Protein AF-0000000084698839 (afdb_homodimer)

Structure (mmCIF, N/CA/C/O backbone):
data_AF-0000000084698839-model_v1
#
loop_
_entity.id
_entity.type
_entity.pdbx_description
1 polymer 'Transcriptional regulator, TetR family'
#
loop_
_atom_site.group_PDB
_atom_site.id
_atom_site.type_symbol
_atom_site.label_atom_id
_atom_site.label_alt_id
_atom_site.label_comp_id
_atom_site.label_asym_id
_atom_site.label_entity_id
_atom_site.label_seq_id
_atom_site.pdbx_PDB_ins_code
_atom_site.Cartn_x
_atom_site.Cartn_y
_atom_site.Cartn_z
_atom_site.occupancy
_atom_site.B_iso_or_equiv
_atom_site.auth_seq_id
_atom_site.auth_comp_id
_atom_site.auth_asym_id
_atom_site.auth_atom_id
_atom_site.pdbx_PDB_model_num
ATOM 1 N N . MET A 1 1 ? -35.25 9.219 29.328 1 34.88 1 MET A N 1
ATOM 2 C CA . MET A 1 1 ? -35.906 9.109 28.031 1 34.88 1 MET A CA 1
ATOM 3 C C . MET A 1 1 ? -34.875 9.281 26.891 1 34.88 1 MET A C 1
ATOM 5 O O . MET A 1 1 ? -34.344 10.375 26.703 1 34.88 1 MET A O 1
ATOM 9 N N . SER A 1 2 ? -33.938 8.367 26.594 1 41.59 2 SER A N 1
ATOM 10 C CA . SER A 1 2 ? -32.844 8.305 25.625 1 41.59 2 SER A CA 1
ATOM 11 C C . SER A 1 2 ? -33.375 8.531 24.203 1 41.59 2 SER A C 1
ATOM 13 O O . SER A 1 2 ? -34.031 7.672 23.641 1 41.59 2 SER A O 1
ATOM 15 N N . SER A 1 3 ? -33.906 9.656 23.891 1 42.34 3 SER A N 1
ATOM 16 C CA . SER A 1 3 ? -34.625 9.984 22.656 1 42.34 3 SER A CA 1
ATOM 17 C C . SER A 1 3 ? -33.812 9.625 21.422 1 42.34 3 SER A C 1
ATOM 19 O O . SER A 1 3 ? -32.656 10.094 21.281 1 42.34 3 SER A O 1
ATOM 21 N N . THR A 1 4 ? -33.938 8.516 20.922 1 45.97 4 THR A N 1
ATOM 22 C CA . THR A 1 4 ? -33.438 8.117 19.609 1 45.97 4 THR A CA 1
ATOM 23 C C . THR A 1 4 ? -33.625 9.25 18.609 1 45.97 4 THR A C 1
ATOM 25 O O . THR A 1 4 ? -34.75 9.734 18.422 1 45.97 4 THR A O 1
ATOM 28 N N . PRO A 1 5 ? -32.625 9.992 18.375 1 53.03 5 PRO A N 1
ATOM 29 C CA . PRO A 1 5 ? -32.844 11.094 17.438 1 53.03 5 PRO A CA 1
ATOM 30 C C . PRO A 1 5 ? -33.75 10.688 16.281 1 53.03 5 PRO A C 1
ATOM 32 O O . PRO A 1 5 ? -33.781 9.523 15.875 1 53.03 5 PRO A O 1
ATOM 35 N N . SER A 1 6 ? -34.844 11.227 16.188 1 57.84 6 SER A N 1
ATOM 36 C CA . SER A 1 6 ? -35.781 11.055 15.102 1 57.84 6 SER A CA 1
ATOM 37 C C . SER A 1 6 ? -35.094 10.969 13.758 1 57.84 6 SER A C 1
ATOM 39 O O . SER A 1 6 ? -34.094 11.656 13.523 1 57.84 6 SER A O 1
ATOM 41 N N . PRO A 1 7 ? -35.438 9.938 12.961 1 64.88 7 PRO A N 1
ATOM 42 C CA . PRO A 1 7 ? -34.875 9.812 11.617 1 64.88 7 PRO A CA 1
ATOM 43 C C . PRO A 1 7 ? -34.906 11.125 10.828 1 64.88 7 PRO A C 1
ATOM 45 O O . PRO A 1 7 ? -35.875 11.898 10.977 1 64.88 7 PRO A O 1
ATOM 48 N N . LEU A 1 8 ? -33.812 11.539 10.375 1 69.56 8 LEU A N 1
ATOM 49 C CA . LEU A 1 8 ? -33.719 12.766 9.602 1 69.56 8 LEU A CA 1
ATOM 50 C C . LEU A 1 8 ? -34.719 12.781 8.445 1 69.56 8 LEU A C 1
ATOM 52 O O . LEU A 1 8 ? -34.969 11.742 7.848 1 69.56 8 LEU A O 1
ATOM 56 N N . THR A 1 9 ? -35.438 13.891 8.211 1 76.62 9 THR A N 1
ATOM 57 C CA . THR A 1 9 ? -36.25 14.125 7.035 1 76.62 9 THR A CA 1
ATOM 58 C C . THR A 1 9 ? -35.438 13.953 5.758 1 76.62 9 THR A C 1
ATOM 60 O O . THR A 1 9 ? -34.188 13.953 5.801 1 76.62 9 THR A O 1
ATOM 63 N N . PRO A 1 10 ? -36.094 13.656 4.648 1 80.44 10 PRO A N 1
ATOM 64 C CA . PRO A 1 10 ? -35.375 13.562 3.385 1 80.44 10 PRO A CA 1
ATOM 65 C C . PRO A 1 10 ? -34.5 14.789 3.117 1 80.44 10 PRO A C 1
ATOM 67 O O . PRO A 1 10 ? -33.375 14.664 2.619 1 80.44 10 PRO A O 1
ATOM 70 N N . LYS A 1 11 ? -35.031 15.938 3.408 1 78.44 11 LYS A N 1
ATOM 71 C CA . LYS A 1 11 ? -34.281 17.172 3.262 1 78.44 11 LYS A CA 1
ATOM 72 C C . LYS A 1 11 ? -33.062 17.172 4.188 1 78.44 11 LYS A C 1
ATOM 74 O O . LYS A 1 11 ? -31.969 17.578 3.793 1 78.44 11 LYS A O 1
ATOM 79 N N . GLY A 1 12 ? -33.312 16.719 5.336 1 79.25 12 GLY A N 1
ATOM 80 C CA . GLY A 1 12 ? -32.219 16.625 6.312 1 79.25 12 GLY A CA 1
ATOM 81 C C . GLY A 1 12 ? -31.125 15.664 5.887 1 79.25 12 GLY A C 1
ATOM 82 O O . GLY A 1 12 ? -29.938 15.953 6.062 1 79.25 12 GLY A O 1
ATOM 83 N N . GLN A 1 13 ? -31.547 14.625 5.273 1 82.62 13 GLN A N 1
ATOM 84 C CA . GLN A 1 13 ? -30.594 13.625 4.797 1 82.62 13 GLN A CA 1
ATOM 85 C C . GLN A 1 13 ? -29.734 14.172 3.656 1 82.62 13 GLN A C 1
ATOM 87 O O . GLN A 1 13 ? -28.531 13.914 3.596 1 82.62 13 GLN A O 1
ATOM 92 N N . ARG A 1 14 ? -30.359 14.891 2.846 1 84.38 14 ARG A N 1
ATOM 93 C CA . ARG A 1 14 ? -29.641 15.492 1.727 1 84.38 14 ARG A CA 1
ATOM 94 C C . ARG A 1 14 ? -28.609 16.5 2.217 1 84.38 14 ARG A C 1
ATOM 96 O O . ARG A 1 14 ? -27.484 16.547 1.696 1 84.38 14 ARG A O 1
ATOM 103 N N . ARG A 1 15 ? -29.031 17.219 3.156 1 84.25 15 ARG A N 1
ATOM 104 C CA . ARG A 1 15 ? -28.125 18.203 3.721 1 84.25 15 ARG A CA 1
ATOM 105 C C . ARG A 1 15 ? -26.953 17.531 4.418 1 84.25 15 ARG A C 1
ATOM 107 O O . ARG A 1 15 ? -25.797 17.969 4.281 1 84.25 15 ARG A O 1
ATOM 114 N N . ARG A 1 16 ? -27.281 16.547 5.152 1 87.25 16 ARG A N 1
ATOM 115 C CA . ARG A 1 16 ? -26.234 15.789 5.836 1 87.25 16 ARG A CA 1
ATOM 116 C C . ARG A 1 16 ? -25.234 15.211 4.84 1 87.25 16 ARG A C 1
ATOM 118 O O . ARG A 1 16 ? -24.031 15.289 5.051 1 87.25 16 ARG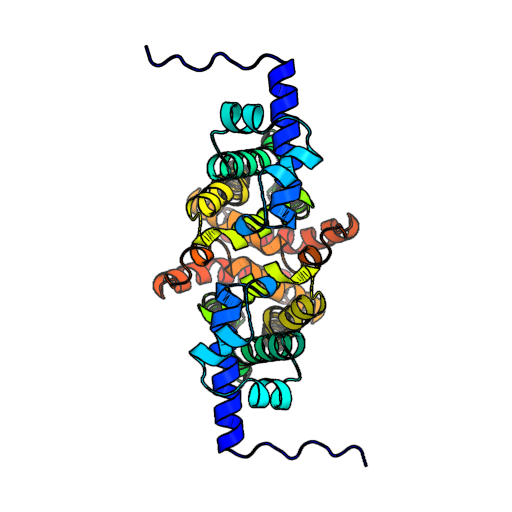 A O 1
ATOM 125 N N . HIS A 1 17 ? -25.75 14.688 3.797 1 88.56 17 HIS A N 1
ATOM 126 C CA . HIS A 1 17 ? -24.906 14.109 2.758 1 88.56 17 HIS A CA 1
ATOM 127 C C . HIS A 1 17 ? -24.016 15.18 2.107 1 88.56 17 HIS A C 1
ATOM 129 O O . HIS A 1 17 ? -22.844 14.938 1.837 1 88.56 17 HIS A O 1
ATOM 135 N N . ALA A 1 18 ? -24.594 16.266 1.922 1 87.69 18 ALA A N 1
ATOM 136 C CA . ALA A 1 18 ? -23.859 17.359 1.312 1 87.69 18 ALA A CA 1
ATOM 137 C C . ALA A 1 18 ? -22.703 17.812 2.205 1 87.69 18 ALA A C 1
ATOM 139 O O . ALA A 1 18 ? -21.609 18.094 1.719 1 87.69 18 ALA A O 1
ATOM 140 N N . ILE A 1 19 ? -23 17.844 3.402 1 91.06 19 ILE A N 1
ATOM 141 C CA . ILE A 1 19 ? -21.984 18.25 4.359 1 91.06 19 ILE A CA 1
ATOM 142 C C . ILE A 1 19 ? -20.875 17.203 4.398 1 91.06 19 ILE A C 1
ATOM 144 O O . ILE A 1 19 ? -19.688 17.547 4.383 1 91.06 19 ILE A O 1
ATOM 148 N N . LEU A 1 20 ? -21.25 15.992 4.426 1 93.31 20 LEU A N 1
ATOM 149 C CA . LEU A 1 20 ? -20.266 14.914 4.488 1 93.31 20 LEU A CA 1
ATOM 150 C C . LEU A 1 20 ? -19.391 14.898 3.24 1 93.31 20 LEU A C 1
ATOM 152 O O . LEU A 1 20 ? -18.172 14.711 3.334 1 93.31 20 LEU A O 1
ATOM 156 N N . THR A 1 21 ? -20 15.148 2.139 1 91.06 21 THR A N 1
ATOM 157 C CA . THR A 1 21 ? -19.25 15.172 0.88 1 91.06 21 THR A CA 1
ATOM 158 C C . THR A 1 21 ? -18.266 16.328 0.852 1 91.06 21 THR A C 1
ATOM 160 O O . THR A 1 21 ? -17.094 16.156 0.5 1 91.06 21 THR A O 1
ATOM 163 N N . ALA A 1 22 ? -18.703 17.422 1.258 1 91.75 22 ALA A N 1
ATOM 164 C CA . ALA A 1 22 ? -17.859 18.609 1.301 1 91.75 22 ALA A CA 1
ATOM 165 C C . ALA A 1 22 ? -16.719 18.438 2.316 1 91.75 22 ALA A C 1
ATOM 167 O O . ALA A 1 22 ? -15.578 18.781 2.043 1 91.75 22 ALA A O 1
ATOM 168 N N . ALA A 1 23 ? -17.141 17.969 3.457 1 94.06 23 ALA A N 1
ATOM 169 C CA . ALA A 1 23 ? -16.156 17.75 4.512 1 94.06 23 ALA A CA 1
ATOM 170 C C . ALA A 1 23 ? -15.094 16.75 4.066 1 94.06 23 ALA A C 1
ATOM 172 O O . ALA A 1 23 ? -13.914 16.891 4.387 1 94.06 23 ALA A O 1
ATOM 173 N N . ALA A 1 24 ? -15.508 15.734 3.312 1 92.25 24 ALA A N 1
ATOM 174 C CA . ALA A 1 24 ? -14.578 14.727 2.805 1 92.25 24 ALA A CA 1
ATOM 175 C C . ALA A 1 24 ? -13.5 15.367 1.935 1 92.25 24 ALA A C 1
ATOM 177 O O . ALA A 1 24 ? -12.312 15.086 2.105 1 92.25 24 ALA A O 1
ATOM 178 N N . ASP A 1 25 ? -13.922 16.203 1.12 1 89.62 25 ASP A N 1
ATOM 179 C CA . ASP A 1 25 ? -12.992 16.875 0.227 1 89.62 25 ASP A CA 1
ATOM 180 C C . ASP A 1 25 ? -11.984 17.719 1.017 1 89.62 25 ASP A C 1
ATOM 182 O O . ASP A 1 25 ? -10.797 17.719 0.713 1 89.62 25 ASP A O 1
ATOM 186 N N . VAL A 1 26 ? -12.461 18.359 2.008 1 91.69 26 VAL A N 1
ATOM 187 C CA . VAL A 1 26 ? -11.625 19.25 2.807 1 91.69 26 VAL A CA 1
ATOM 188 C C . VAL A 1 26 ? -10.641 18.422 3.635 1 91.69 26 VAL A C 1
ATOM 190 O O . VAL A 1 26 ? -9.445 18.734 3.682 1 91.69 26 VAL A O 1
ATOM 193 N N . PHE A 1 27 ? -11.109 17.375 4.25 1 91.94 27 PHE A N 1
ATOM 194 C CA . PHE A 1 27 ? -10.25 16.516 5.059 1 91.94 27 PHE A CA 1
ATOM 195 C C . PHE A 1 27 ? -9.188 15.844 4.195 1 91.94 27 PHE A C 1
ATOM 197 O O . PHE A 1 27 ? -8.047 15.68 4.629 1 91.94 27 PHE A O 1
ATOM 204 N N . ILE A 1 28 ? -9.539 15.469 3.02 1 86.06 28 ILE A N 1
ATOM 205 C CA . ILE A 1 28 ? -8.609 14.805 2.119 1 86.06 28 ILE A CA 1
ATOM 206 C C . ILE A 1 28 ? -7.523 15.789 1.682 1 86.06 28 ILE A C 1
ATOM 208 O O . ILE A 1 28 ? -6.348 15.43 1.605 1 86.06 28 ILE A O 1
ATOM 212 N N . LEU A 1 29 ? -7.902 16.953 1.5 1 82.44 29 LEU A N 1
ATOM 213 C CA . LEU A 1 29 ? -6.984 17.969 0.98 1 82.44 29 LEU A CA 1
ATOM 214 C C . LEU A 1 29 ? -6.078 18.5 2.086 1 82.44 29 LEU A C 1
ATOM 216 O O . LEU A 1 29 ? -4.879 18.703 1.871 1 82.44 29 LEU A O 1
ATOM 220 N N . HIS A 1 30 ? -6.652 18.625 3.316 1 84.06 30 HIS A N 1
ATOM 221 C CA . HIS A 1 30 ? -5.922 19.391 4.328 1 84.06 30 HIS A CA 1
ATOM 222 C C . HIS A 1 30 ? -5.527 18.5 5.504 1 84.06 30 HIS A C 1
ATOM 224 O O . HIS A 1 30 ? -4.766 18.906 6.379 1 84.06 30 HIS A O 1
ATOM 230 N N . GLY A 1 31 ? -6.039 17.281 5.453 1 85.38 31 GLY A N 1
ATOM 231 C CA . GLY A 1 31 ? -5.836 16.469 6.637 1 85.38 31 GLY A CA 1
ATOM 232 C C . GLY A 1 31 ? -6.715 16.859 7.805 1 85.38 31 GLY A C 1
ATOM 233 O O . GLY A 1 31 ? -7.488 17.828 7.703 1 85.38 31 GLY A O 1
ATOM 234 N N . TYR A 1 32 ? -6.617 16.094 8.891 1 89 32 TYR A N 1
ATOM 235 C CA . TYR A 1 32 ? -7.43 16.359 10.07 1 89 32 TYR A CA 1
ATOM 236 C C . TYR A 1 32 ? -7.008 17.672 10.742 1 89 32 TYR A C 1
ATOM 238 O O . TYR A 1 32 ? -7.844 18.531 11.016 1 89 32 TYR A O 1
ATOM 246 N N . GLU A 1 33 ? -5.758 17.797 11 1 86 33 GLU A N 1
ATOM 247 C CA . GLU A 1 33 ? -5.258 18.969 11.719 1 86 33 GLU A CA 1
ATOM 248 C C . GLU A 1 33 ? -5.43 20.234 10.891 1 86 33 GLU A C 1
ATOM 250 O O . GLU A 1 33 ? -5.781 21.281 11.43 1 86 33 GLU A O 1
ATOM 255 N N . GLY A 1 34 ? -5.281 20.125 9.656 1 86.62 34 GLY A N 1
ATOM 256 C CA . GLY A 1 34 ? -5.332 21.297 8.789 1 86.62 34 GLY A CA 1
ATOM 257 C C . GLY A 1 34 ? -6.746 21.75 8.469 1 86.62 34 GLY A C 1
ATOM 258 O O . GLY A 1 34 ? -6.949 22.812 7.902 1 86.62 34 GLY A O 1
ATOM 259 N N . THR A 1 35 ? -7.648 20.922 8.859 1 92.44 35 THR A N 1
ATOM 260 C CA . THR A 1 35 ? -9.039 21.234 8.547 1 92.44 35 THR A CA 1
ATOM 261 C C . THR A 1 35 ? -9.711 21.953 9.711 1 92.44 35 THR A C 1
ATOM 263 O O . THR A 1 35 ? -9.516 21.594 10.875 1 92.44 35 THR A O 1
ATOM 266 N N . THR A 1 36 ? -10.469 23.016 9.359 1 92.06 36 THR A N 1
ATOM 267 C CA . THR A 1 36 ? -11.312 23.672 10.344 1 92.06 36 THR A CA 1
ATOM 268 C C . THR A 1 36 ? -12.789 23.562 9.969 1 92.06 36 THR A C 1
ATOM 270 O O . THR A 1 36 ? -13.117 23.312 8.805 1 92.06 36 THR A O 1
ATOM 273 N N . LEU A 1 37 ? -13.594 23.703 10.984 1 92 37 LEU A N 1
ATOM 274 C CA . LEU A 1 37 ? -15.031 23.672 10.719 1 92 37 LEU A CA 1
ATOM 275 C C . LEU A 1 37 ? -15.43 24.781 9.766 1 92 37 LEU A C 1
ATOM 277 O O . LEU A 1 37 ? -16.328 24.609 8.945 1 92 37 LEU A O 1
ATOM 281 N N . ASP A 1 38 ? -14.758 25.875 9.828 1 92.56 38 ASP A N 1
ATOM 282 C CA . ASP A 1 38 ? -15.047 27.016 8.961 1 92.56 38 ASP A CA 1
ATOM 283 C C . ASP A 1 38 ? -14.781 26.672 7.5 1 92.56 38 ASP A C 1
ATOM 285 O O . ASP A 1 38 ? -15.539 27.078 6.613 1 92.56 38 ASP A O 1
ATOM 289 N N . MET A 1 39 ? -13.789 26 7.27 1 92.88 39 MET A N 1
ATOM 290 C CA . MET A 1 39 ? -13.484 25.562 5.914 1 92.88 39 MET A CA 1
ATOM 291 C C . MET A 1 39 ? -14.617 24.703 5.352 1 92.88 39 MET A C 1
ATOM 293 O O . MET A 1 39 ? -14.969 24.828 4.176 1 92.88 39 MET A O 1
ATOM 297 N N . ILE A 1 40 ? -15.102 23.844 6.176 1 93.25 40 ILE A N 1
ATOM 298 C CA . ILE A 1 40 ? -16.156 22.922 5.762 1 93.25 40 ILE A CA 1
ATOM 299 C C . ILE A 1 40 ? -17.453 23.703 5.523 1 93.25 40 ILE A C 1
ATOM 301 O O . ILE A 1 40 ? -18.156 23.469 4.543 1 93.25 40 ILE A O 1
ATOM 305 N N . ILE A 1 41 ? -17.688 24.641 6.344 1 91.44 41 ILE A N 1
ATOM 306 C CA . ILE A 1 41 ? -18.891 25.484 6.23 1 91.44 41 ILE A CA 1
ATOM 307 C C . ILE A 1 41 ? -18.828 26.297 4.941 1 91.44 41 ILE A C 1
ATOM 309 O O . ILE A 1 41 ? -19.828 26.422 4.238 1 91.44 41 ILE A O 1
ATOM 313 N N . GLU A 1 42 ? -17.703 26.766 4.664 1 92.38 42 GLU A N 1
ATOM 314 C CA . GLU A 1 42 ? -17.516 27.562 3.451 1 92.38 42 GLU A CA 1
ATOM 315 C C . GLU A 1 42 ? -17.812 26.734 2.201 1 92.38 42 GLU A C 1
ATOM 317 O O . GLU A 1 42 ? -18.359 27.266 1.223 1 92.38 42 GLU A O 1
ATOM 322 N N . GLN A 1 43 ? -17.531 25.547 2.258 1 90.19 43 GLN A N 1
ATOM 323 C CA . GLN A 1 43 ? -17.672 24.688 1.09 1 90.19 43 GLN A CA 1
ATOM 324 C C . GLN A 1 43 ? -19.078 24.094 1.009 1 90.19 43 GLN A C 1
ATOM 326 O O . GLN A 1 43 ? -19.609 23.891 -0.084 1 90.19 43 GLN A O 1
ATOM 331 N N . SER A 1 44 ? -19.625 23.672 2.037 1 86.25 44 SER A N 1
ATOM 332 C CA . SER A 1 44 ? -20.891 22.953 2.057 1 86.25 44 SER A CA 1
ATOM 333 C C . SER A 1 44 ? -22.062 23.891 2.295 1 86.25 44 SER A C 1
ATOM 335 O O . SER A 1 44 ? -23.219 23.516 2.053 1 86.25 44 SER A O 1
ATOM 337 N N . GLY A 1 45 ? -21.719 25.016 2.777 1 83.31 45 GLY A N 1
ATOM 338 C CA . GLY A 1 45 ? -22.781 25.875 3.268 1 83.31 45 GLY A CA 1
ATOM 339 C C . GLY A 1 45 ? -23.25 25.5 4.66 1 83.31 45 GLY A C 1
ATOM 340 O O . GLY A 1 45 ? -22.75 24.547 5.262 1 83.31 45 GLY A O 1
ATOM 341 N N . GLY A 1 46 ? -24.016 26.25 5.234 1 80.44 46 GLY A N 1
ATOM 342 C CA . GLY A 1 46 ? -24.547 25.984 6.559 1 80.44 46 GLY A CA 1
ATOM 343 C C . GLY A 1 46 ? -23.938 26.859 7.637 1 80.44 46 GLY A C 1
ATOM 344 O O . GLY A 1 46 ? -23.312 27.875 7.336 1 80.44 46 GLY A O 1
ATOM 345 N N . SER A 1 47 ? -24.328 26.422 8.844 1 85.06 47 SER A N 1
ATOM 346 C CA . SER A 1 47 ? -23.844 27.203 9.977 1 85.06 47 SER A CA 1
ATOM 347 C C . SER A 1 47 ? -23.094 26.328 10.969 1 85.06 47 SER A C 1
ATOM 349 O O . SER A 1 47 ? -23.234 25.109 10.969 1 85.06 47 SER A O 1
ATOM 351 N N . ARG A 1 48 ? -22.266 26.953 11.703 1 87.5 48 ARG A N 1
ATOM 352 C CA . ARG A 1 48 ? -21.547 26.266 12.766 1 87.5 48 ARG A CA 1
ATOM 353 C C . ARG A 1 48 ? -22.5 25.547 13.703 1 87.5 48 ARG A C 1
ATOM 355 O O . ARG A 1 48 ? -22.219 24.422 14.125 1 87.5 48 ARG A O 1
ATOM 362 N N . SER A 1 49 ? -23.609 26.203 13.961 1 86.69 49 SER A N 1
ATOM 363 C CA . SER A 1 49 ? -24.609 25.609 14.836 1 86.69 49 SER A CA 1
ATOM 364 C C . SER A 1 49 ? -25.172 24.312 14.242 1 86.69 49 SER A C 1
ATOM 366 O O . SER A 1 49 ? -25.312 23.312 14.945 1 86.69 49 SER A O 1
ATOM 368 N N . THR A 1 50 ? -25.391 24.297 13.008 1 83.56 50 THR A N 1
ATOM 369 C CA . THR A 1 50 ? -25.922 23.125 12.32 1 83.56 50 THR A CA 1
ATOM 370 C C . THR A 1 50 ? -24.922 21.969 12.352 1 83.56 50 THR A C 1
ATOM 372 O O . THR A 1 50 ? -25.297 20.828 12.602 1 83.56 50 THR A O 1
ATOM 375 N N . LEU A 1 51 ? -23.641 22.25 12.148 1 87.31 51 LEU A N 1
ATOM 376 C CA . LEU A 1 51 ? -22.609 21.234 12.125 1 87.31 51 LEU A CA 1
ATOM 377 C C . LEU A 1 51 ? -22.422 20.609 13.5 1 87.31 51 LEU A C 1
ATOM 379 O O . LEU A 1 51 ? -22.297 19.391 13.625 1 87.31 51 LEU A O 1
ATOM 383 N N . TYR A 1 52 ? -22.5 21.484 14.422 1 86.19 52 TYR A N 1
ATOM 384 C CA . TYR A 1 52 ? -22.312 21 15.789 1 86.19 52 TYR A CA 1
ATOM 385 C C . TYR A 1 52 ? -23.516 20.172 16.234 1 86.19 52 TYR A C 1
ATOM 387 O O . TYR A 1 52 ? -23.344 19.141 16.891 1 86.19 52 TYR A O 1
ATOM 395 N N . THR A 1 53 ? -24.688 20.641 15.914 1 84.88 53 THR A N 1
ATOM 396 C CA . THR A 1 53 ? -25.906 19.922 16.297 1 84.88 53 THR A CA 1
ATOM 397 C C . THR A 1 53 ? -25.984 18.594 15.57 1 84.88 53 THR A C 1
ATOM 399 O O . THR A 1 53 ? -26.422 17.594 16.141 1 84.88 53 THR A O 1
ATOM 402 N N . SER A 1 54 ? -25.484 18.609 14.383 1 87.5 54 SER A N 1
ATOM 403 C CA . SER A 1 54 ? -25.609 17.406 13.562 1 87.5 54 SER A CA 1
ATOM 404 C C . SER A 1 54 ? -24.516 16.406 13.867 1 87.5 54 SER A C 1
ATOM 406 O O . SER A 1 54 ? -24.75 15.188 13.852 1 87.5 54 SER A O 1
ATOM 408 N N . PHE A 1 55 ? -23.219 16.859 14.227 1 90.56 55 PHE A N 1
ATOM 409 C CA . PHE A 1 55 ? -22.094 15.922 14.266 1 90.56 55 PHE A CA 1
ATOM 410 C C . PHE A 1 55 ? -21.359 16.031 15.594 1 90.56 55 PHE A C 1
ATOM 412 O O . PHE A 1 55 ? -20.578 15.141 15.953 1 90.56 55 PHE A O 1
ATOM 419 N N . GLY A 1 56 ? -21.609 17.062 16.406 1 85.5 56 GLY A N 1
ATOM 420 C CA . GLY A 1 56 ? -21.016 17.172 17.734 1 85.5 56 GLY A CA 1
ATOM 421 C C . GLY A 1 56 ? -19.656 17.828 17.719 1 85.5 56 GLY A C 1
ATOM 422 O O . GLY A 1 56 ? -19.078 18.094 18.781 1 85.5 56 GLY A O 1
ATOM 423 N N . GLY A 1 57 ? -18.797 17.953 16.516 1 89.38 57 GLY A N 1
ATOM 424 C CA . GLY A 1 57 ? -17.469 18.547 16.422 1 89.38 57 GLY A CA 1
ATOM 425 C C . GLY A 1 57 ? -16.656 17.984 15.273 1 89.38 57 GLY A C 1
ATOM 426 O O . GLY A 1 57 ? -17.141 17.188 14.469 1 89.38 57 GLY A O 1
ATOM 427 N N . LYS A 1 58 ? -15.445 18.516 15.391 1 92.62 58 LYS A N 1
ATOM 428 C CA . LYS A 1 58 ? -14.578 18.156 14.273 1 92.62 58 LYS A CA 1
ATOM 429 C C . LYS A 1 58 ? -14.258 16.656 14.289 1 92.62 58 LYS A C 1
ATOM 431 O O . LYS A 1 58 ? -14.273 16 13.242 1 92.62 58 LYS A O 1
ATOM 436 N N . GLU A 1 59 ? -14.023 16.172 15.477 1 93.94 59 GLU A N 1
ATOM 437 C CA . GLU A 1 59 ? -13.664 14.758 15.586 1 93.94 59 GLU A CA 1
ATOM 438 C C . GLU A 1 59 ? -14.82 13.859 15.148 1 93.94 59 GLU A C 1
ATOM 440 O O . GLU A 1 59 ? -14.625 12.93 14.359 1 93.94 59 GLU A O 1
ATOM 445 N N . ALA A 1 60 ? -15.938 14.117 15.648 1 94 60 ALA A N 1
ATOM 446 C CA . ALA A 1 60 ? -17.109 13.328 15.297 1 94 60 ALA A CA 1
ATOM 447 C C . ALA A 1 60 ? -17.453 13.469 13.812 1 94 60 ALA A C 1
ATOM 449 O O . ALA A 1 60 ? -17.844 12.5 13.172 1 94 60 ALA A O 1
ATOM 450 N N . LEU A 1 61 ? -17.344 14.633 13.336 1 94.56 61 LEU A N 1
ATOM 451 C CA . LEU A 1 61 ? -17.547 14.859 11.906 1 94.56 61 LEU A CA 1
ATOM 452 C C . LEU A 1 61 ? -16.547 14.078 11.078 1 94.56 61 LEU A C 1
ATOM 454 O O . LEU A 1 61 ? -16.906 13.461 10.07 1 94.56 61 LEU A O 1
ATOM 458 N N . PHE A 1 62 ? -15.344 14.078 11.523 1 95.38 62 PHE A N 1
ATOM 459 C CA . PHE A 1 62 ? -14.289 13.367 10.82 1 95.38 62 PHE A CA 1
ATOM 460 C C . PHE A 1 62 ? -14.602 11.875 10.734 1 95.38 62 PHE A C 1
ATOM 462 O O . PHE A 1 62 ? -14.547 11.289 9.648 1 95.38 62 PHE A O 1
ATOM 469 N N . LEU A 1 63 ? -14.969 11.32 11.828 1 94.62 63 LEU A N 1
ATOM 470 C CA . LEU A 1 63 ? -15.289 9.898 11.867 1 94.62 63 LEU A CA 1
ATOM 471 C C . LEU A 1 63 ? -16.516 9.586 11.016 1 94.62 63 LEU A C 1
ATOM 473 O O . LEU A 1 63 ? -16.562 8.547 10.352 1 94.62 63 LEU A O 1
ATOM 477 N N . ALA A 1 64 ? -17.422 10.453 11 1 93.62 64 ALA A N 1
ATOM 478 C CA . ALA A 1 64 ? -18.609 10.297 10.156 1 93.62 64 ALA A CA 1
ATOM 479 C C . ALA A 1 64 ? -18.234 10.344 8.672 1 93.62 64 ALA A C 1
ATOM 481 O O . ALA A 1 64 ? -18.812 9.617 7.859 1 93.62 64 ALA A O 1
ATOM 482 N N . VAL A 1 65 ? -17.344 11.195 8.328 1 94.25 65 VAL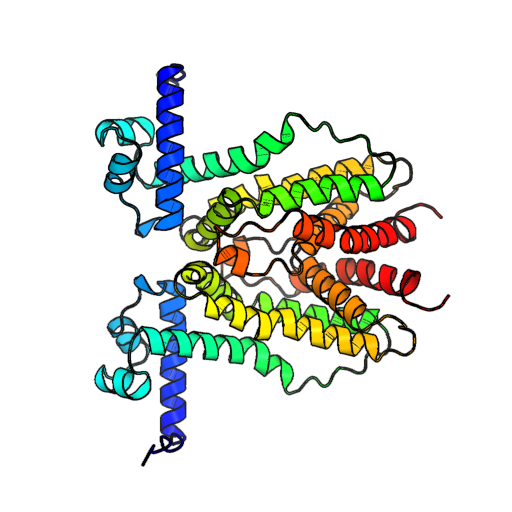 A N 1
ATOM 483 C CA . VAL A 1 65 ? -16.844 11.312 6.961 1 94.25 65 VAL A CA 1
ATOM 484 C C . VAL A 1 65 ? -16.156 10.023 6.543 1 94.25 65 VAL A C 1
ATOM 486 O O . VAL A 1 65 ? -16.375 9.523 5.438 1 94.25 65 VAL A O 1
ATOM 489 N N . ILE A 1 66 ? -15.367 9.492 7.414 1 93.56 66 ILE A N 1
ATOM 490 C CA . ILE A 1 66 ? -14.664 8.242 7.141 1 93.56 66 ILE A CA 1
ATOM 491 C C . ILE A 1 66 ? -15.68 7.133 6.863 1 93.56 66 ILE A C 1
ATOM 493 O O . ILE A 1 66 ? -15.562 6.406 5.875 1 93.56 66 ILE A O 1
ATOM 497 N N . ASP A 1 67 ? -16.641 7.102 7.676 1 91.5 67 ASP A N 1
ATOM 498 C CA . ASP A 1 67 ? -17.688 6.105 7.508 1 91.5 67 ASP A CA 1
ATOM 499 C C . ASP A 1 67 ? -18.422 6.293 6.18 1 91.5 67 ASP A C 1
ATOM 501 O O . ASP A 1 67 ? -18.703 5.324 5.473 1 91.5 67 ASP A O 1
ATOM 505 N N . HIS A 1 68 ? -18.688 7.488 5.906 1 90.5 68 HIS A N 1
ATOM 506 C CA . HIS A 1 68 ? -19.359 7.848 4.668 1 90.5 68 HIS A CA 1
ATOM 507 C C . HIS A 1 68 ? -18.547 7.434 3.451 1 90.5 68 HIS A C 1
ATOM 509 O O . HIS A 1 68 ? -19.078 6.863 2.498 1 90.5 68 HIS A O 1
ATOM 515 N N . LEU A 1 69 ? -17.328 7.691 3.482 1 90 69 LEU A N 1
ATOM 516 C CA . LEU A 1 69 ? -16.438 7.352 2.375 1 90 69 LEU A CA 1
ATOM 517 C C . LEU A 1 69 ? -16.312 5.836 2.225 1 90 69 LEU A C 1
ATOM 519 O O . LEU A 1 69 ? -16.375 5.312 1.109 1 90 69 LEU A O 1
ATOM 523 N N . ILE A 1 70 ? -16.141 5.172 3.314 1 88.19 70 ILE A N 1
ATOM 524 C CA . ILE A 1 70 ? -16.016 3.719 3.297 1 88.19 70 ILE A CA 1
ATOM 525 C C . ILE A 1 70 ? -17.281 3.104 2.705 1 88.19 70 ILE A C 1
ATOM 527 O O . ILE A 1 70 ? -17.219 2.246 1.822 1 88.19 70 ILE A O 1
ATOM 531 N N . SER A 1 71 ? -18.391 3.568 3.158 1 84.5 71 SER A N 1
ATOM 532 C CA . SER A 1 71 ? -19.672 3.055 2.688 1 84.5 71 SER A CA 1
ATOM 533 C C . SER A 1 71 ? -19.859 3.33 1.2 1 84.5 71 SER A C 1
ATOM 535 O O . SER A 1 71 ? -20.375 2.479 0.467 1 84.5 71 SER A O 1
ATOM 537 N N . GLY A 1 72 ? -19.531 4.461 0.763 1 80.81 72 GLY A N 1
ATOM 538 C CA . GLY A 1 72 ? -19.672 4.832 -0.637 1 80.81 72 GLY A CA 1
ATOM 539 C C . GLY A 1 72 ? -18.797 4.004 -1.56 1 80.81 72 GLY A C 1
ATOM 540 O O . GLY A 1 72 ? -19.219 3.631 -2.656 1 80.81 72 GLY A O 1
ATOM 541 N N . ILE A 1 73 ? -17.672 3.678 -1.161 1 76.81 73 ILE A N 1
ATOM 542 C CA . ILE A 1 73 ? -16.703 2.967 -1.984 1 76.81 73 ILE A CA 1
ATOM 543 C C . ILE A 1 73 ? -17.031 1.479 -2.008 1 76.81 73 ILE A C 1
ATOM 545 O O . ILE A 1 73 ? -16.969 0.837 -3.061 1 76.81 73 ILE A O 1
ATOM 549 N N . PHE A 1 74 ? -17.484 0.944 -0.874 1 73.56 74 PHE A N 1
ATOM 550 C CA . PHE A 1 74 ? -17.578 -0.508 -0.777 1 73.56 74 PHE A CA 1
ATOM 551 C C . PHE A 1 74 ? -19.031 -0.963 -0.8 1 73.56 74 PHE A C 1
ATOM 553 O O . PHE A 1 74 ? -19.312 -2.135 -1.061 1 73.56 74 PHE A O 1
ATOM 560 N N . GLU A 1 75 ? -19.953 -0.249 -0.406 1 63.78 75 GLU A N 1
ATOM 561 C CA . GLU A 1 75 ? -21.344 -0.646 -0.475 1 63.78 75 GLU A CA 1
ATOM 562 C C . GLU A 1 75 ? -21.891 -0.538 -1.899 1 63.78 75 GLU A C 1
ATOM 564 O O . GLU A 1 75 ? -22.734 -1.334 -2.312 1 63.78 75 GLU A O 1
ATOM 569 N N . ASP A 1 76 ? -21.656 0.545 -2.566 1 55 76 ASP A N 1
ATOM 570 C CA . ASP A 1 76 ? -22.156 0.655 -3.93 1 55 76 ASP A CA 1
ATOM 571 C C . ASP A 1 76 ? -21.734 -0.546 -4.773 1 55 76 ASP A C 1
ATOM 573 O O . ASP A 1 76 ? -22.438 -0.927 -5.715 1 55 76 ASP A O 1
ATOM 577 N N . ASN A 1 77 ? -20.703 -1.109 -4.445 1 51.97 77 ASN A N 1
ATOM 578 C CA . ASN A 1 77 ? -20.219 -2.268 -5.191 1 51.97 77 ASN A CA 1
ATOM 579 C C . ASN A 1 77 ? -21.016 -3.527 -4.84 1 51.97 77 ASN A C 1
ATOM 581 O O . ASN A 1 77 ? -20.938 -4.531 -5.551 1 51.97 77 ASN A O 1
ATOM 585 N N . ASN A 1 78 ? -21.672 -3.578 -3.717 1 49.41 78 ASN A N 1
ATOM 586 C CA . ASN A 1 78 ? -22.297 -4.777 -3.174 1 49.41 78 ASN A CA 1
ATOM 587 C C . ASN A 1 78 ? -23.688 -5 -3.766 1 49.41 78 ASN A C 1
ATOM 589 O O . ASN A 1 78 ? -24.188 -6.129 -3.799 1 49.41 78 ASN A O 1
ATOM 593 N N . GLU A 1 79 ? -24.469 -3.992 -3.689 1 46.84 79 GLU A N 1
ATOM 594 C CA . GLU A 1 79 ? -25.875 -4.277 -3.887 1 46.84 79 GLU A CA 1
ATOM 595 C C . GLU A 1 79 ? -26.094 -5.184 -5.098 1 46.84 79 GLU A C 1
ATOM 597 O O . GLU A 1 79 ? -27 -6.016 -5.102 1 46.84 79 GLU A O 1
ATOM 602 N N . GLU A 1 80 ? -25.719 -4.832 -6.191 1 44.28 80 GLU A N 1
ATOM 603 C CA . GLU A 1 80 ? -26.203 -5.59 -7.34 1 44.28 80 GLU A CA 1
ATOM 604 C C . GLU A 1 80 ? -25.422 -6.891 -7.508 1 44.28 80 GLU A C 1
ATOM 606 O O . GLU A 1 80 ? -25.797 -7.738 -8.328 1 44.28 80 GLU A O 1
ATOM 611 N N . GLU A 1 81 ? -24.234 -7.035 -7.059 1 45.84 81 GLU A N 1
ATOM 612 C CA . GLU A 1 81 ? -23.5 -8.141 -7.672 1 45.84 81 GLU A CA 1
ATOM 613 C C . GLU A 1 81 ? -23.562 -9.391 -6.801 1 45.84 81 GLU A C 1
ATOM 615 O O . GLU A 1 81 ? -22.844 -9.484 -5.797 1 45.84 81 GLU A O 1
ATOM 620 N N . LYS A 1 82 ? -24.703 -9.992 -6.688 1 48.56 82 LYS A N 1
ATOM 621 C CA . LYS A 1 82 ? -24.75 -11.398 -6.312 1 48.56 82 LYS A CA 1
ATOM 622 C C . LYS A 1 82 ? -23.438 -12.109 -6.652 1 48.56 82 LYS A C 1
ATOM 624 O O . LYS A 1 82 ? -22.844 -11.844 -7.691 1 48.56 82 LYS A O 1
ATOM 629 N N . PRO A 1 83 ? -22.875 -12.758 -5.59 1 53.19 83 PRO A N 1
ATOM 630 C CA . PRO A 1 83 ? -21.75 -13.586 -6.035 1 53.19 83 PRO A CA 1
ATOM 631 C C . PRO A 1 83 ? -21.938 -14.109 -7.461 1 53.19 83 PRO A C 1
ATOM 633 O O . PRO A 1 83 ? -22.984 -14.664 -7.789 1 53.19 83 PRO A O 1
ATOM 636 N N . GLU A 1 84 ? -21.453 -13.438 -8.383 1 50.72 84 GLU A N 1
ATOM 637 C CA . GLU A 1 84 ? -21.531 -13.898 -9.773 1 50.72 84 GLU A CA 1
ATOM 638 C C . GLU A 1 84 ? -21.266 -15.398 -9.867 1 50.72 84 GLU A C 1
ATOM 640 O O . GLU A 1 84 ? -20.281 -15.898 -9.32 1 50.72 84 GLU A O 1
ATOM 645 N N . THR A 1 85 ? -22.25 -16.188 -9.836 1 66.38 85 THR A N 1
ATOM 646 C CA . THR A 1 85 ? -22.016 -17.562 -10.242 1 66.38 85 THR A CA 1
ATOM 647 C C . THR A 1 85 ? -21.094 -17.625 -11.461 1 66.38 85 THR A C 1
ATOM 649 O O . THR A 1 85 ? -21.453 -17.141 -12.539 1 66.38 85 THR A O 1
ATOM 652 N N . ALA A 1 86 ? -19.75 -17.594 -11.117 1 78.81 86 ALA A N 1
ATOM 653 C CA . ALA A 1 86 ? -18.797 -17.75 -12.219 1 78.81 86 ALA A CA 1
ATOM 654 C C . ALA A 1 86 ? -18.625 -19.219 -12.594 1 78.81 86 ALA A C 1
ATOM 656 O O . ALA A 1 86 ? -18.688 -20.094 -11.727 1 78.81 86 ALA A O 1
ATOM 657 N N . PRO A 1 87 ? -18.547 -19.453 -13.812 1 86.19 87 PRO A N 1
ATOM 658 C CA . PRO A 1 87 ? -18.453 -20.844 -14.266 1 86.19 87 PRO A CA 1
ATOM 659 C C . PRO A 1 87 ? -17.141 -21.516 -13.844 1 86.19 87 PRO A C 1
ATOM 661 O O . PRO A 1 87 ? -17.078 -22.734 -13.773 1 86.19 87 PRO A O 1
ATOM 664 N N . ASP A 1 88 ? -16.125 -20.719 -13.664 1 92.94 88 ASP A N 1
ATOM 665 C CA . ASP A 1 88 ? -14.836 -21.281 -13.281 1 92.94 88 ASP A CA 1
ATOM 666 C C . ASP A 1 88 ? -14 -20.266 -12.508 1 92.94 88 ASP A C 1
ATOM 668 O O . ASP A 1 88 ? -14.391 -19.109 -12.383 1 92.94 88 ASP A O 1
ATOM 672 N N . ALA A 1 89 ? -12.938 -20.734 -11.945 1 94.62 89 ALA A N 1
ATOM 673 C CA . ALA A 1 89 ? -12.086 -19.922 -11.078 1 94.62 89 ALA A CA 1
ATOM 674 C C . ALA A 1 89 ? -11.5 -18.734 -11.836 1 94.62 89 ALA A C 1
ATOM 676 O O . ALA A 1 89 ? -11.43 -17.625 -11.305 1 94.62 89 ALA A O 1
ATOM 677 N N . GLU A 1 90 ? -11.078 -18.922 -13.062 1 95.5 90 GLU A N 1
ATOM 678 C CA . GLU A 1 90 ? -10.461 -17.875 -13.859 1 95.5 90 GLU A CA 1
ATOM 679 C C . GLU A 1 90 ? -11.43 -16.719 -14.086 1 95.5 90 GLU A C 1
ATOM 681 O O . GLU A 1 90 ? -11.07 -15.555 -13.922 1 95.5 90 GLU A O 1
ATOM 686 N N . THR A 1 91 ? -12.617 -17.078 -14.453 1 94.81 91 THR A N 1
ATOM 687 C CA . THR A 1 91 ? -13.641 -16.062 -14.68 1 94.81 91 THR A CA 1
ATOM 688 C C . THR A 1 91 ? -13.953 -15.312 -13.391 1 94.81 91 THR A C 1
ATOM 690 O O . THR A 1 91 ? -14.094 -14.086 -13.398 1 94.81 91 THR A O 1
ATOM 693 N N . LEU A 1 92 ? -14.07 -16.016 -12.344 1 95.06 92 LEU A N 1
ATOM 694 C CA . LEU A 1 92 ? -14.352 -15.406 -11.047 1 95.06 92 LEU A CA 1
ATOM 695 C C . LEU A 1 92 ? -13.227 -14.469 -10.633 1 95.06 92 LEU A C 1
ATOM 697 O O . LEU A 1 92 ? -13.484 -13.344 -10.195 1 95.06 92 LEU A O 1
ATOM 701 N N . LEU A 1 93 ? -12 -14.922 -10.766 1 96.75 93 LEU A N 1
ATOM 702 C CA . LEU A 1 93 ? -10.836 -14.102 -10.453 1 96.75 93 LEU A CA 1
ATOM 703 C C . LEU A 1 93 ? -10.82 -12.828 -11.297 1 96.75 93 LEU A C 1
ATOM 705 O O . LEU A 1 93 ? -10.578 -11.734 -10.781 1 96.75 93 LEU A O 1
ATOM 709 N N . TYR A 1 94 ? -11.102 -12.992 -12.5 1 95.06 94 TYR A N 1
ATOM 710 C CA . TYR A 1 94 ? -11.062 -11.852 -13.414 1 95.06 94 TYR A CA 1
ATOM 711 C C . TYR A 1 94 ? -12.125 -10.828 -13.055 1 95.06 94 TYR A C 1
ATOM 713 O O . TYR A 1 94 ? -11.828 -9.633 -12.922 1 95.06 94 TYR A O 1
ATOM 721 N N . THR A 1 95 ? -13.336 -11.227 -12.875 1 92.69 95 THR A N 1
ATOM 722 C CA . THR A 1 95 ? -14.438 -10.312 -12.617 1 92.69 95 THR A CA 1
ATOM 723 C C . THR A 1 95 ? -14.289 -9.648 -11.25 1 92.69 95 THR A C 1
ATOM 725 O O . THR A 1 95 ? -14.477 -8.438 -11.117 1 92.69 95 THR A O 1
ATOM 728 N N . SER A 1 96 ? -13.977 -10.469 -10.258 1 93.5 96 SER A N 1
ATOM 729 C CA . SER A 1 96 ? -13.773 -9.922 -8.922 1 93.5 96 SER A CA 1
ATOM 730 C C . SER A 1 96 ? -12.562 -8.992 -8.883 1 93.5 96 SER A C 1
ATOM 732 O O . SER A 1 96 ? -12.609 -7.934 -8.258 1 93.5 96 SER A O 1
ATOM 734 N N . GLY A 1 97 ? -11.469 -9.422 -9.539 1 94.25 97 GLY A N 1
ATOM 735 C CA . GLY A 1 97 ? -10.281 -8.594 -9.617 1 94.25 97 GLY A CA 1
ATOM 736 C C . GLY A 1 97 ? -10.516 -7.262 -10.305 1 94.25 97 GLY A C 1
ATOM 737 O O . GLY A 1 97 ? -10.023 -6.227 -9.852 1 94.25 97 GLY A O 1
ATOM 738 N N . ARG A 1 98 ? -11.219 -7.285 -11.344 1 91.69 98 ARG A N 1
ATOM 739 C CA . ARG A 1 98 ? -11.555 -6.074 -12.086 1 91.69 98 ARG A CA 1
ATOM 740 C C . ARG A 1 98 ? -12.344 -5.102 -11.219 1 91.69 98 ARG A C 1
ATOM 742 O O . ARG A 1 98 ? -12.031 -3.91 -11.164 1 91.69 98 ARG A O 1
ATOM 749 N N . ARG A 1 99 ? -13.297 -5.582 -10.586 1 88.38 99 ARG A N 1
ATOM 750 C CA . ARG A 1 99 ? -14.109 -4.758 -9.703 1 88.38 99 ARG A CA 1
ATOM 751 C C . ARG A 1 99 ? -13.266 -4.148 -8.594 1 88.38 99 ARG A C 1
ATOM 753 O O . ARG A 1 99 ? -13.398 -2.965 -8.281 1 88.38 99 ARG A O 1
ATOM 760 N N . TYR A 1 100 ? -12.508 -4.953 -8.031 1 90.44 100 TYR A N 1
ATOM 761 C CA . TYR A 1 100 ? -11.633 -4.496 -6.957 1 90.44 100 TYR A CA 1
ATOM 762 C C . TYR A 1 100 ? -10.688 -3.4 -7.449 1 90.44 100 TYR A C 1
ATOM 764 O O . TYR A 1 100 ? -10.547 -2.359 -6.805 1 90.44 100 TYR A O 1
ATOM 772 N N . LEU A 1 101 ? -10.07 -3.621 -8.555 1 88.88 101 LEU A N 1
ATOM 773 C CA . LEU A 1 101 ? -9.117 -2.67 -9.109 1 88.88 101 LEU A CA 1
ATOM 774 C C . LEU A 1 101 ? -9.789 -1.332 -9.406 1 88.88 101 LEU A C 1
ATOM 776 O O . LEU A 1 101 ? -9.234 -0.274 -9.102 1 88.88 101 LEU A O 1
ATOM 780 N N . TYR A 1 102 ? -10.883 -1.359 -9.977 1 85.56 102 TYR A N 1
ATOM 781 C CA . TYR A 1 102 ? -11.609 -0.123 -10.258 1 85.56 102 TYR A CA 1
ATOM 782 C C . TYR A 1 102 ? -11.945 0.62 -8.977 1 85.56 102 TYR A C 1
ATOM 784 O O . TYR A 1 102 ? -11.938 1.853 -8.938 1 85.56 102 TYR A O 1
ATOM 792 N N . SER A 1 103 ? -12.258 -0.104 -7.965 1 85.19 103 SER A N 1
ATOM 793 C CA . SER A 1 103 ? -12.602 0.509 -6.688 1 85.19 103 SER A CA 1
ATOM 794 C C . SER A 1 103 ? -11.391 1.189 -6.055 1 85.19 103 SER A C 1
ATOM 796 O O . SER A 1 103 ? -11.508 2.287 -5.504 1 85.19 103 SER A O 1
ATOM 798 N N . ILE A 1 104 ? -10.266 0.564 -6.176 1 85.94 104 ILE A N 1
ATOM 799 C CA . ILE A 1 104 ? -9.133 1.075 -5.414 1 85.94 104 ILE A CA 1
ATOM 800 C C . ILE A 1 104 ? -8.469 2.213 -6.184 1 85.94 104 ILE A C 1
ATOM 802 O O . ILE A 1 104 ? -7.766 3.041 -5.598 1 85.94 104 ILE A O 1
ATOM 806 N N . VAL A 1 105 ? -8.68 2.34 -7.445 1 83.25 105 VAL A N 1
ATOM 807 C CA . VAL A 1 105 ? -8.023 3.395 -8.211 1 83.25 105 VAL A CA 1
ATOM 808 C C . VAL A 1 105 ? -8.945 4.605 -8.312 1 83.25 105 VAL A C 1
ATOM 810 O O . VAL A 1 105 ? -8.578 5.629 -8.898 1 83.25 105 VAL A O 1
ATOM 813 N N . HIS A 1 106 ? -10.117 4.434 -7.793 1 80.94 106 HIS A N 1
ATOM 814 C CA . HIS A 1 106 ? -11.016 5.578 -7.766 1 80.94 106 HIS A CA 1
ATOM 815 C C . HIS A 1 106 ? -10.445 6.711 -6.922 1 80.94 106 HIS A C 1
ATOM 817 O O . HIS A 1 106 ? -9.867 6.473 -5.855 1 80.94 106 HIS A O 1
ATOM 823 N N . PRO A 1 107 ? -10.578 7.938 -7.43 1 78.88 107 PRO A N 1
ATOM 824 C CA . PRO A 1 107 ? -9.977 9.07 -6.727 1 78.88 107 PRO A CA 1
ATOM 825 C C . PRO A 1 107 ? -10.414 9.164 -5.266 1 78.88 107 PRO A C 1
ATOM 827 O O . PRO A 1 107 ? -9.594 9.469 -4.395 1 78.88 107 PRO A O 1
ATOM 830 N N . GLN A 1 108 ? -11.664 8.922 -5 1 79.25 108 GLN A N 1
ATOM 831 C CA . GLN A 1 108 ? -12.156 8.984 -3.629 1 79.25 108 GLN A CA 1
ATOM 832 C C . GLN A 1 108 ? -11.508 7.898 -2.768 1 79.25 108 GLN A C 1
ATOM 834 O O . GLN A 1 108 ? -11.25 8.117 -1.582 1 79.25 108 GLN A O 1
ATOM 839 N N . SER A 1 109 ? -11.305 6.75 -3.404 1 85.62 109 SER A N 1
ATOM 840 C CA . SER A 1 109 ? -10.656 5.66 -2.684 1 85.62 109 SER A CA 1
ATOM 841 C C . SER A 1 109 ? -9.211 6.004 -2.348 1 85.62 109 SER A C 1
ATOM 843 O O . SER A 1 109 ? -8.75 5.758 -1.229 1 85.62 109 SER A O 1
ATOM 845 N N . LEU A 1 110 ? -8.57 6.559 -3.285 1 82.94 110 LEU A N 1
ATOM 846 C CA . LEU A 1 110 ? -7.18 6.949 -3.082 1 82.94 110 LEU A CA 1
ATOM 847 C C . LEU A 1 110 ? -7.07 8.031 -2.01 1 82.94 110 LEU A C 1
ATOM 849 O O . LEU A 1 110 ? -6.18 7.973 -1.156 1 82.94 110 LEU A O 1
ATOM 853 N N . GLY A 1 111 ? -7.922 8.977 -2.096 1 82.81 111 GLY A N 1
ATOM 854 C CA . GLY A 1 111 ? -7.957 10.016 -1.077 1 82.81 111 GLY A CA 1
ATOM 855 C C . GLY A 1 111 ? -8.227 9.477 0.315 1 82.81 111 GLY A C 1
ATOM 856 O O . GLY A 1 111 ? -7.598 9.906 1.285 1 82.81 111 GLY A O 1
ATOM 857 N N . LEU A 1 112 ? -9.18 8.586 0.37 1 87.69 112 LEU A N 1
ATOM 858 C CA . LEU A 1 112 ? -9.492 7.957 1.646 1 87.69 112 LEU A CA 1
ATOM 859 C C . LEU A 1 112 ? -8.281 7.195 2.188 1 87.69 112 LEU A C 1
ATOM 861 O O . LEU A 1 112 ? -7.969 7.285 3.377 1 87.69 112 LEU A O 1
ATOM 865 N N . TYR A 1 113 ? -7.637 6.457 1.337 1 85.88 113 TYR A N 1
ATOM 866 C CA . TYR A 1 113 ? -6.457 5.695 1.733 1 85.88 113 TYR A CA 1
ATOM 867 C C . TYR A 1 113 ? -5.379 6.613 2.299 1 85.88 113 TYR A C 1
ATOM 869 O O . TYR A 1 113 ? -4.801 6.328 3.35 1 85.88 113 TYR A O 1
ATOM 877 N N . GLN A 1 114 ? -5.148 7.633 1.657 1 82.38 114 GLN A N 1
ATOM 878 C CA . GLN A 1 114 ? -4.168 8.609 2.107 1 82.38 114 GLN A CA 1
ATOM 879 C C . GLN A 1 114 ? -4.547 9.188 3.471 1 82.38 114 GLN A C 1
ATOM 881 O O . GLN A 1 114 ? -3.688 9.344 4.344 1 82.38 114 GLN A O 1
ATOM 886 N N . LEU A 1 115 ? -5.777 9.547 3.533 1 84.94 115 LEU A N 1
ATOM 887 C CA . LEU A 1 115 ? -6.27 10.117 4.777 1 84.94 115 LEU A CA 1
ATOM 888 C C . LEU A 1 115 ? -6.125 9.133 5.93 1 84.94 115 LEU A C 1
ATOM 890 O O . LEU A 1 115 ? -5.738 9.508 7.035 1 84.94 115 LEU A O 1
ATOM 894 N N . ILE A 1 116 ? -6.406 7.93 5.691 1 86.88 116 ILE A N 1
ATOM 895 C CA . ILE A 1 116 ? -6.309 6.887 6.707 1 86.88 116 ILE A CA 1
ATOM 896 C C . ILE A 1 116 ? -4.852 6.719 7.137 1 86.88 116 ILE A C 1
ATOM 898 O O . ILE A 1 116 ? -4.551 6.695 8.336 1 86.88 116 ILE A O 1
ATOM 902 N N . LEU A 1 117 ? -3.961 6.621 6.219 1 81.31 117 LEU A N 1
ATOM 903 C CA . LEU A 1 117 ? -2.543 6.461 6.527 1 81.31 117 LEU A CA 1
ATOM 904 C C . LEU A 1 117 ? -2.025 7.645 7.34 1 81.31 117 LEU A C 1
ATOM 906 O O . LEU A 1 117 ? -1.263 7.465 8.289 1 81.31 117 LEU A O 1
ATOM 910 N N . ALA A 1 118 ? -2.473 8.773 6.957 1 78 118 ALA A N 1
ATOM 911 C CA . ALA A 1 118 ? -1.999 10 7.594 1 78 118 ALA A CA 1
ATOM 912 C C . ALA A 1 118 ? -2.504 10.102 9.031 1 78 118 ALA A C 1
ATOM 914 O O . ALA A 1 118 ? -1.812 10.625 9.898 1 78 118 ALA A O 1
ATOM 915 N N . GLU A 1 119 ? -3.678 9.57 9.234 1 83.44 119 GLU A N 1
ATOM 916 C CA . GLU A 1 119 ? -4.328 9.836 10.508 1 83.44 119 GLU A CA 1
ATOM 917 C C . GLU A 1 119 ? -4.406 8.578 11.367 1 83.44 119 GLU A C 1
ATOM 919 O O . GLU A 1 119 ? -5.016 8.594 12.438 1 83.44 119 GLU A O 1
ATOM 924 N N . SER A 1 120 ? -3.77 7.582 10.891 1 81.69 120 SER A N 1
ATOM 925 C CA . SER A 1 120 ? -3.893 6.285 11.547 1 81.69 120 SER A CA 1
ATOM 926 C C . SE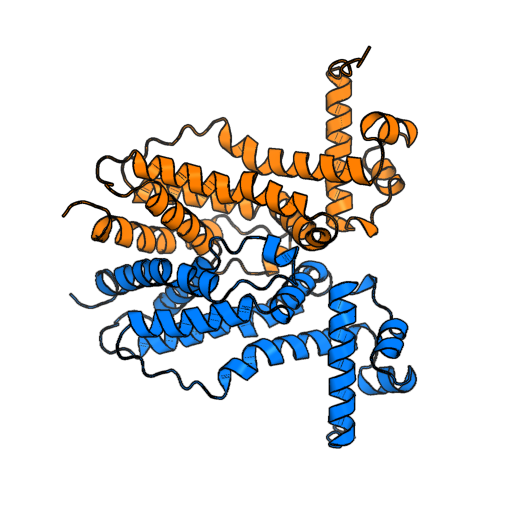R A 1 120 ? -3.32 6.324 12.953 1 81.69 120 SER A C 1
ATOM 928 O O . SER A 1 120 ? -3.785 5.605 13.844 1 81.69 120 SER A O 1
ATOM 930 N N . GLN A 1 121 ? -2.336 7.086 13.195 1 76.44 121 GLN A N 1
ATOM 931 C CA . GLN A 1 121 ? -1.763 7.195 14.531 1 76.44 121 GLN A CA 1
ATOM 932 C C . GLN A 1 121 ? -2.711 7.922 15.484 1 76.44 121 GLN A C 1
ATOM 934 O O . GLN A 1 121 ? -2.822 7.562 16.656 1 76.44 121 GLN A O 1
ATOM 939 N N . ARG A 1 122 ? -3.342 8.906 14.977 1 82.12 122 ARG A N 1
ATOM 940 C CA . ARG A 1 122 ? -4.285 9.695 15.758 1 82.12 122 ARG A CA 1
ATOM 941 C C . ARG A 1 122 ? -5.59 8.938 15.977 1 82.12 122 ARG A C 1
ATOM 943 O O . ARG A 1 122 ? -6.207 9.047 17.047 1 82.12 122 ARG A O 1
ATOM 950 N N . PHE A 1 123 ? -5.992 8.227 15 1 87.81 123 PHE A N 1
ATOM 951 C CA . PHE A 1 123 ? -7.25 7.492 15.023 1 87.81 123 PHE A CA 1
ATOM 952 C C . PHE A 1 123 ? -7.035 6.047 14.594 1 87.81 123 PHE A C 1
ATOM 954 O O . PHE A 1 123 ? -7.441 5.656 13.492 1 87.81 123 PHE A O 1
ATOM 961 N N . PRO A 1 124 ? -6.539 5.25 15.43 1 82.44 124 PRO A N 1
ATOM 962 C CA . PRO A 1 124 ? -6.18 3.885 15.031 1 82.44 124 PRO A CA 1
ATOM 963 C C . PRO A 1 124 ? -7.383 3.066 14.57 1 82.44 124 PRO A C 1
ATOM 965 O O . PRO A 1 124 ? -7.238 2.154 13.758 1 82.44 124 PRO A O 1
ATOM 968 N N . GLN A 1 125 ? -8.555 3.389 15.023 1 87.38 125 GLN A N 1
ATOM 969 C CA . GLN A 1 125 ? -9.742 2.604 14.711 1 87.38 125 GLN A CA 1
ATOM 970 C C . GLN A 1 125 ? -10.117 2.732 13.242 1 87.38 125 GLN A C 1
ATOM 972 O O . GLN A 1 125 ? -10.773 1.85 12.68 1 87.38 125 GLN A O 1
ATOM 977 N N . ILE A 1 126 ? -9.734 3.812 12.602 1 89.5 126 ILE A N 1
ATOM 978 C CA . ILE A 1 126 ? -10.195 4.043 11.234 1 89.5 126 ILE A CA 1
ATOM 979 C C . ILE A 1 126 ? -9.492 3.08 10.281 1 89.5 126 ILE A C 1
ATOM 981 O O . ILE A 1 126 ? -10.047 2.688 9.258 1 89.5 126 ILE A O 1
ATOM 985 N N . SER A 1 127 ? -8.242 2.775 10.609 1 86.88 127 SER A N 1
ATOM 986 C CA . SER A 1 127 ? -7.516 1.818 9.781 1 86.88 127 SER A CA 1
ATOM 987 C C . SER A 1 127 ? -8.18 0.445 9.812 1 86.88 127 SER A C 1
ATOM 989 O O . SER A 1 127 ? -8.297 -0.217 8.781 1 86.88 127 SER A O 1
ATOM 991 N N . GLU A 1 128 ? -8.562 0.089 10.969 1 86.56 128 GLU A N 1
ATOM 992 C CA . GLU A 1 128 ? -9.227 -1.202 11.133 1 86.56 128 GLU A CA 1
ATOM 993 C C . GLU A 1 128 ? -10.578 -1.215 10.43 1 86.56 128 GLU A C 1
ATOM 995 O O . GLU A 1 128 ? -10.945 -2.205 9.797 1 86.56 128 GLU A O 1
ATOM 1000 N N . GLN A 1 129 ? -11.289 -0.203 10.602 1 87.38 129 GLN A N 1
ATOM 1001 C CA . GLN A 1 129 ? -12.594 -0.091 9.953 1 87.38 129 GLN A CA 1
ATOM 1002 C C . GLN A 1 129 ? -12.461 -0.159 8.438 1 87.38 129 GLN A C 1
ATOM 1004 O O . GLN A 1 129 ? -13.234 -0.852 7.773 1 87.38 129 GLN A O 1
ATOM 1009 N N . PHE A 1 130 ? -11.562 0.495 7.934 1 88.81 130 PHE A N 1
ATOM 1010 C CA . PHE A 1 130 ? -11.305 0.502 6.5 1 88.81 130 PHE A CA 1
ATOM 1011 C C . PHE A 1 130 ? -10.938 -0.892 6.008 1 88.81 130 PHE A C 1
ATOM 1013 O O . PHE A 1 130 ? -11.484 -1.373 5.016 1 88.81 130 PHE A O 1
ATOM 1020 N N . TYR A 1 131 ? -10.117 -1.506 6.773 1 88.12 131 TYR A N 1
ATOM 1021 C CA . TYR A 1 131 ? -9.648 -2.83 6.379 1 88.12 131 TYR A CA 1
ATOM 1022 C C . TYR A 1 131 ? -10.797 -3.83 6.352 1 88.12 131 TYR A C 1
ATOM 1024 O O . TYR A 1 131 ? -10.938 -4.594 5.395 1 88.12 131 TYR A O 1
ATOM 1032 N N . ARG A 1 132 ? -11.578 -3.818 7.32 1 88.75 132 ARG A N 1
ATOM 1033 C CA . ARG A 1 132 ? -12.672 -4.773 7.453 1 88.75 132 ARG A CA 1
ATOM 1034 C C . ARG A 1 132 ? -13.734 -4.543 6.383 1 88.75 132 ARG A C 1
ATOM 1036 O O . ARG A 1 132 ? -14.25 -5.5 5.801 1 88.75 132 ARG A O 1
ATOM 1043 N N . ALA A 1 133 ? -13.945 -3.314 6.086 1 88.25 133 ALA A N 1
ATOM 1044 C CA . ALA A 1 133 ? -15.023 -2.979 5.156 1 88.25 133 ALA A CA 1
ATOM 1045 C C . ALA A 1 133 ? -14.539 -3.047 3.711 1 88.25 133 ALA A C 1
ATOM 1047 O O . ALA A 1 133 ? -15.352 -3.094 2.783 1 88.25 133 ALA A O 1
ATOM 1048 N N . GLY A 1 134 ? -13.281 -3.008 3.502 1 88.75 134 GLY A N 1
ATOM 1049 C CA . GLY A 1 134 ? -12.734 -2.959 2.156 1 88.75 134 GLY A CA 1
ATOM 1050 C C . GLY A 1 134 ? -11.969 -4.211 1.778 1 88.75 134 GLY A C 1
ATOM 1051 O O . GLY A 1 134 ? -12.547 -5.168 1.259 1 88.75 134 GLY A O 1
ATOM 1052 N N . PRO A 1 135 ? -10.664 -4.215 2.074 1 89.25 135 PRO A N 1
ATOM 1053 C CA . PRO A 1 135 ? -9.812 -5.32 1.632 1 89.25 135 PRO A CA 1
ATOM 1054 C C . PRO A 1 135 ? -10.281 -6.676 2.16 1 89.25 135 PRO A C 1
ATOM 1056 O O . PRO A 1 135 ? -10.391 -7.637 1.396 1 89.25 135 PRO A O 1
ATOM 1059 N N . LEU A 1 136 ? -10.578 -6.723 3.422 1 91.25 136 LEU A N 1
ATOM 1060 C CA . LEU A 1 136 ? -10.984 -7.996 4.008 1 91.25 136 LEU A CA 1
ATOM 1061 C C . LEU A 1 136 ? -12.312 -8.469 3.43 1 91.25 136 LEU A C 1
ATOM 1063 O O . LEU A 1 136 ? -12.469 -9.641 3.092 1 91.25 136 LEU A O 1
ATOM 1067 N N . ARG A 1 137 ? -13.195 -7.637 3.373 1 91.06 137 ARG A N 1
ATOM 1068 C CA . ARG A 1 137 ? -14.5 -7.98 2.814 1 91.06 137 ARG A CA 1
ATOM 1069 C C . ARG A 1 137 ? -14.367 -8.461 1.374 1 91.06 137 ARG A C 1
ATOM 1071 O O . ARG A 1 137 ? -15.016 -9.438 0.977 1 91.06 137 ARG A O 1
ATOM 1078 N N . ALA A 1 138 ? -13.609 -7.75 0.575 1 91.81 138 ALA A N 1
ATOM 1079 C CA . ALA A 1 138 ? -13.375 -8.156 -0.81 1 91.81 138 ALA A CA 1
ATOM 1080 C C . ALA A 1 138 ? -12.766 -9.547 -0.88 1 91.81 138 ALA A C 1
ATOM 1082 O O . ALA A 1 138 ? -13.188 -10.375 -1.69 1 91.81 138 ALA A O 1
ATOM 1083 N N . ALA A 1 139 ? -11.828 -9.812 -0.047 1 94.88 139 ALA A N 1
ATOM 1084 C CA . ALA A 1 139 ? -11.18 -11.125 -0.011 1 94.88 139 ALA A CA 1
ATOM 1085 C C . ALA A 1 139 ? -12.164 -12.211 0.408 1 94.88 139 ALA A C 1
ATOM 1087 O O . ALA A 1 139 ? -12.172 -13.312 -0.155 1 94.88 139 ALA A O 1
ATOM 1088 N N . GLN A 1 140 ? -12.961 -11.859 1.369 1 94.44 140 GLN A N 1
ATOM 1089 C CA . GLN A 1 140 ? -13.953 -12.812 1.864 1 94.44 140 GLN A CA 1
ATOM 1090 C C . GLN A 1 140 ? -14.969 -13.164 0.782 1 94.44 140 GLN A C 1
ATOM 1092 O O . GLN A 1 140 ? -15.352 -14.32 0.628 1 94.44 140 GLN A O 1
ATOM 1097 N N . GLN A 1 141 ? -15.383 -12.172 0.104 1 92.56 141 GLN A N 1
ATOM 1098 C CA . GLN A 1 141 ? -16.328 -12.398 -0.981 1 92.56 141 GLN A CA 1
ATOM 1099 C C . GLN A 1 141 ? -15.711 -13.266 -2.08 1 92.56 141 GLN A C 1
ATOM 1101 O O . GLN A 1 141 ? -16.359 -14.18 -2.59 1 92.56 141 GLN A O 1
ATOM 1106 N N . LEU A 1 142 ? -14.578 -12.961 -2.459 1 95.38 142 LEU A N 1
ATOM 1107 C CA . LEU A 1 142 ? -13.891 -13.758 -3.471 1 95.38 142 LEU A CA 1
ATOM 1108 C C . LEU A 1 142 ? -13.688 -15.188 -2.992 1 95.38 142 LEU A C 1
ATOM 1110 O O . LEU A 1 142 ? -13.922 -16.141 -3.744 1 95.38 142 LEU A O 1
ATOM 1114 N N . ALA A 1 143 ? -13.25 -15.344 -1.736 1 96.06 143 ALA A N 1
ATOM 1115 C CA . ALA A 1 143 ? -13.055 -16.672 -1.154 1 96.06 143 ALA A CA 1
ATOM 1116 C C . ALA A 1 143 ? -14.344 -17.469 -1.168 1 96.06 143 ALA A C 1
ATOM 1118 O O . ALA A 1 143 ? -14.344 -18.656 -1.485 1 96.06 143 ALA A O 1
ATOM 1119 N N . ALA A 1 144 ? -15.398 -16.828 -0.815 1 94.06 144 ALA A N 1
ATOM 1120 C CA . ALA A 1 144 ? -16.703 -17.484 -0.821 1 94.06 144 ALA A CA 1
ATOM 1121 C C . ALA A 1 144 ? -17.094 -17.922 -2.23 1 94.06 144 ALA A C 1
ATOM 1123 O O . ALA A 1 144 ? -17.641 -19 -2.418 1 94.06 144 ALA A O 1
ATOM 1124 N N . GLY A 1 145 ? -16.812 -17.031 -3.191 1 93.94 145 GLY A N 1
ATOM 1125 C CA . GLY A 1 145 ? -17.062 -17.391 -4.578 1 93.94 145 GLY A CA 1
ATOM 1126 C C . GLY A 1 145 ? -16.25 -18.594 -5.035 1 93.94 145 GLY A C 1
ATOM 1127 O O . GLY A 1 145 ? -16.75 -19.469 -5.73 1 93.94 145 GLY A O 1
ATOM 1128 N N . LEU A 1 146 ? -15.008 -18.609 -4.672 1 95.5 146 LEU A N 1
ATOM 1129 C CA . LEU A 1 146 ? -14.141 -19.734 -5.023 1 95.5 146 LEU A CA 1
ATOM 1130 C C . LEU A 1 146 ? -14.633 -21.031 -4.371 1 95.5 146 LEU A C 1
ATOM 1132 O O . LEU A 1 146 ? -14.648 -22.078 -5.008 1 95.5 146 LEU A O 1
ATOM 1136 N N . LYS A 1 147 ? -15.016 -20.906 -3.115 1 94.25 147 LYS A N 1
ATOM 1137 C CA . LYS A 1 147 ? -15.5 -22.062 -2.367 1 94.25 147 LYS A CA 1
ATOM 1138 C C . LYS A 1 147 ? -16.734 -22.672 -3.023 1 94.25 147 LYS A C 1
ATOM 1140 O O . LYS A 1 147 ? -16.938 -23.875 -2.965 1 94.25 147 LYS A O 1
ATOM 1145 N N . ALA A 1 148 ? -17.516 -21.891 -3.664 1 92.75 148 ALA A N 1
ATOM 1146 C CA . ALA A 1 148 ? -18.766 -22.312 -4.277 1 92.75 148 ALA A CA 1
ATOM 1147 C C . ALA A 1 148 ? -18.516 -23.047 -5.594 1 92.75 148 ALA A C 1
ATOM 1149 O O . ALA A 1 148 ? -19.422 -23.688 -6.137 1 92.75 148 ALA A O 1
ATOM 1150 N N . LEU A 1 149 ? -17.344 -22.938 -6.129 1 92.81 149 LEU A N 1
ATOM 1151 C CA . LEU A 1 149 ? -17.031 -23.641 -7.371 1 92.81 149 LEU A CA 1
ATOM 1152 C C . LEU A 1 149 ? -16.875 -25.141 -7.125 1 92.81 149 LEU A C 1
ATOM 1154 O O . LEU A 1 149 ? -16.266 -25.562 -6.141 1 92.81 149 LEU A O 1
ATOM 1158 N N . PRO A 1 150 ? -17.453 -25.938 -7.953 1 88.75 150 PRO A N 1
ATOM 1159 C CA . PRO A 1 150 ? -17.5 -27.375 -7.723 1 88.75 150 PRO A CA 1
ATOM 1160 C C . PRO A 1 150 ? -16.125 -28.031 -7.703 1 88.75 150 PRO A C 1
ATOM 1162 O O . PRO A 1 150 ? -15.922 -29.031 -7.016 1 88.75 150 PRO A O 1
ATOM 1165 N N . ASP A 1 151 ? -15.133 -27.516 -8.344 1 88.88 151 ASP A N 1
ATOM 1166 C CA . ASP A 1 151 ? -13.844 -28.188 -8.492 1 88.88 151 ASP A CA 1
ATOM 1167 C C . ASP A 1 151 ? -12.852 -27.719 -7.422 1 88.88 151 ASP A C 1
ATOM 1169 O O . ASP A 1 151 ? -11.719 -28.203 -7.363 1 88.88 151 ASP A O 1
ATOM 1173 N N . ILE A 1 152 ? -13.266 -26.891 -6.559 1 91.94 152 ILE A N 1
ATOM 1174 C CA . ILE A 1 152 ? -12.359 -26.359 -5.543 1 91.94 152 ILE A CA 1
ATOM 1175 C C . ILE A 1 152 ? -12.602 -27.078 -4.215 1 91.94 152 ILE A C 1
ATOM 1177 O O . ILE A 1 152 ? -13.719 -27.094 -3.701 1 91.94 152 ILE A O 1
ATOM 1181 N N . THR A 1 153 ? -11.617 -27.734 -3.643 1 90.31 153 THR A N 1
ATOM 1182 C CA . THR A 1 153 ? -11.758 -28.516 -2.42 1 90.31 153 THR A CA 1
ATOM 1183 C C . THR A 1 153 ? -10.914 -27.906 -1.298 1 90.31 153 THR A C 1
ATOM 1185 O O . THR A 1 153 ? -10.852 -28.469 -0.199 1 90.31 153 THR A O 1
ATOM 1188 N N . ALA A 1 154 ? -10.617 -26.797 -1.187 1 93.25 154 ALA A N 1
ATOM 1189 C CA . ALA A 1 154 ? -9.766 -26.188 -0.172 1 93.25 154 ALA A CA 1
ATOM 1190 C C . ALA A 1 154 ? -10.609 -25.578 0.949 1 93.25 154 ALA A C 1
ATOM 1192 O O . ALA A 1 154 ? -11.797 -25.297 0.761 1 93.25 154 ALA A O 1
ATOM 1193 N N . SER A 1 155 ? -10.047 -25.438 2.127 1 94.62 155 SER A N 1
ATOM 1194 C CA . SER A 1 155 ? -10.727 -24.828 3.262 1 94.62 155 SER A CA 1
ATOM 1195 C C . SER A 1 155 ? -11 -23.359 3.006 1 94.62 155 SER A C 1
ATOM 1197 O O . SER A 1 155 ? -10.336 -22.719 2.18 1 94.62 155 SER A O 1
ATOM 1199 N N . GLU A 1 156 ? -11.961 -22.828 3.705 1 94.38 156 GLU A N 1
ATOM 1200 C CA . GLU A 1 156 ? -12.281 -21.406 3.605 1 94.38 156 GLU A CA 1
ATOM 1201 C C . GLU A 1 156 ? -11.094 -20.531 4.012 1 94.38 156 GLU A C 1
ATOM 1203 O O . GLU A 1 156 ? -10.852 -19.484 3.412 1 94.38 156 GLU A O 1
ATOM 1208 N N . ASP A 1 157 ? -10.398 -20.984 4.992 1 95.31 157 ASP A N 1
ATOM 1209 C CA . ASP A 1 157 ? -9.234 -20.25 5.461 1 95.31 157 ASP A CA 1
ATOM 1210 C C . ASP A 1 157 ? -8.156 -20.172 4.379 1 95.31 157 ASP A C 1
ATOM 1212 O O . ASP A 1 157 ? -7.551 -19.125 4.168 1 95.31 157 ASP A O 1
ATOM 1216 N N . THR A 1 158 ? -7.957 -21.281 3.732 1 95.75 158 THR A N 1
ATOM 1217 C CA . THR A 1 158 ? -6.977 -21.312 2.652 1 95.75 158 THR A CA 1
ATOM 1218 C C . THR A 1 158 ? -7.406 -20.422 1.498 1 95.75 158 THR A C 1
ATOM 1220 O O . THR A 1 158 ? -6.598 -19.656 0.963 1 95.75 158 THR A O 1
ATOM 1223 N N . LEU A 1 159 ? -8.68 -20.5 1.209 1 97.06 159 LEU A N 1
ATOM 1224 C CA . LEU A 1 159 ? -9.195 -19.719 0.092 1 97.06 159 LEU A CA 1
ATOM 1225 C C . LEU A 1 159 ? -9.164 -18.234 0.419 1 97.06 159 LEU A C 1
ATOM 1227 O O . LEU A 1 159 ? -8.938 -17.391 -0.464 1 97.06 159 LEU A O 1
ATOM 1231 N N . LEU A 1 160 ? -9.406 -17.891 1.681 1 96.62 160 LEU A N 1
ATOM 1232 C CA . LEU A 1 160 ? -9.297 -16.5 2.107 1 96.62 160 LEU A CA 1
ATOM 1233 C C . LEU A 1 160 ? -7.871 -15.992 1.96 1 96.62 160 LEU A C 1
ATOM 1235 O O . LEU A 1 160 ? -7.648 -14.875 1.48 1 96.62 160 LEU A O 1
ATOM 1239 N N . ALA A 1 161 ? -6.922 -16.797 2.346 1 96.06 161 ALA A N 1
ATOM 1240 C CA . ALA A 1 161 ? -5.512 -16.422 2.232 1 96.06 161 ALA A CA 1
ATOM 1241 C C . ALA A 1 161 ? -5.109 -16.234 0.773 1 96.06 161 ALA A C 1
ATOM 1243 O O . ALA A 1 161 ? -4.398 -15.281 0.438 1 96.06 161 ALA A O 1
ATOM 1244 N N . VAL A 1 162 ? -5.547 -17.078 -0.085 1 97.5 162 VAL A N 1
ATOM 1245 C CA . VAL A 1 162 ? -5.254 -17 -1.513 1 97.5 162 VAL A CA 1
ATOM 1246 C C . VAL A 1 162 ? -5.906 -15.758 -2.102 1 97.5 162 VAL A C 1
ATOM 1248 O O . VAL A 1 162 ? -5.273 -15.016 -2.863 1 97.5 162 VAL A O 1
ATOM 1251 N N . ALA A 1 163 ? -7.164 -15.508 -1.706 1 97.31 163 ALA A N 1
ATOM 1252 C CA . ALA A 1 163 ? -7.906 -14.352 -2.199 1 97.31 163 ALA A CA 1
ATOM 1253 C C . ALA A 1 163 ? -7.211 -13.047 -1.805 1 97.31 163 ALA A C 1
ATOM 1255 O O . ALA A 1 163 ? -7.074 -12.141 -2.623 1 97.31 163 ALA A O 1
ATOM 1256 N N . ALA A 1 164 ? -6.793 -12.984 -0.577 1 96.12 164 ALA A N 1
ATOM 1257 C CA . ALA A 1 164 ? -6.105 -11.797 -0.087 1 96.12 164 ALA A CA 1
ATOM 1258 C C . ALA A 1 164 ? -4.824 -11.539 -0.876 1 96.12 164 ALA A C 1
ATOM 1260 O O . ALA A 1 164 ? -4.527 -10.398 -1.236 1 96.12 164 ALA A O 1
ATOM 1261 N N . ARG A 1 165 ? -4.082 -12.531 -1.158 1 96.81 165 ARG A N 1
ATOM 1262 C CA . ARG A 1 165 ? -2.836 -12.414 -1.91 1 96.81 165 ARG A CA 1
ATOM 1263 C C . ARG A 1 165 ? -3.105 -12.031 -3.361 1 96.81 165 ARG A C 1
ATOM 1265 O O . ARG A 1 165 ? -2.389 -11.211 -3.936 1 96.81 165 ARG A O 1
ATOM 1272 N N . PHE A 1 166 ? -4.16 -12.586 -3.916 1 97.75 166 PHE A N 1
ATOM 1273 C CA . PHE A 1 166 ? -4.562 -12.227 -5.273 1 97.75 166 PHE A CA 1
ATOM 1274 C C . PHE A 1 166 ? -4.863 -10.742 -5.371 1 97.75 166 PHE A C 1
ATOM 1276 O O . PHE A 1 166 ? -4.379 -10.055 -6.273 1 97.75 166 PHE A O 1
ATOM 1283 N N . LEU A 1 167 ? -5.625 -10.266 -4.441 1 95.44 167 LEU A N 1
ATOM 1284 C CA . LEU A 1 167 ? -6.023 -8.859 -4.465 1 95.44 167 LEU A CA 1
ATOM 1285 C C . LEU A 1 167 ? -4.812 -7.949 -4.285 1 95.44 167 LEU A C 1
ATOM 1287 O O . LEU A 1 167 ? -4.727 -6.895 -4.922 1 95.44 167 LEU A O 1
ATOM 1291 N N . GLU A 1 168 ? -3.875 -8.32 -3.477 1 93.88 168 GLU A N 1
ATOM 1292 C CA . GLU A 1 168 ? -2.645 -7.551 -3.316 1 93.88 168 GLU A CA 1
ATOM 1293 C C . GLU A 1 168 ? -1.822 -7.555 -4.602 1 93.88 168 GLU A C 1
ATOM 1295 O O . GLU A 1 168 ? -1.267 -6.523 -4.992 1 93.88 168 GLU A O 1
ATOM 1300 N N . MET A 1 169 ? -1.782 -8.711 -5.266 1 95.06 169 MET A N 1
ATOM 1301 C CA . MET A 1 169 ? -1.042 -8.836 -6.516 1 95.06 169 MET A CA 1
ATOM 1302 C C . MET A 1 169 ? -1.512 -7.797 -7.531 1 95.06 169 MET A C 1
ATOM 1304 O O . MET A 1 169 ? -0.714 -7.289 -8.32 1 95.06 169 MET A O 1
ATOM 1308 N N . LEU A 1 170 ? -2.748 -7.484 -7.469 1 93.56 170 LEU A N 1
ATOM 1309 C CA . LEU A 1 170 ? -3.348 -6.594 -8.453 1 93.56 170 LEU A CA 1
ATOM 1310 C C . LEU A 1 170 ? -2.775 -5.184 -8.336 1 93.56 170 LEU A C 1
ATOM 1312 O O . LEU A 1 170 ? -2.914 -4.375 -9.25 1 93.56 170 LEU A O 1
ATOM 1316 N N . LYS A 1 171 ? -2.186 -4.934 -7.305 1 89.81 171 LYS A N 1
ATOM 1317 C CA . LYS A 1 171 ? -1.663 -3.594 -7.047 1 89.81 171 LYS A CA 1
ATOM 1318 C C . LYS A 1 171 ? -0.252 -3.439 -7.605 1 89.81 171 LYS A C 1
ATOM 1320 O O . LYS A 1 171 ? 0.335 -2.357 -7.535 1 89.81 171 LYS A O 1
ATOM 1325 N N . ALA A 1 172 ? 0.177 -4.578 -8.18 1 89.38 172 ALA A N 1
ATOM 1326 C CA . ALA A 1 172 ? 1.51 -4.508 -8.766 1 89.38 172 ALA A CA 1
ATOM 1327 C C . ALA A 1 172 ? 1.586 -3.402 -9.82 1 89.38 172 ALA A C 1
ATOM 1329 O O . ALA A 1 172 ? 0.671 -3.244 -10.633 1 89.38 172 ALA A O 1
ATOM 1330 N N . ASP A 1 173 ? 2.48 -2.574 -9.773 1 78.38 173 ASP A N 1
ATOM 1331 C CA . ASP A 1 173 ? 2.789 -1.531 -10.75 1 78.38 173 ASP A CA 1
ATOM 1332 C C . ASP A 1 173 ? 1.878 -0.321 -10.562 1 78.38 173 ASP A C 1
ATOM 1334 O O . ASP A 1 173 ? 1.888 0.602 -11.383 1 78.38 173 ASP A O 1
ATOM 1338 N N . LEU A 1 174 ? 0.789 -0.499 -9.648 1 77.44 174 LEU A N 1
ATOM 1339 C CA . LEU A 1 174 ? 0.005 0.692 -9.344 1 77.44 174 LEU A CA 1
ATOM 1340 C C . LEU A 1 174 ? 0.822 1.683 -8.516 1 77.44 174 LEU A C 1
ATOM 1342 O O . LEU A 1 174 ? 1.36 1.326 -7.469 1 77.44 174 LEU A O 1
ATOM 1346 N N . TYR A 1 175 ? 1.76 2.164 -9.227 1 62.06 175 TYR A N 1
ATOM 1347 C CA . TYR A 1 175 ? 2.754 3.027 -8.602 1 62.06 175 TYR A CA 1
ATOM 1348 C C . TYR A 1 175 ? 2.086 4.164 -7.832 1 62.06 175 TYR A C 1
ATOM 1350 O O . TYR A 1 175 ? 0.952 4.539 -8.133 1 62.06 175 TYR A O 1
ATOM 1358 N N .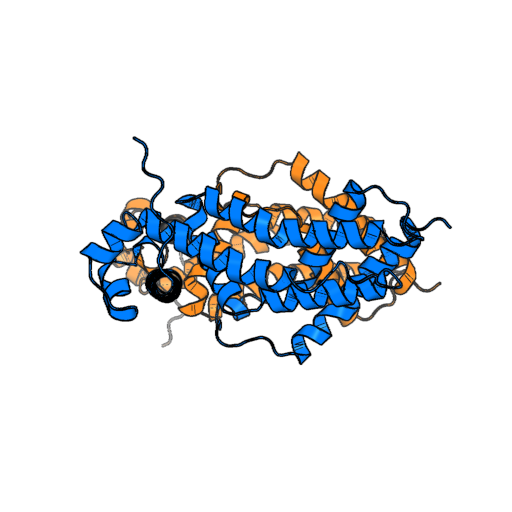 LEU A 1 176 ? 2.805 4.676 -6.875 1 60.97 176 LEU A N 1
ATOM 1359 C CA . LEU A 1 176 ? 2.484 5.777 -5.977 1 60.97 176 LEU A CA 1
ATOM 1360 C C . LEU A 1 176 ? 2.107 7.027 -6.766 1 60.97 176 LEU A C 1
ATOM 1362 O O . LEU A 1 176 ? 1.255 7.809 -6.332 1 60.97 176 LEU A O 1
ATOM 1366 N N . PRO A 1 177 ? 2.58 7.086 -7.859 1 62.25 177 PRO A N 1
ATOM 1367 C CA . PRO A 1 177 ? 2.164 8.312 -8.547 1 62.25 177 PRO A CA 1
ATOM 1368 C C . PRO A 1 177 ? 0.649 8.414 -8.703 1 62.25 177 PRO A C 1
ATOM 1370 O O . PRO A 1 177 ? 0.112 9.516 -8.852 1 62.25 177 PRO A O 1
ATOM 1373 N N . VAL A 1 178 ? 0.077 7.312 -8.641 1 63.16 178 VAL A N 1
ATOM 1374 C CA . VAL A 1 178 ? -1.379 7.395 -8.688 1 63.16 178 VAL A CA 1
ATOM 1375 C C . VAL A 1 178 ? -1.889 8.203 -7.496 1 63.16 178 VAL A C 1
ATOM 1377 O O . VAL A 1 178 ? -2.924 8.867 -7.586 1 63.16 178 VAL A O 1
ATOM 1380 N N . PHE A 1 179 ? -0.967 8.164 -6.559 1 65.31 179 PHE A N 1
ATOM 1381 C CA . PHE A 1 179 ? -1.323 8.945 -5.383 1 65.31 179 PHE A CA 1
ATOM 1382 C C . PHE A 1 179 ? -0.958 10.414 -5.574 1 65.31 179 PHE A C 1
ATOM 1384 O O . PHE A 1 179 ? -1.572 11.297 -4.973 1 65.31 179 PHE A O 1
ATOM 1391 N N . SER A 1 180 ? 0.12 10.602 -6.398 1 64.56 180 SER A N 1
ATOM 1392 C CA . SER A 1 180 ? 0.607 11.961 -6.621 1 64.56 180 SER A CA 1
ATOM 1393 C C . SER A 1 180 ? -0.3 12.719 -7.582 1 64.56 180 SER A C 1
ATOM 1395 O O . SER A 1 180 ? -0.375 13.953 -7.527 1 64.56 180 SER A O 1
ATOM 1397 N N . HIS A 1 181 ? -0.756 11.961 -8.469 1 64.38 181 HIS A N 1
ATOM 1398 C CA . HIS A 1 181 ? -1.643 12.586 -9.445 1 64.38 181 HIS A CA 1
ATOM 1399 C C . HIS A 1 181 ? -3.072 12.078 -9.297 1 64.38 181 HIS A C 1
ATOM 1401 O O . HIS A 1 181 ? -3.641 11.523 -10.242 1 64.38 181 HIS A O 1
ATOM 1407 N N . ARG A 1 182 ? -3.535 12.258 -8.141 1 57.62 182 ARG A N 1
ATOM 1408 C CA . ARG A 1 182 ? -4.832 11.695 -7.785 1 57.62 182 ARG A CA 1
ATOM 1409 C C . ARG A 1 182 ? -5.859 11.938 -8.891 1 57.62 182 ARG A C 1
ATOM 1411 O O . ARG A 1 182 ? -6.809 11.164 -9.039 1 57.62 182 ARG A O 1
ATOM 1418 N N . HIS A 1 183 ? -5.477 12.898 -9.672 1 58.66 183 HIS A N 1
ATOM 1419 C CA . HIS A 1 183 ? -6.477 13.227 -10.68 1 58.66 183 HIS A CA 1
ATOM 1420 C C . HIS A 1 183 ? -6.184 12.508 -11.992 1 58.66 183 HIS A C 1
ATOM 1422 O O . HIS A 1 183 ? -7.008 12.531 -12.914 1 58.66 183 HIS A O 1
ATOM 1428 N N . ASN A 1 184 ? -5.016 11.891 -11.906 1 65.44 184 ASN A N 1
ATOM 1429 C CA . ASN A 1 184 ? -4.754 11.102 -13.102 1 65.44 184 ASN A CA 1
ATOM 1430 C C . ASN A 1 184 ? -5.168 9.641 -12.914 1 65.44 184 ASN A C 1
ATOM 1432 O O . ASN A 1 184 ? -4.391 8.836 -12.406 1 65.44 184 ASN A O 1
ATOM 1436 N N . LYS A 1 185 ? -6.41 9.398 -13.227 1 69.88 185 LYS A N 1
ATOM 1437 C CA . LYS A 1 185 ? -6.984 8.062 -13.133 1 69.88 185 LYS A CA 1
ATOM 1438 C C . LYS A 1 185 ? -6.305 7.102 -14.109 1 69.88 185 LYS A C 1
ATOM 1440 O O . LYS A 1 185 ? -6.082 7.441 -15.273 1 69.88 185 LYS A O 1
ATOM 1445 N N . PRO A 1 186 ? -5.918 6 -13.461 1 76.12 186 PRO A N 1
ATOM 1446 C CA . PRO A 1 186 ? -5.473 5.004 -14.438 1 76.12 186 PRO A CA 1
ATOM 1447 C C . PRO A 1 186 ? -6.516 4.73 -15.523 1 76.12 186 PRO A C 1
ATOM 1449 O O . PRO A 1 186 ? -7.715 4.738 -15.242 1 76.12 186 PRO A O 1
ATOM 1452 N N . THR A 1 187 ? -6.066 4.547 -16.672 1 77.5 187 THR A N 1
ATOM 1453 C CA . THR A 1 187 ? -6.941 4.27 -17.797 1 77.5 187 THR A CA 1
ATOM 1454 C C . THR A 1 187 ? -7.488 2.848 -17.734 1 77.5 187 THR A C 1
ATOM 1456 O O . THR A 1 187 ? -6.938 2 -17.031 1 77.5 187 THR A O 1
ATOM 1459 N N . ALA A 1 188 ? -8.648 2.676 -18.406 1 81.19 188 ALA A N 1
ATOM 1460 C CA . ALA A 1 188 ? -9.203 1.331 -18.531 1 81.19 188 ALA A CA 1
ATOM 1461 C C . ALA A 1 188 ? -8.172 0.373 -19.125 1 81.19 188 ALA A C 1
ATOM 1463 O O . ALA A 1 188 ? -8.094 -0.79 -18.734 1 81.19 188 ALA A O 1
ATOM 1464 N N . GLU A 1 189 ? -7.434 0.875 -20 1 83.25 189 GLU A N 1
ATOM 1465 C CA . GLU A 1 189 ? -6.395 0.07 -20.625 1 83.25 189 GLU A CA 1
ATOM 1466 C C . GLU A 1 189 ? -5.367 -0.405 -19.594 1 83.25 189 GLU A C 1
ATOM 1468 O O . GLU A 1 189 ? -4.934 -1.559 -19.641 1 83.25 189 GLU A O 1
ATOM 1473 N N . PHE A 1 190 ? -5.039 0.43 -18.719 1 80.38 190 PHE A N 1
ATOM 1474 C CA . PHE A 1 190 ? -4.09 0.081 -17.672 1 80.38 190 PHE A CA 1
ATOM 1475 C C . PHE A 1 190 ? -4.652 -1.013 -16.781 1 80.38 190 PHE A C 1
ATOM 1477 O O . PHE A 1 190 ? -3.961 -1.986 -16.469 1 80.38 190 PHE A O 1
ATOM 1484 N N . ILE A 1 191 ? -5.883 -0.874 -16.453 1 82.5 191 ILE A N 1
ATOM 1485 C CA . ILE A 1 191 ? -6.539 -1.834 -15.57 1 82.5 191 ILE A CA 1
ATOM 1486 C C . ILE A 1 191 ? -6.594 -3.203 -16.25 1 82.5 191 ILE A C 1
ATOM 1488 O O . ILE A 1 191 ? -6.242 -4.215 -15.633 1 82.5 191 ILE A O 1
ATOM 1492 N N . GLU A 1 192 ? -6.926 -3.209 -17.469 1 88.38 192 GLU A N 1
ATOM 1493 C CA . GLU A 1 192 ? -7.098 -4.461 -18.188 1 88.38 192 GLU A CA 1
ATOM 1494 C C . GLU A 1 192 ? -5.758 -5.172 -18.391 1 88.38 192 GLU A C 1
ATOM 1496 O O . GLU A 1 192 ? -5.703 -6.402 -18.438 1 88.38 192 GLU A O 1
ATOM 1501 N N . LYS A 1 193 ? -4.738 -4.363 -18.406 1 87.19 193 LYS A N 1
ATOM 1502 C CA . LYS A 1 193 ? -3.404 -4.93 -18.594 1 87.19 193 LYS A CA 1
ATOM 1503 C C . LYS A 1 193 ? -2.885 -5.543 -17.297 1 87.19 193 LYS A C 1
ATOM 1505 O O . LYS A 1 193 ? -2 -6.398 -17.312 1 87.19 193 LYS A O 1
ATOM 1510 N N . GLN A 1 194 ? -3.475 -5.152 -16.172 1 87.12 194 GLN A N 1
ATOM 1511 C CA . GLN A 1 194 ? -2.98 -5.578 -14.867 1 87.12 194 GLN A CA 1
ATOM 1512 C C . GLN A 1 194 ? -3.566 -6.93 -14.477 1 87.12 194 GLN A C 1
ATOM 1514 O O . GLN A 1 194 ? -2.982 -7.652 -13.664 1 87.12 194 GLN A O 1
ATOM 1519 N N . LEU A 1 195 ? -4.645 -7.289 -15.07 1 93.88 195 LEU A N 1
ATOM 1520 C CA . LEU A 1 195 ? -5.469 -8.375 -14.555 1 93.88 195 LEU A CA 1
ATOM 1521 C C . LEU A 1 195 ? -4.938 -9.727 -15.008 1 93.88 195 LEU A C 1
ATOM 1523 O O . LEU A 1 195 ? -4.758 -10.633 -14.195 1 93.88 195 LEU A O 1
ATOM 1527 N N . PRO A 1 196 ? -4.57 -9.906 -16.281 1 94.75 196 PRO A N 1
ATOM 1528 C CA . PRO A 1 196 ? -4.379 -11.258 -16.828 1 94.75 196 PRO A CA 1
ATOM 1529 C C . PRO A 1 196 ? -3.297 -12.039 -16.078 1 94.75 196 PRO A C 1
ATOM 1531 O O . PRO A 1 196 ? -3.514 -13.195 -15.711 1 94.75 196 PRO A O 1
ATOM 1534 N N . LEU A 1 197 ? -2.188 -11.438 -15.828 1 95.75 197 LEU A N 1
ATOM 1535 C CA . LEU A 1 197 ? -1.092 -12.188 -15.227 1 95.75 197 LEU A CA 1
ATOM 1536 C C . LEU A 1 197 ? -1.438 -12.609 -13.805 1 95.75 197 LEU A C 1
ATOM 1538 O O . LEU A 1 197 ? -1.15 -13.742 -13.398 1 95.75 197 LEU A O 1
ATOM 1542 N N . SER A 1 198 ? -2.02 -11.719 -13 1 97.5 198 SER A N 1
ATOM 1543 C CA . SER A 1 198 ? -2.43 -12.055 -11.641 1 97.5 198 SER A CA 1
ATOM 1544 C C . SER A 1 198 ? -3.459 -13.18 -11.641 1 97.5 198 SER A C 1
ATOM 1546 O O . SER A 1 198 ? -3.4 -14.086 -10.797 1 97.5 198 SER A O 1
ATOM 1548 N N . VAL A 1 199 ? -4.379 -13.102 -12.594 1 97.56 199 VAL A N 1
ATOM 1549 C CA . VAL A 1 199 ? -5.398 -14.133 -12.734 1 97.56 199 VAL A CA 1
ATOM 1550 C C . VAL A 1 199 ? -4.738 -15.461 -13.109 1 97.56 199 VAL A C 1
ATOM 1552 O O . VAL A 1 199 ? -5.043 -16.5 -12.516 1 97.56 199 VAL A O 1
ATOM 1555 N N . GLU A 1 200 ? -3.816 -15.438 -14.031 1 96.88 200 GLU A N 1
ATOM 1556 C CA . GLU A 1 200 ? -3.133 -16.641 -14.492 1 96.88 200 GLU A CA 1
ATOM 1557 C C . GLU A 1 200 ? -2.35 -17.297 -13.359 1 96.88 200 GLU A C 1
ATOM 1559 O O . GLU A 1 200 ? -2.406 -18.516 -13.18 1 96.88 200 GLU A O 1
ATOM 1564 N N . ILE A 1 201 ? -1.634 -16.531 -12.602 1 97.62 201 ILE A N 1
ATOM 1565 C CA . ILE A 1 201 ? -0.814 -17.031 -11.508 1 97.62 201 ILE A CA 1
ATOM 1566 C C . ILE A 1 201 ? -1.703 -17.719 -10.469 1 97.62 201 ILE A C 1
ATOM 1568 O O . ILE A 1 201 ? -1.434 -18.859 -10.062 1 97.62 201 ILE A O 1
ATOM 1572 N N . THR A 1 202 ? -2.723 -17.016 -10.094 1 98.25 202 THR A N 1
ATOM 1573 C CA . THR A 1 202 ? -3.592 -17.531 -9.039 1 98.25 202 THR A CA 1
ATOM 1574 C C . THR A 1 202 ? -4.387 -18.75 -9.539 1 98.25 202 THR A C 1
ATOM 1576 O O . THR A 1 202 ? -4.52 -19.734 -8.828 1 98.25 202 THR A O 1
ATOM 1579 N N . ALA A 1 203 ? -4.91 -18.688 -10.766 1 96.56 203 ALA A N 1
ATOM 1580 C CA . ALA A 1 203 ? -5.668 -19.797 -11.336 1 96.56 203 ALA A CA 1
ATOM 1581 C C . ALA A 1 203 ? -4.797 -21.047 -11.469 1 96.56 203 ALA A C 1
ATOM 1583 O O . ALA A 1 203 ? -5.266 -22.156 -11.234 1 96.56 203 ALA A O 1
ATOM 1584 N N . CYS A 1 204 ? -3.57 -20.875 -11.914 1 95.69 204 CYS A N 1
ATOM 1585 C CA . CYS A 1 204 ? -2.635 -21.984 -12.016 1 95.69 204 CYS A CA 1
ATOM 1586 C C . CYS A 1 204 ? -2.473 -22.688 -10.664 1 95.69 204 CYS A C 1
ATOM 1588 O O . CYS A 1 204 ? -2.512 -23.906 -10.586 1 95.69 204 CYS A O 1
ATOM 1590 N N . TYR A 1 205 ? -2.295 -21.906 -9.625 1 96.5 205 TYR A N 1
ATOM 1591 C CA . TYR A 1 205 ? -2.148 -22.453 -8.281 1 96.5 205 TYR A CA 1
ATOM 1592 C C . TYR A 1 205 ? -3.398 -23.219 -7.867 1 96.5 205 TYR A C 1
ATOM 1594 O O . TYR A 1 205 ? -3.307 -24.328 -7.336 1 96.5 205 TYR A O 1
ATOM 1602 N N . LEU A 1 206 ? -4.57 -22.609 -8.109 1 95.81 206 LEU A N 1
ATOM 1603 C CA . LEU A 1 206 ? -5.828 -23.25 -7.754 1 95.81 206 LEU A CA 1
ATOM 1604 C C . LEU A 1 206 ? -5.992 -24.578 -8.508 1 95.81 206 LEU A C 1
ATOM 1606 O O . LEU A 1 206 ? -6.398 -25.578 -7.926 1 95.81 206 LEU A O 1
ATOM 1610 N N . ARG A 1 207 ? -5.688 -24.547 -9.742 1 92.69 207 ARG A N 1
ATOM 1611 C CA . ARG A 1 207 ? -5.867 -25.703 -10.617 1 92.69 207 ARG A CA 1
ATOM 1612 C C . ARG A 1 207 ? -4.938 -26.844 -10.219 1 92.69 207 ARG A C 1
ATOM 1614 O O . ARG A 1 207 ? -5.32 -28.016 -10.273 1 92.69 207 ARG A O 1
ATOM 1621 N N . HIS A 1 208 ? -3.734 -26.547 -9.797 1 91.81 208 HIS A N 1
ATOM 1622 C CA . HIS A 1 208 ? -2.723 -27.594 -9.617 1 91.81 208 HIS A CA 1
ATOM 1623 C C . HIS A 1 208 ? -2.605 -27.984 -8.148 1 91.81 208 HIS A C 1
ATOM 1625 O O . HIS A 1 208 ? -2.041 -29.031 -7.836 1 91.81 208 HIS A O 1
ATOM 1631 N N . THR A 1 209 ? -3.131 -27.156 -7.242 1 89.56 209 THR A N 1
ATOM 1632 C CA . THR A 1 209 ? -2.887 -27.469 -5.836 1 89.56 209 THR A CA 1
ATOM 1633 C C . THR A 1 209 ? -4.203 -27.609 -5.078 1 89.56 209 THR A C 1
ATOM 1635 O O . THR A 1 209 ? -4.258 -28.281 -4.047 1 89.56 209 THR A O 1
ATOM 1638 N N . LEU A 1 210 ? -5.219 -27 -5.602 1 85.06 210 LEU A N 1
ATOM 1639 C CA . LEU A 1 210 ? -6.422 -26.969 -4.781 1 85.06 210 LEU A CA 1
ATOM 1640 C C . LEU A 1 210 ? -7.594 -27.625 -5.508 1 85.06 210 LEU A C 1
ATOM 1642 O O . LEU A 1 210 ? -8.742 -27.516 -5.07 1 85.06 210 LEU A O 1
ATOM 1646 N N . THR A 1 211 ? -7.328 -28.125 -6.629 1 80.31 211 THR A N 1
ATOM 1647 C CA . THR A 1 211 ? -8.305 -28.922 -7.355 1 80.31 211 THR A CA 1
ATOM 1648 C C . THR A 1 211 ? -7.895 -30.391 -7.379 1 80.31 211 THR A C 1
ATOM 1650 O O . THR A 1 211 ? -6.715 -30.719 -7.547 1 80.31 211 THR A O 1
ATOM 1653 N N . PRO A 1 212 ? -8.891 -31.25 -6.824 1 69.25 212 PRO A N 1
ATOM 1654 C CA . PRO A 1 212 ? -8.578 -32.688 -6.855 1 69.25 212 PRO A CA 1
ATOM 1655 C C . PRO A 1 212 ? -8.031 -33.156 -8.203 1 69.25 212 PRO A C 1
ATOM 1657 O O . PRO A 1 212 ? -8.414 -32.594 -9.242 1 69.25 212 PRO A O 1
ATOM 1660 N N . GLN A 1 213 ? -6.746 -33.719 -8.289 1 55.75 213 GLN A N 1
ATOM 1661 C CA . GLN A 1 213 ? -6.254 -34.375 -9.492 1 55.75 213 GLN A CA 1
ATOM 1662 C C . GLN A 1 213 ? -7.254 -35.406 -10.016 1 55.75 213 GLN A C 1
ATOM 1664 O O . GLN A 1 213 ? -7.984 -36.031 -9.234 1 55.75 213 GLN A O 1
ATOM 1669 N N . MET B 1 1 ? 34.281 29.609 -11.711 1 34.53 1 MET B N 1
ATOM 1670 C CA . MET B 1 1 ? 34.969 28.594 -10.922 1 34.53 1 MET B CA 1
ATOM 1671 C C . MET B 1 1 ? 33.969 27.797 -10.078 1 34.53 1 MET B C 1
ATOM 1673 O O . MET B 1 1 ? 33.406 28.328 -9.133 1 34.53 1 MET B O 1
ATOM 1677 N N . SER B 1 2 ? 33.094 26.906 -10.602 1 41.44 2 SER B N 1
ATOM 1678 C CA . SER B 1 2 ? 32.031 26.078 -10.047 1 41.44 2 SER B CA 1
ATOM 1679 C C . SER B 1 2 ? 32.562 25.172 -8.938 1 41.44 2 SER B C 1
ATOM 1681 O O . SER B 1 2 ? 33.281 24.219 -9.203 1 41.44 2 SER B O 1
ATOM 1683 N N . SER B 1 3 ? 33.094 25.703 -7.871 1 42.34 3 SER B N 1
ATOM 1684 C CA . SER B 1 3 ? 33.812 25.016 -6.812 1 42.34 3 SER B CA 1
ATOM 1685 C C . SER B 1 3 ? 33.031 23.812 -6.289 1 42.34 3 SER B C 1
ATOM 1687 O O . SER B 1 3 ? 31.891 23.953 -5.848 1 42.34 3 SER B O 1
ATOM 1689 N N . THR B 1 4 ? 33.188 22.703 -6.797 1 45.97 4 THR B N 1
ATOM 1690 C CA . THR B 1 4 ? 32.719 21.422 -6.246 1 45.97 4 THR B CA 1
ATOM 1691 C C . THR B 1 4 ? 32.906 21.406 -4.73 1 45.97 4 THR B C 1
ATOM 1693 O O . THR B 1 4 ? 34 21.609 -4.223 1 45.97 4 THR B O 1
ATOM 1696 N N . PRO B 1 5 ? 31.875 21.688 -4.035 1 53.09 5 PRO B N 1
ATOM 1697 C CA . PRO B 1 5 ? 32.094 21.703 -2.586 1 53.09 5 PRO B CA 1
ATOM 1698 C C . PRO B 1 5 ? 33.031 20.609 -2.117 1 53.09 5 PRO B C 1
ATOM 1700 O O . PRO B 1 5 ? 33.094 19.531 -2.727 1 53.09 5 PRO B O 1
ATOM 1703 N N . SER B 1 6 ? 34.094 20.922 -1.647 1 58.19 6 SER B N 1
ATOM 1704 C CA . SER B 1 6 ? 35.062 20.016 -1.047 1 58.19 6 SER B CA 1
ATOM 1705 C C . SER B 1 6 ? 34.375 18.922 -0.237 1 58.19 6 SER B C 1
ATOM 1707 O O . SER B 1 6 ? 33.375 19.172 0.421 1 58.19 6 SER B O 1
ATOM 1709 N N . PRO B 1 7 ? 34.781 17.672 -0.488 1 65.25 7 PRO B N 1
ATOM 1710 C CA . PRO B 1 7 ? 34.219 16.562 0.293 1 65.25 7 PRO B CA 1
ATOM 1711 C C . PRO B 1 7 ? 34.25 16.828 1.796 1 65.25 7 PRO B C 1
ATOM 1713 O O . PRO B 1 7 ? 35.156 17.484 2.301 1 65.25 7 PRO B O 1
ATOM 1716 N N . LEU B 1 8 ? 33.156 16.719 2.383 1 69.5 8 LEU B N 1
ATOM 1717 C CA . LEU B 1 8 ? 33 16.938 3.818 1 69.5 8 LEU B CA 1
ATOM 1718 C C . LEU B 1 8 ? 34 16.109 4.602 1 69.5 8 LEU B C 1
ATOM 1720 O O . LEU B 1 8 ? 34.344 14.984 4.207 1 69.5 8 LEU B O 1
ATOM 1724 N N . THR B 1 9 ? 34.688 16.688 5.609 1 76.56 9 THR B N 1
ATOM 1725 C CA . THR B 1 9 ? 35.531 15.977 6.57 1 76.56 9 THR B CA 1
ATOM 1726 C C . THR B 1 9 ? 34.75 14.875 7.27 1 76.56 9 THR B C 1
ATOM 1728 O O . THR B 1 9 ? 33.5 14.859 7.223 1 76.56 9 THR B O 1
ATOM 1731 N N . PRO B 1 10 ? 35.438 13.883 7.797 1 80.62 10 PRO B N 1
ATOM 1732 C CA . PRO B 1 10 ? 34.75 12.844 8.539 1 80.62 10 PRO B CA 1
ATOM 1733 C C . PRO B 1 10 ? 33.812 13.406 9.625 1 80.62 10 PRO B C 1
ATOM 1735 O O . PRO B 1 10 ? 32.719 12.906 9.836 1 80.62 10 PRO B O 1
ATOM 1738 N N . LYS B 1 11 ? 34.312 14.406 10.305 1 77.38 11 LYS B N 1
ATOM 1739 C CA . LYS B 1 11 ? 33.5 15.07 11.312 1 77.38 11 LYS B CA 1
ATOM 1740 C C . LYS B 1 11 ? 32.281 15.727 10.68 1 77.38 11 LYS B C 1
ATOM 1742 O O . LYS B 1 11 ? 31.172 15.656 11.227 1 77.38 11 LYS B O 1
ATOM 1747 N N . GLY B 1 12 ? 32.531 16.297 9.602 1 79.5 12 GLY B N 1
ATOM 1748 C CA . GLY B 1 12 ? 31.438 16.922 8.859 1 79.5 12 GLY B CA 1
ATOM 1749 C C . GLY B 1 12 ? 30.391 15.93 8.391 1 79.5 12 GLY B C 1
ATOM 1750 O O . GLY B 1 12 ? 29.188 16.203 8.477 1 79.5 12 GLY B O 1
ATOM 1751 N N . GLN B 1 13 ? 30.859 14.805 8.039 1 82.81 13 GLN B N 1
ATOM 1752 C CA . GLN B 1 13 ? 29.953 13.758 7.57 1 82.81 13 GLN B CA 1
ATOM 1753 C C . GLN B 1 13 ? 29.094 13.227 8.719 1 82.81 13 GLN B C 1
ATOM 1755 O O . GLN B 1 13 ? 27.906 12.961 8.531 1 82.81 13 GLN B O 1
ATOM 1760 N N . ARG B 1 14 ? 29.688 13.094 9.797 1 84.56 14 ARG B N 1
ATOM 1761 C CA . ARG B 1 14 ? 28.969 12.617 10.969 1 84.56 14 ARG B CA 1
ATOM 1762 C C . ARG B 1 14 ? 27.891 13.609 11.383 1 84.56 14 ARG B C 1
ATOM 1764 O O . ARG B 1 14 ? 26.781 13.203 11.742 1 84.56 14 ARG B O 1
ATOM 1771 N N . ARG B 1 15 ? 28.266 14.812 11.312 1 84.44 15 ARG B N 1
ATOM 1772 C CA . ARG B 1 15 ? 27.312 15.852 11.672 1 84.44 15 ARG B CA 1
ATOM 1773 C C . ARG B 1 15 ? 26.156 15.883 10.68 1 84.44 15 ARG B C 1
ATOM 1775 O O . ARG B 1 15 ? 25 16.031 11.07 1 84.44 15 ARG B O 1
ATOM 1782 N N . ARG B 1 16 ? 26.516 15.812 9.453 1 87.31 16 ARG B N 1
ATOM 1783 C CA . ARG B 1 16 ? 25.484 15.789 8.422 1 87.31 16 ARG B CA 1
ATOM 1784 C C . ARG B 1 16 ? 24.531 14.617 8.617 1 87.31 16 ARG B C 1
ATOM 1786 O O . ARG B 1 16 ? 23.312 14.781 8.516 1 87.31 16 ARG B O 1
ATOM 1793 N N . HIS B 1 17 ? 25.078 13.508 8.922 1 88.56 17 HIS B N 1
ATOM 1794 C CA . HIS B 1 17 ? 24.266 12.312 9.156 1 88.56 17 HIS B CA 1
ATOM 1795 C C . HIS B 1 17 ? 23.359 12.492 10.367 1 88.56 17 HIS B C 1
ATOM 1797 O O . HIS B 1 17 ? 22.203 12.086 10.344 1 88.56 17 HIS B O 1
ATOM 1803 N N . ALA B 1 18 ? 23.906 13.078 11.32 1 87.81 18 ALA B N 1
ATOM 1804 C CA . ALA B 1 18 ? 23.125 13.312 12.539 1 87.81 18 ALA B CA 1
ATOM 1805 C C . ALA B 1 18 ? 21.938 14.242 12.273 1 87.81 18 ALA B C 1
ATOM 1807 O O . ALA B 1 18 ? 20.844 14.016 12.773 1 87.81 18 ALA B O 1
ATOM 1808 N N . ILE B 1 19 ? 22.219 15.172 11.508 1 91.19 19 ILE B N 1
ATOM 1809 C CA . ILE B 1 19 ? 21.172 16.125 11.164 1 91.19 19 ILE B CA 1
ATOM 1810 C C . ILE B 1 19 ? 20.094 15.43 10.328 1 91.19 19 ILE B C 1
ATOM 1812 O O . ILE B 1 19 ? 18.906 15.594 10.586 1 91.19 19 ILE B O 1
ATOM 1816 N N . LEU B 1 20 ? 20.531 14.664 9.414 1 93.25 20 LEU B N 1
ATOM 1817 C CA . LEU B 1 20 ? 19.594 13.969 8.539 1 93.25 20 LEU B CA 1
ATOM 1818 C C . LEU B 1 20 ? 18.734 12.984 9.336 1 93.25 20 LEU B C 1
ATOM 1820 O O . LEU B 1 20 ? 17.516 12.883 9.109 1 93.25 20 LEU B O 1
ATOM 1824 N N . THR B 1 21 ? 19.344 12.344 10.25 1 91 21 THR B N 1
ATOM 1825 C CA . THR B 1 21 ? 18.625 11.375 11.078 1 91 21 THR B CA 1
ATOM 1826 C C . THR B 1 21 ? 17.594 12.078 11.953 1 91 21 THR B C 1
ATOM 1828 O O . THR B 1 21 ? 16.438 11.648 12.023 1 91 21 THR B O 1
ATOM 1831 N N . ALA B 1 22 ? 18 13.109 12.523 1 91.69 22 ALA B N 1
ATOM 1832 C CA . ALA B 1 22 ? 17.094 13.883 13.375 1 91.69 22 ALA B CA 1
ATOM 1833 C C . ALA B 1 22 ? 15.953 14.492 12.555 1 91.69 22 ALA B C 1
ATOM 1835 O O . ALA B 1 22 ? 14.797 14.469 12.977 1 91.69 22 ALA B O 1
ATOM 1836 N N . ALA B 1 23 ? 16.359 15.078 11.461 1 94.12 23 ALA B N 1
ATOM 1837 C CA . ALA B 1 23 ? 15.367 15.688 10.586 1 94.12 23 ALA B CA 1
ATOM 1838 C C . ALA B 1 23 ? 14.352 14.656 10.102 1 94.12 23 ALA B C 1
ATOM 1840 O O . ALA B 1 23 ? 13.164 14.945 9.984 1 94.12 23 ALA B O 1
ATOM 1841 N N . ALA B 1 24 ? 14.82 13.438 9.836 1 92.19 24 ALA B N 1
ATOM 1842 C CA . ALA B 1 24 ? 13.938 12.359 9.391 1 92.19 24 ALA B CA 1
ATOM 1843 C C . ALA B 1 24 ? 12.852 12.078 10.422 1 92.19 24 ALA B C 1
ATOM 1845 O O . ALA B 1 24 ? 11.672 11.977 10.078 1 92.19 24 ALA B O 1
ATOM 1846 N N . ASP B 1 25 ? 13.258 12.023 11.594 1 89.56 25 ASP B N 1
ATOM 1847 C CA . ASP B 1 25 ? 12.32 11.758 12.68 1 89.56 25 ASP B CA 1
ATOM 1848 C C . ASP B 1 25 ? 11.273 12.859 12.781 1 89.56 25 ASP B C 1
ATOM 1850 O O . ASP B 1 25 ? 10.086 12.586 12.953 1 89.56 25 ASP B O 1
ATOM 1854 N N . VAL B 1 26 ? 11.695 14.055 12.617 1 91.56 26 VAL B N 1
ATOM 1855 C CA . VAL B 1 26 ? 10.812 15.211 12.75 1 91.56 26 VAL B CA 1
ATOM 1856 C C . VAL B 1 26 ? 9.844 15.258 11.57 1 91.56 26 VAL B C 1
ATOM 1858 O O . VAL B 1 26 ? 8.641 15.445 11.758 1 91.56 26 VAL B O 1
ATOM 1861 N N . PHE B 1 27 ? 10.352 15.047 10.383 1 91.94 27 PHE B N 1
ATOM 1862 C CA . PHE B 1 27 ? 9.508 15.07 9.188 1 91.94 27 PHE B CA 1
ATOM 1863 C C . PHE B 1 27 ? 8.484 13.938 9.234 1 91.94 27 PHE B C 1
ATOM 1865 O O . PHE B 1 27 ? 7.344 14.109 8.805 1 91.94 27 PHE B O 1
ATOM 1872 N N . ILE B 1 28 ? 8.875 12.812 9.719 1 86.06 28 ILE B N 1
ATOM 1873 C CA . ILE B 1 28 ? 7.98 11.656 9.789 1 86.06 28 ILE B CA 1
ATOM 1874 C C . ILE B 1 28 ? 6.867 11.93 10.805 1 86.06 28 ILE B C 1
ATOM 1876 O O . ILE B 1 28 ? 5.707 11.594 10.562 1 86.06 28 ILE B O 1
ATOM 1880 N N . LEU B 1 29 ? 7.203 12.562 11.812 1 82.44 29 LEU B N 1
ATOM 1881 C CA . LEU B 1 29 ? 6.254 12.797 12.891 1 82.44 29 LEU B CA 1
ATOM 1882 C C . LEU B 1 29 ? 5.309 13.945 12.555 1 82.44 29 LEU B C 1
ATOM 1884 O O . LEU B 1 29 ? 4.109 13.867 12.828 1 82.44 29 LEU B O 1
ATOM 1888 N N . HIS B 1 30 ? 5.863 14.984 11.867 1 84.06 30 HIS B N 1
ATOM 1889 C CA . HIS B 1 30 ? 5.086 16.219 11.758 1 84.06 30 HIS B CA 1
ATOM 1890 C C . HIS B 1 30 ? 4.711 16.516 10.312 1 84.06 30 HIS B C 1
ATOM 1892 O O . HIS B 1 30 ? 3.914 17.406 10.047 1 84.06 30 HIS B O 1
ATOM 1898 N N . GLY B 1 31 ? 5.273 15.703 9.43 1 85.38 31 GLY B N 1
ATOM 1899 C CA . GLY B 1 31 ? 5.078 16.047 8.031 1 85.38 31 GLY B CA 1
ATOM 1900 C C . GLY B 1 31 ? 5.918 17.234 7.594 1 85.38 31 GLY B C 1
ATOM 1901 O O . GLY B 1 31 ? 6.648 17.828 8.398 1 85.38 31 GLY B O 1
ATOM 1902 N N . TYR B 1 32 ? 5.828 17.547 6.301 1 89.12 32 TYR B N 1
ATOM 1903 C CA . TYR B 1 32 ? 6.605 18.641 5.738 1 89.12 32 TYR B CA 1
ATOM 1904 C C . TYR B 1 32 ? 6.121 19.984 6.277 1 89.12 32 TYR B C 1
ATOM 1906 O O . TYR B 1 32 ? 6.918 20.797 6.766 1 89.12 32 TYR B O 1
ATOM 1914 N N . GLU B 1 33 ? 4.867 20.219 6.195 1 86.12 33 GLU B N 1
ATOM 1915 C CA . GLU B 1 33 ? 4.305 21.516 6.598 1 86.12 33 GLU B CA 1
ATOM 1916 C C . GLU B 1 33 ? 4.445 21.734 8.102 1 86.12 33 GLU B C 1
ATOM 1918 O O . GLU B 1 33 ? 4.742 22.844 8.547 1 86.12 33 GLU B O 1
ATOM 1923 N N . GLY B 1 34 ? 4.316 20.719 8.82 1 86.62 34 GLY B N 1
ATOM 1924 C CA . GLY B 1 34 ? 4.336 20.828 10.273 1 86.62 34 GLY B CA 1
ATOM 1925 C C . GLY B 1 34 ? 5.738 20.938 10.844 1 86.62 34 GLY B C 1
ATOM 1926 O O . GLY B 1 34 ? 5.91 21.203 12.031 1 86.62 34 GLY B O 1
ATOM 1927 N N . THR B 1 35 ? 6.66 20.734 9.992 1 92.5 35 THR B N 1
ATOM 1928 C CA . THR B 1 35 ? 8.047 20.75 10.453 1 92.5 35 THR B CA 1
ATOM 1929 C C . THR B 1 35 ? 8.664 22.125 10.25 1 92.5 35 THR B C 1
ATOM 1931 O O . THR B 1 35 ? 8.461 22.75 9.203 1 92.5 35 THR B O 1
ATOM 1934 N N . THR B 1 36 ? 9.406 22.578 11.289 1 92 36 THR B N 1
ATOM 1935 C CA . THR B 1 36 ? 10.203 23.797 11.156 1 92 36 THR B CA 1
ATOM 1936 C C . THR B 1 36 ? 11.688 23.484 11.328 1 92 36 THR B C 1
ATOM 1938 O O . THR B 1 36 ? 12.047 22.453 11.914 1 92 36 THR B O 1
ATOM 1941 N N . LEU B 1 37 ? 12.461 24.375 10.797 1 91.94 37 LEU B N 1
ATOM 1942 C CA . LEU B 1 37 ? 13.898 24.203 10.969 1 91.94 37 LEU B CA 1
ATOM 1943 C C . LEU B 1 37 ? 14.281 24.234 12.445 1 91.94 37 LEU B C 1
ATOM 1945 O O . LEU B 1 37 ? 15.203 23.531 12.867 1 91.94 37 LEU B O 1
ATOM 1949 N N . ASP B 1 38 ? 13.578 24.984 13.219 1 92.56 38 ASP B N 1
ATOM 1950 C CA . ASP B 1 38 ? 13.844 25.078 14.648 1 92.56 38 ASP B CA 1
ATOM 1951 C C . ASP B 1 38 ? 13.609 23.734 15.344 1 92.56 38 ASP B C 1
ATOM 1953 O O . ASP B 1 38 ? 14.359 23.359 16.25 1 92.56 38 ASP B O 1
ATOM 1957 N N . MET B 1 39 ? 12.641 23.078 14.969 1 92.94 39 MET B N 1
ATOM 1958 C CA . MET B 1 39 ? 12.375 21.75 15.523 1 92.94 39 MET B CA 1
ATOM 1959 C C . MET B 1 39 ? 13.547 20.812 15.273 1 92.94 39 MET B C 1
ATOM 1961 O O . MET B 1 39 ? 13.914 20.031 16.141 1 92.94 39 MET B O 1
ATOM 1965 N N . ILE B 1 40 ? 14.047 20.891 14.078 1 93.19 40 ILE B N 1
ATOM 1966 C CA . ILE B 1 40 ? 15.148 20.016 13.68 1 93.19 40 ILE B CA 1
ATOM 1967 C C . ILE B 1 40 ? 16.406 20.391 14.445 1 93.19 40 ILE B C 1
ATOM 1969 O O . ILE B 1 40 ? 17.141 19.516 14.922 1 93.19 40 ILE B O 1
ATOM 1973 N N . ILE B 1 41 ? 16.594 21.641 14.625 1 91.38 41 ILE B N 1
ATOM 1974 C CA . ILE B 1 41 ? 17.766 22.141 15.352 1 91.38 41 ILE B CA 1
ATOM 1975 C C . ILE B 1 41 ? 17.688 21.703 16.812 1 91.38 41 ILE B C 1
ATOM 1977 O O . ILE B 1 41 ? 18.703 21.297 17.391 1 91.38 41 ILE B O 1
ATOM 1981 N N . GLU B 1 42 ? 16.562 21.75 17.344 1 92.5 42 GLU B N 1
ATOM 1982 C CA . GLU B 1 42 ? 16.375 21.359 18.734 1 92.5 42 GLU B CA 1
ATOM 1983 C C . GLU B 1 42 ? 16.719 19.875 18.938 1 92.5 42 GLU B C 1
ATOM 1985 O O . GLU B 1 42 ? 17.25 19.5 19.969 1 92.5 42 GLU B O 1
ATOM 1990 N N . GLN B 1 43 ? 16.469 19.141 17.984 1 90.19 43 GLN B N 1
ATOM 1991 C CA . GLN B 1 43 ? 16.672 17.688 18.094 1 90.19 43 GLN B CA 1
ATOM 1992 C C . GLN B 1 43 ? 18.109 17.312 17.734 1 90.19 43 GLN B C 1
ATOM 1994 O O . GLN B 1 43 ? 18.672 16.375 18.312 1 90.19 43 GLN B O 1
ATOM 1999 N N . SER B 1 44 ? 18.641 17.828 16.75 1 86.5 44 SER B N 1
ATOM 2000 C CA . SER B 1 44 ? 19.938 17.422 16.219 1 86.5 44 SER B CA 1
ATOM 2001 C C . SER B 1 44 ? 21.062 18.266 16.781 1 86.5 44 SER B C 1
ATOM 2003 O O . SER B 1 44 ? 22.234 17.891 16.688 1 86.5 44 SER B O 1
ATOM 2005 N N . GLY B 1 45 ? 20.672 19.359 17.312 1 83.44 45 GLY B N 1
ATOM 2006 C CA . GLY B 1 45 ? 21.688 20.344 17.672 1 83.44 45 GLY B CA 1
ATOM 2007 C C . GLY B 1 45 ? 22.141 21.172 16.484 1 83.44 45 GLY B C 1
ATOM 2008 O O . GLY B 1 45 ? 21.672 20.969 15.359 1 83.44 45 GLY B O 1
ATOM 2009 N N . GLY B 1 46 ? 22.859 22.125 16.688 1 80.75 46 GLY B N 1
ATOM 2010 C CA . GLY B 1 46 ? 23.375 22.969 15.617 1 80.75 46 GLY B CA 1
ATOM 2011 C C . GLY B 1 46 ? 22.719 24.344 15.562 1 80.75 46 GLY B C 1
ATOM 2012 O O . GLY B 1 46 ? 22.047 24.75 16.516 1 80.75 46 GLY B O 1
ATOM 2013 N N . SER B 1 47 ? 23.109 24.969 14.438 1 85.06 47 SER B N 1
ATOM 2014 C CA . SER B 1 47 ? 22.562 26.312 14.281 1 85.06 47 SER B CA 1
ATOM 2015 C C . SER B 1 47 ? 21.828 26.469 12.945 1 85.06 47 SER B C 1
ATOM 2017 O O . SER B 1 47 ? 22.047 25.672 12.031 1 85.06 47 SER B O 1
ATOM 2019 N N . ARG B 1 48 ? 20.984 27.375 12.922 1 87.5 48 ARG B N 1
ATOM 2020 C CA . ARG B 1 48 ? 20.266 27.703 11.695 1 87.5 48 ARG B CA 1
ATOM 2021 C C . ARG B 1 48 ? 21.234 27.969 10.555 1 87.5 48 ARG B C 1
ATOM 2023 O O . ARG B 1 48 ? 21 27.547 9.414 1 87.5 48 ARG B O 1
ATOM 2030 N N . SER B 1 49 ? 22.312 28.641 10.898 1 86.56 49 SER B N 1
ATOM 2031 C CA . SER B 1 49 ? 23.328 28.953 9.898 1 86.56 49 SER B CA 1
ATOM 2032 C C . SER B 1 49 ? 23.953 27.688 9.328 1 86.56 49 SER B C 1
ATOM 2034 O O . SER B 1 49 ? 24.109 27.562 8.109 1 86.56 49 SER B O 1
ATOM 2036 N N . THR B 1 50 ? 24.172 26.75 10.125 1 83.62 50 THR B N 1
ATOM 2037 C CA . THR B 1 50 ? 24.766 25.484 9.711 1 83.62 50 THR B CA 1
ATOM 2038 C C . THR B 1 50 ? 23.812 24.703 8.797 1 83.62 50 THR B C 1
ATOM 2040 O O . THR B 1 50 ? 24.234 24.156 7.773 1 83.62 50 THR B O 1
ATOM 2043 N N . LEU B 1 51 ? 22.531 24.688 9.117 1 87.25 51 LEU B N 1
ATOM 2044 C CA . LEU B 1 51 ? 21.547 23.969 8.344 1 87.25 51 LEU B CA 1
ATOM 2045 C C . LEU B 1 51 ? 21.359 24.594 6.961 1 87.25 51 LEU B C 1
ATOM 2047 O O . LEU B 1 51 ? 21.281 23.891 5.957 1 87.25 51 LEU B O 1
ATOM 2051 N N . TYR B 1 52 ? 21.391 25.859 7.02 1 86.19 52 TYR B N 1
ATOM 2052 C CA . TYR B 1 52 ? 21.219 26.562 5.754 1 86.19 52 TYR B CA 1
ATOM 2053 C C . TYR B 1 52 ? 22.438 26.406 4.859 1 86.19 52 TYR B C 1
ATOM 2055 O O . TYR B 1 52 ? 22.297 26.219 3.646 1 86.19 52 TYR B O 1
ATOM 2063 N N . THR B 1 53 ? 23.609 26.516 5.457 1 84.81 53 THR B N 1
ATOM 2064 C CA . THR B 1 53 ? 24.828 26.375 4.688 1 84.81 53 THR B CA 1
ATOM 2065 C C . THR B 1 53 ? 24.984 24.953 4.156 1 84.81 53 THR B C 1
ATOM 2067 O O . THR B 1 53 ? 25.438 24.75 3.031 1 84.81 53 THR B O 1
ATOM 2070 N N . SER B 1 54 ? 24.484 24.047 4.941 1 87.38 54 SER B N 1
ATOM 2071 C CA . SER B 1 54 ? 24.672 22.641 4.578 1 87.38 54 SER B CA 1
ATOM 2072 C C . SER B 1 54 ? 23.609 22.172 3.596 1 87.38 54 SER B C 1
ATOM 2074 O O . SER B 1 54 ? 23.891 21.391 2.693 1 87.38 54 SER B O 1
ATOM 2076 N N . PHE B 1 55 ? 22.297 22.703 3.678 1 90.56 55 PHE B N 1
ATOM 2077 C CA . PHE B 1 55 ? 21.219 22.078 2.924 1 90.56 55 PHE B CA 1
ATOM 2078 C C . PHE B 1 55 ? 20.438 23.125 2.127 1 90.56 55 PHE B C 1
ATOM 2080 O O . PHE B 1 55 ? 19.703 22.797 1.203 1 90.56 55 PHE B O 1
ATOM 2087 N N . GLY B 1 56 ? 20.641 24.438 2.377 1 85.44 56 GLY B N 1
ATOM 2088 C CA . GLY B 1 56 ? 20.031 25.5 1.583 1 85.44 56 GLY B CA 1
ATOM 2089 C C . GLY B 1 56 ? 18.641 25.875 2.062 1 85.44 56 GLY B C 1
ATOM 2090 O O . GLY B 1 56 ? 18.047 26.812 1.55 1 85.44 56 GLY B O 1
ATOM 2091 N N . GLY B 1 57 ? 17.812 24.984 2.918 1 89.19 57 GLY B N 1
ATOM 2092 C CA . GLY B 1 57 ? 16.469 25.266 3.416 1 89.19 57 GLY B CA 1
ATOM 2093 C C . GLY B 1 57 ? 15.68 24 3.723 1 89.19 57 GLY B C 1
ATOM 2094 O O . GLY B 1 57 ? 16.219 22.891 3.658 1 89.19 57 GLY B O 1
ATOM 2095 N N . LYS B 1 58 ? 14.453 24.391 4.027 1 92.56 58 LYS B N 1
ATOM 2096 C CA . LYS B 1 58 ? 13.609 23.266 4.465 1 92.56 58 LYS B CA 1
ATOM 2097 C C . LYS B 1 58 ? 13.352 22.297 3.324 1 92.56 58 LYS B C 1
ATOM 2099 O O . LYS B 1 58 ? 13.414 21.078 3.518 1 92.56 58 LYS B O 1
ATOM 2104 N N . GLU B 1 59 ? 13.125 22.859 2.174 1 93.88 59 GLU B N 1
ATOM 2105 C CA . GLU B 1 59 ? 12.812 22 1.032 1 93.88 59 GLU B CA 1
ATOM 2106 C C . GLU B 1 59 ? 14.008 21.125 0.66 1 93.88 59 GLU B C 1
ATOM 2108 O O . GLU B 1 59 ? 13.867 19.922 0.473 1 93.88 59 GLU B O 1
ATOM 2113 N N . ALA B 1 60 ? 15.109 21.719 0.543 1 93.94 60 ALA B N 1
ATOM 2114 C CA . ALA B 1 60 ? 16.328 20.984 0.2 1 93.94 60 ALA B CA 1
ATOM 2115 C C . ALA B 1 60 ? 16.672 19.969 1.282 1 93.94 60 ALA B C 1
ATOM 2117 O O . ALA B 1 60 ? 17.109 18.859 0.978 1 93.94 60 ALA B O 1
ATOM 2118 N N . LEU B 1 61 ? 16.531 20.375 2.482 1 94.56 61 LEU B N 1
ATOM 2119 C CA . LEU B 1 61 ? 16.75 19.453 3.59 1 94.56 61 LEU B CA 1
ATOM 2120 C C . LEU B 1 61 ? 15.789 18.266 3.525 1 94.56 61 LEU B C 1
ATOM 2122 O O . LEU B 1 61 ? 16.188 17.125 3.73 1 94.56 61 LEU B O 1
ATOM 2126 N N . PHE B 1 62 ? 14.594 18.562 3.211 1 95.38 62 PHE B N 1
ATOM 2127 C CA . PHE B 1 62 ? 13.57 17.516 3.113 1 95.38 62 PHE B CA 1
ATOM 2128 C C . PHE B 1 62 ? 13.945 16.5 2.049 1 95.38 62 PHE B C 1
ATOM 2130 O O . PHE B 1 62 ? 13.93 15.289 2.309 1 95.38 62 PHE B O 1
ATOM 2137 N N . LEU B 1 63 ? 14.312 16.969 0.917 1 94.56 63 LEU B N 1
ATOM 2138 C CA . LEU B 1 63 ? 14.68 16.078 -0.182 1 94.56 63 LEU B CA 1
ATOM 2139 C C . LEU B 1 63 ? 15.93 15.281 0.164 1 94.56 63 LEU B C 1
ATOM 2141 O O . LEU B 1 63 ? 16.031 14.102 -0.191 1 94.56 63 LEU B O 1
ATOM 2145 N N . ALA B 1 64 ? 16.828 15.867 0.854 1 93.5 64 ALA B N 1
ATOM 2146 C CA . ALA B 1 64 ? 18.016 15.172 1.31 1 93.5 64 ALA B CA 1
ATOM 2147 C C . ALA B 1 64 ? 17.672 14.07 2.307 1 93.5 64 ALA B C 1
ATOM 2149 O O . ALA B 1 64 ? 18.281 13 2.299 1 93.5 64 ALA B O 1
ATOM 2150 N N . VAL B 1 65 ? 16.734 14.336 3.156 1 94.12 65 VAL B N 1
ATOM 2151 C CA . VAL B 1 65 ? 16.266 13.359 4.137 1 94.12 65 VAL B CA 1
ATOM 2152 C C . VAL B 1 65 ? 15.633 12.172 3.42 1 94.12 65 VAL B C 1
ATOM 2154 O O . VAL B 1 65 ? 15.891 11.016 3.77 1 94.12 65 VAL B O 1
ATOM 2157 N N . ILE B 1 66 ? 14.844 12.453 2.43 1 93.56 66 ILE B N 1
ATOM 2158 C CA . ILE B 1 66 ? 14.203 11.398 1.648 1 93.56 66 ILE B CA 1
ATOM 2159 C C . ILE B 1 66 ? 15.258 10.508 1.015 1 93.56 66 ILE B C 1
ATOM 2161 O O . ILE B 1 66 ? 15.188 9.281 1.115 1 93.56 66 ILE B O 1
ATOM 2165 N N . ASP B 1 67 ? 16.203 11.141 0.479 1 91.38 67 ASP B N 1
ATOM 2166 C CA . ASP B 1 67 ? 17.297 10.391 -0.143 1 91.38 67 ASP B CA 1
ATOM 2167 C C . ASP B 1 67 ? 18.047 9.539 0.884 1 91.38 67 ASP B C 1
ATOM 2169 O O . ASP B 1 67 ? 18.375 8.383 0.618 1 91.38 67 ASP B O 1
ATOM 2173 N N . HIS B 1 68 ? 18.25 10.125 1.965 1 90.25 68 HIS B N 1
ATOM 2174 C CA . HIS B 1 68 ? 18.938 9.445 3.059 1 90.25 68 HIS B CA 1
ATOM 2175 C C . HIS B 1 68 ? 18.156 8.227 3.531 1 90.25 68 HIS B C 1
ATOM 2177 O O . HIS B 1 68 ? 18.719 7.156 3.734 1 90.25 68 HIS B O 1
ATOM 2183 N N . LEU B 1 69 ? 16.922 8.375 3.686 1 89.81 69 LEU B N 1
ATOM 2184 C CA . LEU B 1 69 ? 16.078 7.285 4.133 1 89.81 69 LEU B CA 1
ATOM 2185 C C . LEU B 1 69 ? 16.016 6.176 3.086 1 89.81 69 LEU B C 1
ATOM 2187 O O . LEU B 1 69 ? 16.109 4.996 3.422 1 89.81 69 LEU B O 1
ATOM 2191 N N . ILE B 1 70 ? 15.844 6.562 1.868 1 88.12 70 ILE B N 1
ATOM 2192 C CA . ILE B 1 70 ? 15.781 5.594 0.78 1 88.12 70 ILE B CA 1
ATOM 2193 C C . ILE B 1 70 ? 17.078 4.789 0.73 1 88.12 70 ILE B C 1
ATOM 2195 O O . ILE B 1 70 ? 17.062 3.559 0.662 1 88.12 70 ILE B O 1
ATOM 2199 N N . SER B 1 71 ? 18.156 5.473 0.802 1 84.25 71 SER B N 1
ATOM 2200 C CA . SER B 1 71 ? 19.469 4.828 0.75 1 84.25 71 SER B CA 1
ATOM 2201 C C . SER B 1 71 ? 19.672 3.895 1.938 1 84.25 71 SER B C 1
ATOM 2203 O O . SER B 1 71 ? 20.234 2.803 1.789 1 84.25 71 SER B O 1
ATOM 2205 N N . GLY B 1 72 ? 19.297 4.297 3.076 1 80.62 72 GLY B N 1
ATOM 2206 C CA . GLY B 1 72 ? 19.438 3.486 4.273 1 80.62 72 GLY B CA 1
ATOM 2207 C C . GLY B 1 72 ? 18.609 2.215 4.238 1 80.62 72 GLY B C 1
ATOM 2208 O O . GLY B 1 72 ? 19.062 1.163 4.699 1 80.62 72 GLY B O 1
ATOM 2209 N N . ILE B 1 73 ? 17.516 2.258 3.705 1 76.75 73 ILE B N 1
ATOM 2210 C CA . ILE B 1 73 ? 16.578 1.136 3.688 1 76.75 73 ILE B CA 1
ATOM 2211 C C . ILE B 1 73 ? 16.969 0.155 2.584 1 76.75 73 ILE B C 1
ATOM 2213 O O . ILE B 1 73 ? 16.938 -1.061 2.789 1 76.75 73 ILE B O 1
ATOM 2217 N N . PHE B 1 74 ? 17.406 0.691 1.447 1 73.44 74 PHE B N 1
ATOM 2218 C CA . PHE B 1 74 ? 17.562 -0.183 0.289 1 73.44 74 PHE B CA 1
ATOM 2219 C C . PHE B 1 74 ? 19.031 -0.445 -0.011 1 73.44 74 PHE B C 1
ATOM 2221 O O . PHE B 1 74 ? 19.359 -1.402 -0.71 1 73.44 74 PHE B O 1
ATOM 2228 N N . GLU B 1 75 ? 19.906 0.358 0.278 1 63.56 75 GLU B N 1
ATOM 2229 C CA . GLU B 1 75 ? 21.328 0.101 0.043 1 63.56 75 GLU B CA 1
ATOM 2230 C C . GLU B 1 75 ? 21.891 -0.856 1.087 1 63.56 75 GLU B C 1
ATOM 2232 O O . GLU B 1 75 ? 22.781 -1.656 0.786 1 63.56 75 GLU B O 1
ATOM 2237 N N . ASP B 1 76 ? 21.625 -0.635 2.338 1 54.62 76 ASP B N 1
ATOM 2238 C CA . ASP B 1 76 ? 22.172 -1.543 3.342 1 54.62 76 ASP B CA 1
ATOM 2239 C C . ASP B 1 76 ? 21.812 -2.992 3.021 1 54.62 76 ASP B C 1
ATOM 2241 O O . ASP B 1 76 ? 22.562 -3.912 3.371 1 54.62 76 ASP B O 1
ATOM 2245 N N . ASN B 1 77 ? 20.781 -3.184 2.396 1 51.56 77 ASN B N 1
ATOM 2246 C CA . ASN B 1 77 ? 20.359 -4.543 2.053 1 51.56 77 ASN B CA 1
ATOM 2247 C C . ASN B 1 77 ? 21.188 -5.098 0.897 1 51.56 77 ASN B C 1
ATOM 2249 O O . ASN B 1 77 ? 21.156 -6.301 0.627 1 51.56 77 ASN B O 1
ATOM 2253 N N . ASN B 1 78 ? 21.828 -4.289 0.117 1 48.81 78 ASN B N 1
ATOM 2254 C CA . ASN B 1 78 ? 22.484 -4.676 -1.124 1 48.81 78 ASN B CA 1
ATOM 2255 C C . ASN B 1 78 ? 23.891 -5.211 -0.865 1 48.81 78 ASN B C 1
ATOM 2257 O O . ASN B 1 78 ? 24.422 -6 -1.655 1 48.81 78 ASN B O 1
ATOM 2261 N N . GLU B 1 79 ? 24.625 -4.441 -0.179 1 46.62 79 GLU B N 1
ATOM 2262 C CA . GLU B 1 79 ? 26.062 -4.727 -0.241 1 46.62 79 GLU B CA 1
ATOM 2263 C C . GLU B 1 79 ? 26.328 -6.215 -0.042 1 46.62 79 GLU B C 1
ATOM 2265 O O . GLU B 1 79 ? 27.281 -6.762 -0.621 1 46.62 79 GLU B O 1
ATOM 2270 N N . GLU B 1 80 ? 25.922 -6.777 0.948 1 43.72 80 GLU B N 1
ATOM 2271 C CA . GLU B 1 80 ? 26.438 -8.117 1.193 1 43.72 80 GLU B CA 1
ATOM 2272 C C . GLU B 1 80 ? 25.734 -9.156 0.332 1 43.72 80 GLU B C 1
ATOM 2274 O O . GLU B 1 80 ? 26.125 -10.32 0.286 1 43.72 80 GLU B O 1
ATOM 2279 N N . GLU B 1 81 ? 24.516 -8.961 -0.1 1 45.66 81 GLU B N 1
ATOM 2280 C CA . GLU B 1 81 ? 23.859 -10.188 -0.561 1 45.66 81 GLU B CA 1
ATOM 2281 C C . GLU B 1 81 ? 23.984 -10.336 -2.074 1 45.66 81 GLU B C 1
ATOM 2283 O O . GLU B 1 81 ? 23.266 -9.664 -2.828 1 45.66 81 GLU B O 1
ATOM 2288 N N . LYS B 1 82 ? 25.156 -10.602 -2.588 1 48.31 82 LYS B N 1
ATOM 2289 C CA . LYS B 1 82 ? 25.281 -11.219 -3.9 1 48.31 82 LYS B CA 1
ATOM 2290 C C . LYS B 1 82 ? 24 -11.977 -4.273 1 48.31 82 LYS B C 1
ATOM 2292 O O . LYS B 1 82 ? 23.375 -12.602 -3.418 1 48.31 82 LYS B O 1
ATOM 2297 N N . PRO B 1 83 ? 23.5 -11.625 -5.484 1 52.56 83 PRO B N 1
ATOM 2298 C CA . PRO B 1 83 ? 22.422 -12.539 -5.875 1 52.56 83 PRO B CA 1
ATOM 2299 C C . PRO B 1 83 ? 22.625 -13.953 -5.332 1 52.56 83 PRO B C 1
ATOM 2301 O O . PRO B 1 83 ? 23.703 -14.523 -5.473 1 52.56 83 PRO B O 1
ATOM 2304 N N . GLU B 1 84 ? 22.062 -14.25 -4.27 1 50.69 84 GLU B N 1
ATOM 2305 C CA . GLU B 1 84 ? 22.141 -15.602 -3.73 1 50.69 84 GLU B CA 1
ATOM 2306 C C . GLU B 1 84 ? 21.969 -16.641 -4.828 1 50.69 84 GLU B C 1
ATOM 2308 O O . GLU B 1 84 ? 21 -16.594 -5.594 1 50.69 84 GLU B O 1
ATOM 2313 N N . THR B 1 85 ? 22.984 -17.078 -5.441 1 65.44 85 THR B N 1
ATOM 2314 C CA . THR B 1 85 ? 22.812 -18.297 -6.219 1 65.44 85 THR B CA 1
ATOM 2315 C C . THR B 1 85 ? 21.906 -19.281 -5.484 1 65.44 85 THR B C 1
ATOM 2317 O O . THR B 1 85 ? 22.234 -19.719 -4.375 1 65.44 85 THR B O 1
ATOM 2320 N N . ALA B 1 86 ? 20.547 -19.094 -5.789 1 78.44 86 ALA B N 1
ATOM 2321 C CA . ALA B 1 86 ? 19.641 -20.062 -5.211 1 78.44 86 ALA B CA 1
ATOM 2322 C C . ALA B 1 86 ? 19.547 -21.312 -6.09 1 78.44 86 ALA B C 1
ATOM 2324 O O . ALA B 1 86 ? 19.609 -21.219 -7.316 1 78.44 86 ALA B O 1
ATOM 2325 N N . PRO B 1 87 ? 19.5 -22.391 -5.465 1 85.69 87 PRO B N 1
ATOM 2326 C CA . PRO B 1 87 ? 19.469 -23.641 -6.23 1 85.69 87 PRO B CA 1
ATOM 2327 C C . PRO B 1 87 ? 18.188 -23.797 -7.043 1 85.69 87 PRO B C 1
ATOM 2329 O O . PRO B 1 87 ? 18.172 -24.547 -8.023 1 85.69 87 PRO B O 1
ATOM 2332 N N . ASP B 1 88 ? 17.141 -23.188 -6.578 1 92.75 88 ASP B N 1
ATOM 2333 C CA . ASP B 1 88 ? 15.859 -23.328 -7.277 1 92.75 88 ASP B CA 1
ATOM 2334 C C . ASP B 1 88 ? 14.969 -22.109 -7.035 1 92.75 88 ASP B C 1
ATOM 2336 O O . ASP B 1 88 ? 15.312 -21.234 -6.23 1 92.75 88 ASP B O 1
ATOM 2340 N N . ALA B 1 89 ? 13.914 -22.016 -7.773 1 94.62 89 ALA B N 1
ATOM 2341 C CA . ALA B 1 89 ? 13.016 -20.859 -7.746 1 94.62 89 ALA B CA 1
ATOM 2342 C C . ALA B 1 89 ? 12.398 -20.688 -6.363 1 94.62 89 ALA B C 1
ATOM 2344 O O . ALA B 1 89 ? 12.273 -19.562 -5.871 1 94.62 89 ALA B O 1
ATOM 2345 N N . GLU B 1 90 ? 12.008 -21.75 -5.715 1 95.44 90 GLU B N 1
ATOM 2346 C CA . GLU B 1 90 ? 11.367 -21.688 -4.402 1 95.44 90 GLU B CA 1
ATOM 2347 C C . GLU B 1 90 ? 12.297 -21.062 -3.363 1 95.44 90 GLU B C 1
ATOM 2349 O O . GLU B 1 90 ? 11.883 -20.188 -2.6 1 95.44 90 GLU B O 1
ATOM 2354 N N . THR B 1 91 ? 13.5 -21.547 -3.375 1 94.75 91 THR B N 1
ATOM 2355 C CA . THR B 1 91 ? 14.484 -21.016 -2.441 1 94.75 91 THR B CA 1
ATOM 2356 C C . THR B 1 91 ? 14.75 -19.531 -2.713 1 94.75 91 THR B C 1
ATOM 2358 O O . THR B 1 91 ? 14.836 -18.734 -1.781 1 94.75 91 THR B O 1
ATOM 2361 N N . LEU B 1 92 ? 14.875 -19.188 -3.932 1 95.06 92 LEU B N 1
ATOM 2362 C CA . LEU B 1 92 ? 15.102 -17.797 -4.316 1 95.06 92 LEU B CA 1
ATOM 2363 C C . LEU B 1 92 ? 13.938 -16.922 -3.893 1 95.06 92 LEU B C 1
ATOM 2365 O O . LEU B 1 92 ? 14.141 -15.844 -3.324 1 95.06 92 LEU B O 1
ATOM 2369 N N . LEU B 1 93 ? 12.719 -17.359 -4.168 1 96.81 93 LEU B N 1
ATOM 2370 C CA . LEU B 1 93 ? 11.523 -16.625 -3.773 1 96.81 93 LEU B CA 1
ATOM 2371 C C . LEU B 1 93 ? 11.469 -16.43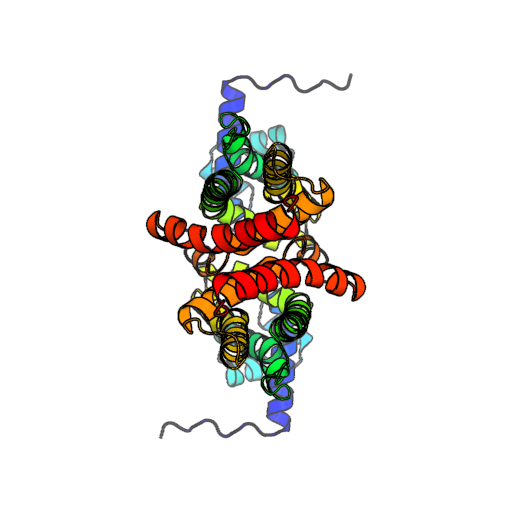8 -2.262 1 96.81 93 LEU B C 1
ATOM 2373 O O . LEU B 1 93 ? 11.18 -15.344 -1.775 1 96.81 93 LEU B O 1
ATOM 2377 N N . TYR B 1 94 ? 11.781 -17.453 -1.594 1 94.94 94 TYR B N 1
ATOM 2378 C CA . TYR B 1 94 ? 11.711 -17.406 -0.137 1 94.94 94 TYR B CA 1
ATOM 2379 C C . TYR B 1 94 ? 12.734 -16.422 0.425 1 94.94 94 TYR B C 1
ATOM 2381 O O . TYR B 1 94 ? 12.383 -15.547 1.233 1 94.94 94 TYR B O 1
ATOM 2389 N N . THR B 1 95 ? 13.953 -16.484 0.028 1 92.62 95 THR B N 1
ATOM 2390 C CA . THR B 1 95 ? 15.016 -15.656 0.573 1 92.62 95 THR B CA 1
ATOM 2391 C C . THR B 1 95 ? 14.82 -14.195 0.175 1 92.62 95 THR B C 1
ATOM 2393 O O . THR B 1 95 ? 14.961 -13.297 1.006 1 92.62 95 THR B O 1
ATOM 2396 N N . SER B 1 96 ? 14.523 -13.992 -1.099 1 93.5 96 SER B N 1
ATOM 2397 C CA . SER B 1 96 ? 14.266 -12.633 -1.565 1 93.5 96 SER B CA 1
ATOM 2398 C C . SER B 1 96 ? 13.023 -12.047 -0.907 1 93.5 96 SER B C 1
ATOM 2400 O O . SER B 1 96 ? 13.016 -10.883 -0.516 1 93.5 96 SER B O 1
ATOM 2402 N N . GLY B 1 97 ? 11.961 -12.859 -0.824 1 94.25 97 GLY B N 1
ATOM 2403 C CA . GLY B 1 97 ? 10.734 -12.422 -0.172 1 94.25 97 GLY B CA 1
ATOM 2404 C C . GLY B 1 97 ? 10.938 -12.062 1.288 1 94.25 97 GLY B C 1
ATOM 2405 O O . GLY B 1 97 ? 10.391 -11.062 1.768 1 94.25 97 GLY B O 1
ATOM 2406 N N . ARG B 1 98 ? 11.664 -12.844 1.968 1 91.69 98 ARG B N 1
ATOM 2407 C CA . ARG B 1 98 ? 11.961 -12.594 3.375 1 91.69 98 ARG B CA 1
ATOM 2408 C C . ARG B 1 98 ? 12.703 -11.273 3.557 1 91.69 98 ARG B C 1
ATOM 2410 O O . ARG B 1 98 ? 12.344 -10.469 4.414 1 91.69 98 ARG B O 1
ATOM 2417 N N . ARG B 1 99 ? 13.664 -11.07 2.793 1 88.38 99 ARG B N 1
ATOM 2418 C CA . ARG B 1 99 ? 14.422 -9.828 2.85 1 88.38 99 ARG B CA 1
ATOM 2419 C C . ARG B 1 99 ? 13.531 -8.625 2.568 1 88.38 99 ARG B C 1
ATOM 2421 O O . ARG B 1 99 ? 13.617 -7.605 3.26 1 88.38 99 ARG B O 1
ATOM 2428 N N . TYR B 1 100 ? 12.797 -8.758 1.583 1 90.5 100 TYR B N 1
ATOM 2429 C CA . TYR B 1 100 ? 11.891 -7.68 1.212 1 90.5 100 TYR B CA 1
ATOM 2430 C C . TYR B 1 100 ? 10.914 -7.375 2.344 1 90.5 100 TYR B C 1
ATOM 2432 O O . TYR B 1 100 ? 10.727 -6.211 2.709 1 90.5 100 TYR B O 1
ATOM 2440 N N . LEU B 1 101 ? 10.328 -8.375 2.889 1 88.94 101 LEU B N 1
ATOM 2441 C CA . LEU B 1 101 ? 9.344 -8.211 3.955 1 88.94 101 LEU B CA 1
ATOM 2442 C C . LEU B 1 101 ? 9.969 -7.535 5.172 1 88.94 101 LEU B C 1
ATOM 2444 O O . LEU B 1 101 ? 9.367 -6.633 5.762 1 88.94 101 LEU B O 1
ATOM 2448 N N . TYR B 1 102 ? 11.078 -7.941 5.539 1 85.56 102 TYR B N 1
ATOM 2449 C CA . TYR B 1 102 ? 11.758 -7.324 6.672 1 85.56 102 TYR B CA 1
ATOM 2450 C C . TYR B 1 102 ? 12.047 -5.852 6.398 1 85.56 102 TYR B C 1
ATOM 2452 O O . TYR B 1 102 ? 11.992 -5.023 7.309 1 85.56 102 TYR B O 1
ATOM 2460 N N . SER B 1 103 ? 12.367 -5.551 5.199 1 85.31 103 SER B N 1
ATOM 2461 C CA . SER B 1 103 ? 12.664 -4.172 4.832 1 85.31 103 SER B CA 1
ATOM 2462 C C . SER B 1 103 ? 11.414 -3.295 4.91 1 85.31 103 SER B C 1
ATOM 2464 O O . SER B 1 103 ? 11.477 -2.158 5.383 1 85.31 103 SER B O 1
ATOM 2466 N N . ILE B 1 104 ? 10.32 -3.836 4.492 1 85.94 104 ILE B N 1
ATOM 2467 C CA . ILE B 1 104 ? 9.156 -2.973 4.359 1 85.94 104 ILE B CA 1
ATOM 2468 C C . ILE B 1 104 ? 8.461 -2.832 5.711 1 85.94 104 ILE B C 1
ATOM 2470 O O . ILE B 1 104 ? 7.719 -1.874 5.938 1 85.94 104 ILE B O 1
ATOM 2474 N N . VAL B 1 105 ? 8.68 -3.688 6.625 1 83.19 105 VAL B N 1
ATOM 2475 C CA . VAL B 1 105 ? 7.996 -3.602 7.914 1 83.19 105 VAL B CA 1
ATOM 2476 C C . VAL B 1 105 ? 8.875 -2.854 8.914 1 83.19 105 VAL B C 1
ATOM 2478 O O . VAL B 1 105 ? 8.477 -2.635 10.062 1 83.19 105 VAL B O 1
ATOM 2481 N N . HIS B 1 106 ? 10.047 -2.539 8.453 1 80.88 106 HIS B N 1
ATOM 2482 C CA . HIS B 1 106 ? 10.906 -1.736 9.32 1 80.88 106 HIS B CA 1
ATOM 2483 C C . HIS B 1 106 ? 10.273 -0.38 9.617 1 80.88 106 HIS B C 1
ATOM 2485 O O . HIS B 1 106 ? 9.695 0.247 8.727 1 80.88 106 HIS B O 1
ATOM 2491 N N . PRO B 1 107 ? 10.375 0.05 10.883 1 78.81 107 PRO B N 1
ATOM 2492 C CA . PRO B 1 107 ? 9.719 1.299 11.273 1 78.81 107 PRO B CA 1
ATOM 2493 C C . PRO B 1 107 ? 10.125 2.48 10.398 1 78.81 107 PRO B C 1
ATOM 2495 O O . PRO B 1 107 ? 9.281 3.309 10.039 1 78.81 107 PRO B O 1
ATOM 2498 N N . GLN B 1 108 ? 11.383 2.578 10.07 1 78.94 108 GLN B N 1
ATOM 2499 C CA . GLN B 1 108 ? 11.852 3.672 9.227 1 78.94 108 GLN B CA 1
ATOM 2500 C C . GLN B 1 108 ? 11.234 3.592 7.828 1 78.94 108 GLN B C 1
ATOM 2502 O O . GLN B 1 108 ? 10.953 4.617 7.211 1 78.94 108 GLN B O 1
ATOM 2507 N N . SER B 1 109 ? 11.07 2.34 7.375 1 85.56 109 SER B N 1
ATOM 2508 C CA . SER B 1 109 ? 10.453 2.146 6.066 1 85.56 109 SER B CA 1
ATOM 2509 C C . SER B 1 109 ? 8.992 2.572 6.078 1 85.56 109 SER B C 1
ATOM 2511 O O . SER B 1 109 ? 8.523 3.236 5.152 1 85.56 109 SER B O 1
ATOM 2513 N N . LEU B 1 110 ? 8.344 2.205 7.098 1 82.81 110 LEU B N 1
ATOM 2514 C CA . LEU B 1 110 ? 6.938 2.562 7.234 1 82.81 110 LEU B CA 1
ATOM 2515 C C . LEU B 1 110 ? 6.77 4.074 7.344 1 82.81 110 LEU B C 1
ATOM 2517 O O . LEU B 1 110 ? 5.871 4.648 6.723 1 82.81 110 LEU B O 1
ATOM 2521 N N . GLY B 1 111 ? 7.59 4.66 8.133 1 82.69 111 GLY B N 1
ATOM 2522 C CA . GLY B 1 111 ? 7.57 6.109 8.25 1 82.69 111 GLY B CA 1
ATOM 2523 C C . GLY B 1 111 ? 7.832 6.816 6.934 1 82.69 111 GLY B C 1
ATOM 2524 O O . GLY B 1 111 ? 7.176 7.809 6.613 1 82.69 111 GLY B O 1
ATOM 2525 N N . LEU B 1 112 ? 8.828 6.309 6.25 1 87.75 112 LEU B N 1
ATOM 2526 C CA . LEU B 1 112 ? 9.148 6.867 4.941 1 87.75 112 LEU B CA 1
ATOM 2527 C C . LEU B 1 112 ? 7.961 6.734 3.988 1 87.75 112 LEU B C 1
ATOM 2529 O O . LEU B 1 112 ? 7.625 7.684 3.273 1 87.75 112 LEU B O 1
ATOM 2533 N N . TYR B 1 113 ? 7.344 5.594 3.975 1 85.88 113 TYR B N 1
ATOM 2534 C CA . TYR B 1 113 ? 6.191 5.352 3.119 1 85.88 113 TYR B CA 1
ATOM 2535 C C . TYR B 1 113 ? 5.07 6.34 3.422 1 85.88 113 TYR B C 1
ATOM 2537 O O . TYR B 1 113 ? 4.484 6.926 2.506 1 85.88 113 TYR B O 1
ATOM 2545 N N . GLN B 1 114 ? 4.809 6.508 4.613 1 82.25 114 GLN B N 1
ATOM 2546 C CA . GLN B 1 114 ? 3.781 7.449 5.043 1 82.25 114 GLN B CA 1
ATOM 2547 C C . GLN B 1 114 ? 4.113 8.867 4.59 1 82.25 114 GLN B C 1
ATOM 2549 O O . GLN B 1 114 ? 3.238 9.602 4.125 1 82.25 114 GLN B O 1
ATOM 2554 N N . LEU B 1 115 ? 5.336 9.195 4.84 1 84.81 115 LEU B N 1
ATOM 2555 C CA . LEU B 1 115 ? 5.789 10.531 4.469 1 84.81 115 LEU B CA 1
ATOM 2556 C C . LEU B 1 115 ? 5.664 10.75 2.965 1 84.81 115 LEU B C 1
ATOM 2558 O O . LEU B 1 115 ? 5.246 11.82 2.521 1 84.81 115 LEU B O 1
ATOM 2562 N N . ILE B 1 116 ? 5.992 9.797 2.221 1 87.06 116 ILE B N 1
ATOM 2563 C CA . ILE B 1 116 ? 5.922 9.883 0.766 1 87.06 116 ILE B CA 1
ATOM 2564 C C . ILE B 1 116 ? 4.469 10.047 0.329 1 87.06 116 ILE B C 1
ATOM 2566 O O . ILE B 1 116 ? 4.148 10.922 -0.475 1 87.06 116 ILE B O 1
ATOM 2570 N N . LEU B 1 117 ? 3.594 9.25 0.834 1 81.69 117 LEU B N 1
ATOM 2571 C CA . LEU B 1 117 ? 2.182 9.32 0.479 1 81.69 117 LEU B CA 1
ATOM 2572 C C . LEU B 1 117 ? 1.602 10.688 0.835 1 81.69 117 LEU B C 1
ATOM 2574 O O . LEU B 1 117 ? 0.832 11.258 0.061 1 81.69 117 LEU B O 1
ATOM 2578 N N . ALA B 1 118 ? 2.014 11.156 1.949 1 78.12 118 ALA B N 1
ATOM 2579 C CA . ALA B 1 118 ? 1.481 12.414 2.449 1 78.12 118 ALA B CA 1
ATOM 2580 C C . ALA B 1 118 ? 1.959 13.586 1.596 1 78.12 118 ALA B C 1
ATOM 2582 O O . ALA B 1 118 ? 1.231 14.57 1.41 1 78.12 118 ALA B O 1
ATOM 2583 N N . GLU B 1 119 ? 3.146 13.438 1.093 1 83.5 119 GLU B N 1
ATOM 2584 C CA . GLU B 1 119 ? 3.766 14.609 0.474 1 83.5 119 GLU B CA 1
ATOM 2585 C C . GLU B 1 119 ? 3.873 14.438 -1.039 1 83.5 119 GLU B C 1
ATOM 2587 O O . GLU B 1 119 ? 4.469 15.273 -1.721 1 83.5 119 GLU B O 1
ATOM 2592 N N . SER B 1 120 ? 3.283 13.398 -1.492 1 81.88 120 SER B N 1
ATOM 2593 C CA . SER B 1 120 ? 3.443 13.055 -2.902 1 81.88 120 SER B CA 1
ATOM 2594 C C . SER B 1 120 ? 2.842 14.125 -3.805 1 81.88 120 SER B C 1
ATOM 2596 O O . SER B 1 120 ? 3.316 14.344 -4.922 1 81.88 120 SER B O 1
ATOM 2598 N N . GLN B 1 121 ? 1.832 14.773 -3.402 1 76.62 121 GLN B N 1
ATOM 2599 C CA . GLN B 1 121 ? 1.229 15.828 -4.203 1 76.62 121 GLN B CA 1
ATOM 2600 C C . GLN B 1 121 ? 2.133 17.062 -4.258 1 76.62 121 GLN B C 1
ATOM 2602 O O . GLN B 1 121 ? 2.24 17.719 -5.297 1 76.62 121 GLN B O 1
ATOM 2607 N N . ARG B 1 122 ? 2.727 17.344 -3.17 1 82.31 122 ARG B N 1
ATOM 2608 C CA . ARG B 1 122 ? 3.621 18.484 -3.066 1 82.31 122 ARG B CA 1
ATOM 2609 C C . ARG B 1 122 ? 4.949 18.203 -3.762 1 82.31 122 ARG B C 1
ATOM 2611 O O . ARG B 1 122 ? 5.543 19.109 -4.363 1 82.31 122 ARG B O 1
ATOM 2618 N N . PHE B 1 123 ? 5.398 17.016 -3.652 1 88 123 PHE B N 1
ATOM 2619 C CA . PHE B 1 123 ? 6.684 16.594 -4.207 1 88 123 PHE B CA 1
ATOM 2620 C C . PHE B 1 123 ? 6.535 15.32 -5.02 1 88 123 PHE B C 1
ATOM 2622 O O . PHE B 1 123 ? 6.973 14.25 -4.59 1 88 123 PHE B O 1
ATOM 2629 N N . PRO B 1 124 ? 6.051 15.414 -6.176 1 82.69 124 PRO B N 1
ATOM 2630 C CA . PRO B 1 124 ? 5.754 14.203 -6.953 1 82.69 124 PRO B CA 1
ATOM 2631 C C . PRO B 1 124 ? 6.996 13.375 -7.25 1 82.69 124 PRO B C 1
ATOM 2633 O O . PRO B 1 124 ? 6.902 12.148 -7.41 1 82.69 124 PRO B O 1
ATOM 2636 N N . GLN B 1 125 ? 8.148 13.969 -7.281 1 87.56 125 GLN B N 1
ATOM 2637 C CA . GLN B 1 125 ? 9.375 13.266 -7.652 1 87.56 125 GLN B CA 1
ATOM 2638 C C . GLN B 1 125 ? 9.773 12.25 -6.582 1 87.56 125 GLN B C 1
ATOM 2640 O O . GLN B 1 125 ? 10.477 11.281 -6.875 1 87.56 125 GLN B O 1
ATOM 2645 N N . ILE B 1 126 ? 9.352 12.461 -5.352 1 89.56 126 ILE B N 1
ATOM 2646 C CA . ILE B 1 126 ? 9.828 11.594 -4.277 1 89.56 126 ILE B CA 1
ATOM 2647 C C . ILE B 1 126 ? 9.172 10.219 -4.398 1 89.56 126 ILE B C 1
ATOM 2649 O O . ILE B 1 126 ? 9.766 9.203 -4.012 1 89.56 126 ILE B O 1
ATOM 2653 N N . SER B 1 127 ? 7.938 10.203 -4.867 1 87.06 127 SER B N 1
ATOM 2654 C CA . SER B 1 127 ? 7.266 8.93 -5.062 1 87.06 127 SER B CA 1
ATOM 2655 C C . SER B 1 127 ? 7.98 8.078 -6.113 1 87.06 127 SER B C 1
ATOM 2657 O O . SER B 1 127 ? 8.148 6.875 -5.938 1 87.06 127 SER B O 1
ATOM 2659 N N . GLU B 1 128 ? 8.359 8.75 -7.137 1 86.75 128 GLU B N 1
ATOM 2660 C CA . GLU B 1 128 ? 9.07 8.055 -8.211 1 86.75 128 GLU B CA 1
ATOM 2661 C C . GLU B 1 128 ? 10.438 7.57 -7.734 1 86.75 128 GLU B C 1
ATOM 2663 O O . GLU B 1 128 ? 10.852 6.457 -8.062 1 86.75 128 GLU B O 1
ATOM 2668 N N . GLN B 1 129 ? 11.102 8.383 -7.062 1 87.44 129 GLN B N 1
ATOM 2669 C CA . GLN B 1 129 ? 12.414 8.023 -6.531 1 87.44 129 GLN B CA 1
ATOM 2670 C C . GLN B 1 129 ? 12.312 6.824 -5.59 1 87.44 129 GLN B C 1
ATOM 2672 O O . GLN B 1 129 ? 13.125 5.902 -5.664 1 87.44 129 GLN B O 1
ATOM 2677 N N . PHE B 1 130 ? 11.383 6.828 -4.785 1 88.94 130 PHE B N 1
ATOM 2678 C CA . PHE B 1 130 ? 11.148 5.738 -3.846 1 88.94 130 PHE B CA 1
ATOM 2679 C C . PHE B 1 130 ? 10.844 4.441 -4.586 1 88.94 130 PHE B C 1
ATOM 2681 O O . PHE B 1 130 ? 11.422 3.398 -4.289 1 88.94 130 PHE B O 1
ATOM 2688 N N . TYR B 1 131 ? 10.047 4.586 -5.57 1 88.19 131 TYR B N 1
ATOM 2689 C CA . TYR B 1 131 ? 9.633 3.404 -6.324 1 88.19 131 TYR B CA 1
ATOM 2690 C C . TYR B 1 131 ? 10.828 2.773 -7.039 1 88.19 131 TYR B C 1
ATOM 2692 O O . TYR B 1 131 ? 11.023 1.558 -6.984 1 88.19 131 TYR B O 1
ATOM 2700 N N . ARG B 1 132 ? 11.586 3.545 -7.652 1 88.75 132 ARG B N 1
ATOM 2701 C CA . ARG B 1 132 ? 12.719 3.062 -8.438 1 88.75 132 ARG B CA 1
ATOM 2702 C C . ARG B 1 132 ? 13.789 2.447 -7.539 1 88.75 132 ARG B C 1
ATOM 2704 O O . ARG B 1 132 ? 14.359 1.408 -7.875 1 88.75 132 ARG B O 1
ATOM 2711 N N . ALA B 1 133 ? 13.953 3.039 -6.41 1 88.31 133 ALA B N 1
ATOM 2712 C CA . ALA B 1 133 ? 15.031 2.602 -5.527 1 88.31 133 ALA B CA 1
ATOM 2713 C C . ALA B 1 133 ? 14.57 1.445 -4.641 1 88.31 133 ALA B C 1
ATOM 2715 O O . ALA B 1 133 ? 15.398 0.747 -4.051 1 88.31 133 ALA B O 1
ATOM 2716 N N . GLY B 1 134 ? 13.312 1.258 -4.5 1 88.75 134 GLY B N 1
ATOM 2717 C CA . GLY B 1 134 ? 12.789 0.252 -3.592 1 88.75 134 GLY B CA 1
ATOM 2718 C C . GLY B 1 134 ? 12.07 -0.881 -4.305 1 88.75 134 GLY B C 1
ATOM 2719 O O . GLY B 1 134 ? 12.695 -1.877 -4.68 1 88.75 134 GLY B O 1
ATOM 2720 N N . PRO B 1 135 ? 10.766 -0.707 -4.516 1 89.31 135 PRO B N 1
ATOM 2721 C CA . PRO B 1 135 ? 9.969 -1.797 -5.074 1 89.31 135 PRO B CA 1
ATOM 2722 C C . PRO B 1 135 ? 10.477 -2.266 -6.438 1 89.31 135 PRO B C 1
ATOM 2724 O O . PRO B 1 135 ? 10.625 -3.471 -6.66 1 89.31 135 PRO B O 1
ATOM 2727 N N . LEU B 1 136 ? 10.758 -1.336 -7.293 1 91.25 136 LEU B N 1
ATOM 2728 C CA . LEU B 1 136 ? 11.203 -1.71 -8.633 1 91.25 136 LEU B CA 1
ATOM 2729 C C . LEU B 1 136 ? 12.555 -2.402 -8.586 1 91.25 136 LEU B C 1
ATOM 2731 O O . LEU B 1 136 ? 12.766 -3.424 -9.242 1 91.25 136 LEU B O 1
ATOM 2735 N N . ARG B 1 137 ? 13.406 -1.863 -7.906 1 91.06 137 ARG B N 1
ATOM 2736 C CA . ARG B 1 137 ? 14.734 -2.461 -7.777 1 91.06 137 ARG B CA 1
ATOM 2737 C C . ARG B 1 137 ? 14.641 -3.871 -7.199 1 91.06 137 ARG B C 1
ATOM 2739 O O . ARG B 1 137 ? 15.328 -4.781 -7.664 1 91.06 137 ARG B O 1
ATOM 2746 N N . ALA B 1 138 ? 13.859 -4.039 -6.16 1 91.81 138 ALA B N 1
ATOM 2747 C CA . ALA B 1 138 ? 13.672 -5.359 -5.562 1 91.81 138 ALA B CA 1
ATOM 2748 C C . ALA B 1 138 ? 13.109 -6.348 -6.582 1 91.81 138 ALA B C 1
ATOM 2750 O O . ALA B 1 138 ? 13.578 -7.484 -6.672 1 91.81 138 ALA B O 1
ATOM 2751 N N . ALA B 1 139 ? 12.172 -5.93 -7.348 1 94.81 139 ALA B N 1
ATOM 2752 C CA . ALA B 1 139 ? 11.578 -6.781 -8.375 1 94.81 139 ALA B CA 1
ATOM 2753 C C . ALA B 1 139 ? 12.602 -7.141 -9.453 1 94.81 139 ALA B C 1
ATOM 2755 O O . ALA B 1 139 ? 12.648 -8.281 -9.914 1 94.81 139 ALA B O 1
ATOM 2756 N N . GLN B 1 140 ? 13.367 -6.156 -9.805 1 94.38 140 GLN B N 1
ATOM 2757 C CA . GLN B 1 140 ? 14.383 -6.367 -10.828 1 94.38 140 GLN B CA 1
ATOM 2758 C C . GLN B 1 140 ? 15.43 -7.375 -10.359 1 94.38 140 GLN B C 1
ATOM 2760 O O . GLN B 1 140 ? 15.859 -8.242 -11.133 1 94.38 140 GLN B O 1
ATOM 2765 N N . GLN B 1 141 ? 15.812 -7.23 -9.164 1 92.5 141 GLN B N 1
ATOM 2766 C CA . GLN B 1 141 ? 16.781 -8.164 -8.602 1 92.5 141 GLN B CA 1
ATOM 2767 C C . GLN B 1 141 ? 16.219 -9.578 -8.547 1 92.5 141 GLN B C 1
ATOM 2769 O O . GLN B 1 141 ? 16.906 -10.539 -8.891 1 92.5 141 GLN B O 1
ATOM 2774 N N . LEU B 1 142 ? 15.078 -9.711 -8.094 1 95.31 142 LEU B N 1
ATOM 2775 C CA . LEU B 1 142 ? 14.445 -11.023 -8.039 1 95.31 142 LEU B CA 1
ATOM 2776 C C . LEU B 1 142 ? 14.289 -11.609 -9.445 1 95.31 142 LEU B C 1
ATOM 2778 O O . LEU B 1 142 ? 14.578 -12.789 -9.664 1 95.31 142 LEU B O 1
ATOM 2782 N N . ALA B 1 143 ? 13.836 -10.773 -10.383 1 96.06 143 ALA B N 1
ATOM 2783 C CA . ALA B 1 143 ? 13.68 -11.211 -11.773 1 96.06 143 ALA B CA 1
ATOM 2784 C C . ALA B 1 143 ? 15.008 -11.695 -12.352 1 96.06 143 ALA B C 1
ATOM 2786 O O . ALA B 1 143 ? 15.055 -12.719 -13.039 1 96.06 143 ALA B O 1
ATOM 2787 N N . ALA B 1 144 ? 16.031 -10.961 -12.07 1 94.06 144 ALA B N 1
ATOM 2788 C CA . ALA B 1 144 ? 17.359 -11.344 -12.539 1 94.06 144 ALA B CA 1
ATOM 2789 C C . ALA B 1 144 ? 17.781 -12.68 -11.945 1 94.06 144 ALA B C 1
ATOM 2791 O O . ALA B 1 144 ? 18.375 -13.516 -12.633 1 94.06 144 ALA B O 1
ATOM 2792 N N . GLY B 1 145 ? 17.5 -12.844 -10.648 1 93.88 145 GLY B N 1
ATOM 2793 C CA . GLY B 1 145 ? 17.781 -14.117 -10.008 1 93.88 145 GLY B CA 1
ATOM 2794 C C . GLY B 1 145 ? 17.016 -15.273 -10.625 1 93.88 145 GLY B C 1
ATOM 2795 O O . GLY B 1 145 ? 17.578 -16.359 -10.828 1 93.88 145 GLY B O 1
ATOM 2796 N N . LEU B 1 146 ? 15.773 -15.055 -10.898 1 95.5 146 LEU B N 1
ATOM 2797 C CA . LEU B 1 146 ? 14.961 -16.094 -11.531 1 95.5 146 LEU B CA 1
ATOM 2798 C C . LEU B 1 146 ? 15.492 -16.422 -12.922 1 95.5 146 LEU B C 1
ATOM 2800 O O . LEU B 1 146 ? 15.555 -17.594 -13.305 1 95.5 146 LEU B O 1
ATOM 2804 N N . LYS B 1 147 ? 15.844 -15.383 -13.648 1 94.25 147 LYS B N 1
ATOM 2805 C CA . LYS B 1 147 ? 16.359 -15.555 -15.008 1 94.25 147 LYS B CA 1
ATOM 2806 C C . LYS B 1 147 ? 17.625 -16.406 -15.008 1 94.25 147 LYS B C 1
ATOM 2808 O O . LYS B 1 147 ? 17.891 -17.141 -15.961 1 94.25 147 LYS B O 1
ATOM 2813 N N . ALA B 1 148 ? 18.391 -16.344 -14 1 92.75 148 ALA B N 1
ATOM 2814 C CA . ALA B 1 148 ? 19.672 -17.031 -13.891 1 92.75 148 ALA B CA 1
ATOM 2815 C C . ALA B 1 148 ? 19.469 -18.516 -13.586 1 92.75 148 ALA B C 1
ATOM 2817 O O . ALA B 1 148 ? 20.406 -19.312 -13.703 1 92.75 148 ALA B O 1
ATOM 2818 N N . LEU B 1 149 ? 18.297 -18.906 -13.18 1 92.88 149 LEU B N 1
ATOM 2819 C CA . LEU B 1 149 ? 18.031 -20.312 -12.906 1 92.88 149 LEU B CA 1
ATOM 2820 C C . LEU B 1 149 ? 17.938 -21.109 -14.203 1 92.88 149 LEU B C 1
ATOM 2822 O O . LEU B 1 149 ? 17.312 -20.656 -15.164 1 92.88 149 LEU B O 1
ATOM 2826 N N . PRO B 1 150 ? 18.547 -22.219 -14.242 1 88.75 150 PRO B N 1
ATOM 2827 C CA . PRO B 1 150 ? 18.656 -22.984 -15.484 1 88.75 150 PRO B CA 1
ATOM 2828 C C . PRO B 1 150 ? 17.312 -23.453 -16.016 1 88.75 150 PRO B C 1
ATOM 2830 O O . PRO B 1 150 ? 17.125 -23.609 -17.219 1 88.75 150 PRO B O 1
ATOM 2833 N N . ASP B 1 151 ? 16.312 -23.656 -15.219 1 88.88 151 ASP B N 1
ATOM 2834 C CA . ASP B 1 151 ? 15.055 -24.25 -15.656 1 88.88 151 ASP B CA 1
ATOM 2835 C C . ASP B 1 151 ? 14.031 -23.172 -16.016 1 88.88 151 ASP B C 1
ATOM 2837 O O . ASP B 1 151 ? 12.914 -23.5 -16.438 1 88.88 151 ASP B O 1
ATOM 2841 N N . ILE B 1 152 ? 14.391 -21.953 -15.945 1 91.94 152 ILE B N 1
ATOM 2842 C CA . ILE B 1 152 ? 13.445 -20.875 -16.234 1 91.94 152 ILE B CA 1
ATOM 2843 C C . ILE B 1 152 ? 13.688 -20.344 -17.641 1 91.94 152 ILE B C 1
ATOM 2845 O O . ILE B 1 152 ? 14.797 -19.922 -17.969 1 91.94 152 ILE B O 1
ATOM 2849 N N . THR B 1 153 ? 12.711 -20.375 -18.5 1 90.38 153 THR B N 1
ATOM 2850 C CA . THR B 1 153 ? 12.852 -19.953 -19.891 1 90.38 153 THR B CA 1
ATOM 2851 C C . THR B 1 153 ? 11.961 -18.75 -20.188 1 90.38 153 THR B C 1
ATOM 2853 O O . THR B 1 153 ? 11.891 -18.281 -21.328 1 90.38 153 THR B O 1
ATOM 2856 N N . ALA B 1 154 ? 11.633 -17.953 -19.438 1 93.31 154 ALA B N 1
ATOM 2857 C CA . ALA B 1 154 ? 10.742 -16.812 -19.656 1 93.31 154 ALA B CA 1
ATOM 2858 C C . ALA B 1 154 ? 11.547 -15.531 -19.922 1 93.31 154 ALA B C 1
ATOM 2860 O O . ALA B 1 154 ? 12.727 -15.445 -19.562 1 93.31 154 ALA B O 1
ATOM 2861 N N . SER B 1 155 ? 10.961 -14.586 -20.609 1 94.62 155 SER B N 1
ATOM 2862 C CA . SER B 1 155 ? 11.602 -13.297 -20.875 1 94.62 155 SER B CA 1
ATOM 2863 C C . SER B 1 155 ? 11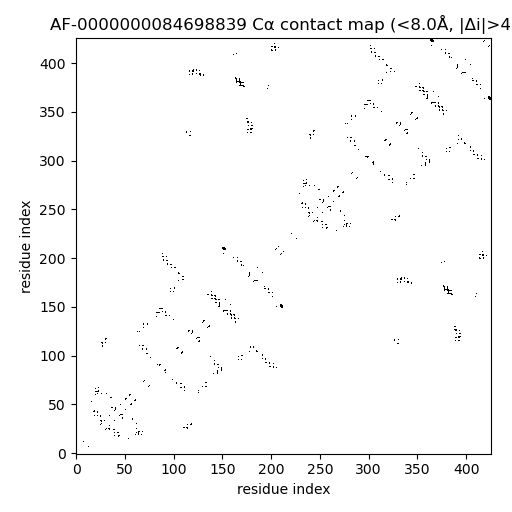.828 -12.516 -19.578 1 94.62 155 SER B C 1
ATOM 2865 O O . SER B 1 155 ? 11.148 -12.758 -18.578 1 94.62 155 SER B O 1
ATOM 2867 N N . GLU B 1 156 ? 12.742 -11.609 -19.609 1 94.38 156 GLU B N 1
ATOM 2868 C CA . GLU B 1 156 ? 13.016 -10.742 -18.469 1 94.38 156 GLU B CA 1
ATOM 2869 C C . GLU B 1 156 ? 11.789 -9.914 -18.109 1 94.38 156 GLU B C 1
ATOM 2871 O O . GLU B 1 156 ? 11.516 -9.688 -16.922 1 94.38 156 GLU B O 1
ATOM 2876 N N . ASP B 1 157 ? 11.086 -9.492 -19.109 1 95.31 157 ASP B N 1
ATOM 2877 C CA . ASP B 1 157 ? 9.891 -8.695 -18.875 1 95.31 157 ASP B CA 1
ATOM 2878 C C . ASP B 1 157 ? 8.828 -9.5 -18.125 1 95.31 157 ASP B C 1
ATOM 2880 O O . ASP B 1 157 ? 8.188 -8.992 -17.203 1 95.31 157 ASP B O 1
ATOM 2884 N N . THR B 1 158 ? 8.68 -10.727 -18.547 1 95.75 158 THR B N 1
ATOM 2885 C CA . THR B 1 158 ? 7.719 -11.602 -17.875 1 95.75 158 THR B CA 1
ATOM 2886 C C . THR B 1 158 ? 8.133 -11.867 -16.438 1 95.75 158 THR B C 1
ATOM 2888 O O . THR B 1 158 ? 7.309 -11.805 -15.523 1 95.75 158 THR B O 1
ATOM 2891 N N . LEU B 1 159 ? 9.414 -12.094 -16.297 1 97.06 159 LEU B N 1
ATOM 2892 C CA . LEU B 1 159 ? 9.914 -12.406 -14.953 1 97.06 159 LEU B CA 1
ATOM 2893 C C . LEU B 1 159 ? 9.82 -11.188 -14.047 1 97.06 159 LEU B C 1
ATOM 2895 O O . LEU B 1 159 ? 9.57 -11.32 -12.844 1 97.06 159 LEU B O 1
ATOM 2899 N N . LEU B 1 160 ? 10.031 -10.008 -14.609 1 96.56 160 LEU B N 1
ATOM 2900 C CA . LEU B 1 160 ? 9.867 -8.773 -13.844 1 96.56 160 LEU B CA 1
ATOM 2901 C C . LEU B 1 160 ? 8.422 -8.609 -13.391 1 96.56 160 LEU B C 1
ATOM 2903 O O . LEU B 1 160 ? 8.172 -8.25 -12.234 1 96.56 160 LEU B O 1
ATOM 2907 N N . ALA B 1 161 ? 7.5 -8.883 -14.266 1 95.94 161 ALA B N 1
ATOM 2908 C CA . ALA B 1 161 ? 6.082 -8.773 -13.938 1 95.94 161 ALA B CA 1
ATOM 2909 C C . ALA B 1 161 ? 5.699 -9.773 -12.844 1 95.94 161 ALA B C 1
ATOM 2911 O O . ALA B 1 161 ? 4.957 -9.43 -11.922 1 95.94 161 ALA B O 1
ATOM 2912 N N . VAL B 1 162 ? 6.18 -10.953 -12.922 1 97.44 162 VAL B N 1
ATOM 2913 C CA . VAL B 1 162 ? 5.91 -11.992 -11.93 1 97.44 162 VAL B CA 1
ATOM 2914 C C . VAL B 1 162 ? 6.523 -11.594 -10.586 1 97.44 162 VAL B C 1
ATOM 2916 O O . VAL B 1 162 ? 5.875 -11.719 -9.547 1 97.44 162 VAL B O 1
ATOM 2919 N N . ALA B 1 163 ? 7.766 -11.094 -10.641 1 97.25 163 ALA B N 1
ATOM 2920 C CA . ALA B 1 163 ? 8.469 -10.68 -9.43 1 97.25 163 ALA B CA 1
ATOM 2921 C C . ALA B 1 163 ? 7.719 -9.555 -8.711 1 97.25 163 ALA B C 1
ATOM 2923 O O . ALA B 1 163 ? 7.559 -9.586 -7.492 1 97.25 163 ALA B O 1
ATOM 2924 N N . ALA B 1 164 ? 7.277 -8.602 -9.477 1 96.06 164 ALA B N 1
ATOM 2925 C CA . ALA B 1 164 ? 6.535 -7.48 -8.906 1 96.06 164 ALA B CA 1
ATOM 2926 C C . ALA B 1 164 ? 5.262 -7.957 -8.219 1 96.06 164 ALA B C 1
ATOM 2928 O O . ALA B 1 164 ? 4.926 -7.492 -7.125 1 96.06 164 ALA B O 1
ATOM 2929 N N . ARG B 1 165 ? 4.562 -8.844 -8.797 1 96.75 165 ARG B N 1
ATOM 2930 C CA . ARG B 1 165 ? 3.326 -9.383 -8.234 1 96.75 165 ARG B CA 1
ATOM 2931 C C . ARG B 1 165 ? 3.605 -10.219 -6.992 1 96.75 165 ARG B C 1
ATOM 2933 O O . ARG B 1 165 ? 2.869 -10.141 -6.008 1 96.75 165 ARG B O 1
ATOM 2940 N N . PHE B 1 166 ? 4.691 -10.969 -7.039 1 97.75 166 PHE B N 1
ATOM 2941 C CA . PHE B 1 166 ? 5.102 -11.742 -5.871 1 97.75 166 PHE B CA 1
ATOM 2942 C C . PHE B 1 166 ? 5.348 -10.828 -4.676 1 97.75 166 PHE B C 1
ATOM 2944 O O . PHE B 1 166 ? 4.848 -11.086 -3.578 1 97.75 166 PHE B O 1
ATOM 2951 N N . LEU B 1 167 ? 6.062 -9.789 -4.914 1 95.44 167 LEU B N 1
ATOM 2952 C CA . LEU B 1 167 ? 6.406 -8.875 -3.83 1 95.44 167 LEU B CA 1
ATOM 2953 C C . LEU B 1 167 ? 5.16 -8.188 -3.281 1 95.44 167 LEU B C 1
ATOM 2955 O O . LEU B 1 167 ? 5.039 -7.984 -2.07 1 95.44 167 LEU B O 1
ATOM 2959 N N . GLU B 1 168 ? 4.223 -7.848 -4.102 1 93.88 168 GLU B N 1
ATOM 2960 C CA . GLU B 1 168 ? 2.963 -7.273 -3.646 1 93.88 168 GLU B CA 1
ATOM 2961 C C . GLU B 1 168 ? 2.162 -8.281 -2.822 1 93.88 168 GLU B C 1
ATOM 2963 O O . GLU B 1 168 ? 1.574 -7.922 -1.8 1 93.88 168 GLU B O 1
ATOM 2968 N N . MET B 1 169 ? 2.186 -9.547 -3.264 1 95.12 169 MET B N 1
ATOM 2969 C CA . MET B 1 169 ? 1.472 -10.602 -2.549 1 95.12 169 MET B CA 1
ATOM 2970 C C . MET B 1 169 ? 1.919 -10.664 -1.092 1 95.12 169 MET B C 1
ATOM 2972 O O . MET B 1 169 ? 1.115 -10.953 -0.204 1 95.12 169 MET B O 1
ATOM 2976 N N . LEU B 1 170 ? 3.137 -10.367 -0.879 1 93.75 170 LEU B N 1
ATOM 2977 C CA . LEU B 1 170 ? 3.719 -10.508 0.451 1 93.75 170 LEU B CA 1
ATOM 2978 C C . LEU B 1 170 ? 3.088 -9.516 1.428 1 93.75 170 LEU B C 1
ATOM 2980 O O . LEU B 1 170 ? 3.211 -9.68 2.645 1 93.75 170 LEU B O 1
ATOM 2984 N N . LYS B 1 171 ? 2.473 -8.602 0.936 1 89.94 171 LYS B N 1
ATOM 2985 C CA . LYS B 1 171 ? 1.892 -7.551 1.77 1 89.94 171 LYS B CA 1
ATOM 2986 C C . LYS B 1 171 ? 0.484 -7.926 2.225 1 89.94 171 LYS B C 1
ATOM 2988 O O . LYS B 1 171 ? -0.151 -7.184 2.975 1 89.94 171 LYS B O 1
ATOM 2993 N N . ALA B 1 172 ? 0.113 -9.117 1.738 1 89.69 172 ALA B N 1
ATOM 2994 C CA . ALA B 1 172 ? -1.211 -9.57 2.158 1 89.69 172 ALA B CA 1
ATOM 2995 C C . ALA B 1 172 ? -1.313 -9.633 3.68 1 89.69 172 ALA B C 1
ATOM 2997 O O . ALA B 1 172 ? -0.387 -10.094 4.352 1 89.69 172 ALA B O 1
ATOM 2998 N N . ASP B 1 173 ? -2.264 -9.109 4.246 1 78.75 173 ASP B N 1
ATOM 2999 C CA . ASP B 1 173 ? -2.6 -9.164 5.668 1 78.75 173 ASP B CA 1
ATOM 3000 C C . ASP B 1 173 ? -1.737 -8.195 6.473 1 78.75 173 ASP B C 1
ATOM 3002 O O . ASP B 1 173 ? -1.768 -8.211 7.707 1 78.75 173 ASP B O 1
ATOM 3006 N N . LEU B 1 174 ? -0.691 -7.578 5.746 1 77.81 174 LEU B N 1
ATOM 3007 C CA . LEU B 1 174 ? 0.027 -6.527 6.461 1 77.81 174 LEU B CA 1
ATOM 3008 C C . LEU B 1 174 ? -0.854 -5.297 6.645 1 77.81 174 LEU B C 1
ATOM 3010 O O . LEU B 1 174 ? -1.395 -4.766 5.672 1 77.81 174 LEU B O 1
ATOM 3014 N N . TYR B 1 175 ? -1.744 -5.535 7.547 1 62.16 175 TYR B N 1
ATOM 3015 C CA . TYR B 1 175 ? -2.777 -4.535 7.789 1 62.16 175 TYR B CA 1
ATOM 3016 C C . TYR B 1 175 ? -2.158 -3.188 8.148 1 62.16 175 TYR B C 1
ATOM 3018 O O . TYR B 1 175 ? -1.021 -3.127 8.625 1 62.16 175 TYR B O 1
ATOM 3026 N N . LEU B 1 176 ? -2.939 -2.176 7.891 1 60.84 176 LEU B N 1
ATOM 3027 C CA . LEU B 1 176 ? -2.668 -0.766 8.148 1 60.84 176 LEU B CA 1
ATOM 3028 C C . LEU B 1 176 ? -2.303 -0.539 9.609 1 60.84 176 LEU B C 1
ATOM 3030 O O . LEU B 1 176 ? -1.492 0.335 9.922 1 60.84 176 LEU B O 1
ATOM 3034 N N . PRO B 1 177 ? -2.725 -1.375 10.352 1 61.59 177 PRO B N 1
ATOM 3035 C CA . PRO B 1 177 ? -2.311 -1.099 11.734 1 61.59 177 PRO B CA 1
ATOM 3036 C C . PRO B 1 177 ? -0.793 -1.07 11.898 1 61.59 177 PRO B C 1
ATOM 3038 O O . PRO B 1 177 ? -0.281 -0.431 12.82 1 61.59 177 PRO B O 1
ATOM 3041 N N . VAL B 1 178 ? -0.198 -1.727 11.039 1 62.84 178 VAL B N 1
ATOM 3042 C CA . VAL B 1 178 ? 1.256 -1.64 11.117 1 62.84 178 VAL B CA 1
ATOM 3043 C C . VAL B 1 178 ? 1.698 -0.192 10.914 1 62.84 178 VAL B C 1
ATOM 3045 O O . VAL B 1 178 ? 2.719 0.234 11.461 1 62.84 178 VAL B O 1
ATOM 3048 N N . PHE B 1 179 ? 0.756 0.43 10.25 1 65.06 179 PHE B N 1
ATOM 3049 C CA . PHE B 1 179 ? 1.043 1.845 10.047 1 65.06 179 PHE B CA 1
ATOM 3050 C C . PHE B 1 179 ? 0.624 2.666 11.258 1 65.06 179 PHE B C 1
ATOM 3052 O O . PHE B 1 179 ? 1.189 3.729 11.523 1 65.06 179 PHE B O 1
ATOM 3059 N N . SER B 1 180 ? -0.432 2.117 11.945 1 64 180 SER B N 1
ATOM 3060 C CA . SER B 1 180 ? -0.979 2.84 13.086 1 64 180 SER B CA 1
ATOM 3061 C C . SER B 1 180 ? -0.093 2.682 14.32 1 64 180 SER B C 1
ATOM 3063 O O . SER B 1 180 ? -0.079 3.547 15.195 1 64 180 SER B O 1
ATOM 3065 N N . HIS B 1 181 ? 0.403 1.53 14.359 1 64.31 181 HIS B N 1
ATOM 3066 C CA . HIS B 1 181 ? 1.274 1.269 15.5 1 64.31 181 HIS B CA 1
ATOM 3067 C C . HIS B 1 181 ? 2.725 1.101 15.055 1 64.31 181 HIS B C 1
ATOM 3069 O O . HIS B 1 181 ? 3.328 0.049 15.281 1 64.31 181 HIS B O 1
ATOM 3075 N N . ARG B 1 182 ? 3.17 2.115 14.453 1 57.78 182 ARG B N 1
ATOM 3076 C CA . ARG B 1 182 ? 4.484 2.068 13.828 1 57.78 182 ARG B CA 1
ATOM 3077 C C . ARG B 1 182 ? 5.516 1.437 14.758 1 57.78 182 ARG B C 1
ATOM 3079 O O . ARG B 1 182 ? 6.504 0.86 14.297 1 57.78 182 ARG B O 1
ATOM 3086 N N . HIS B 1 183 ? 5.098 1.453 15.977 1 58.84 183 HIS B N 1
ATOM 3087 C CA . HIS B 1 183 ? 6.102 0.951 16.906 1 58.84 183 HIS B CA 1
ATOM 3088 C C . HIS B 1 183 ? 5.871 -0.523 17.219 1 58.84 183 HIS B C 1
ATOM 3090 O O . HIS B 1 183 ? 6.715 -1.166 17.859 1 58.84 183 HIS B O 1
ATOM 3096 N N . ASN B 1 184 ? 4.738 -0.92 16.672 1 65.69 184 ASN B N 1
ATOM 3097 C CA . ASN B 1 184 ? 4.543 -2.354 16.859 1 65.69 184 ASN B CA 1
ATOM 3098 C C . ASN B 1 184 ? 5.027 -3.15 15.648 1 65.69 184 ASN B C 1
ATOM 3100 O O . ASN B 1 184 ? 4.301 -3.293 14.656 1 65.69 184 ASN B O 1
ATOM 3104 N N . LYS B 1 185 ? 6.277 -3.521 15.727 1 70.12 185 LYS B N 1
ATOM 3105 C CA . LYS B 1 185 ? 6.91 -4.309 14.672 1 70.12 185 LYS B CA 1
ATOM 3106 C C . LYS B 1 185 ? 6.277 -5.691 14.562 1 70.12 185 LYS B C 1
ATOM 3108 O O . LYS B 1 185 ? 6.047 -6.359 15.57 1 70.12 185 LYS B O 1
ATOM 3113 N N . PRO B 1 186 ? 5.938 -5.949 13.297 1 76.19 186 PRO B N 1
ATOM 3114 C CA . PRO B 1 186 ? 5.547 -7.355 13.164 1 76.19 186 PRO B CA 1
ATOM 3115 C C . PRO B 1 186 ? 6.613 -8.312 13.688 1 76.19 186 PRO B C 1
ATOM 3117 O O . PRO B 1 186 ? 7.809 -8.055 13.539 1 76.19 186 PRO B O 1
ATOM 3120 N N . THR B 1 187 ? 6.191 -9.32 14.297 1 77.75 187 THR B N 1
ATOM 3121 C CA . THR B 1 187 ? 7.09 -10.32 14.844 1 77.75 187 THR B CA 1
ATOM 3122 C C . THR B 1 187 ? 7.684 -11.18 13.734 1 77.75 187 THR B C 1
ATOM 3124 O O . THR B 1 187 ? 7.156 -11.219 12.625 1 77.75 187 THR B O 1
ATOM 3127 N N . ALA B 1 188 ? 8.852 -11.758 14.07 1 81.38 188 ALA B N 1
ATOM 3128 C CA . ALA B 1 188 ? 9.453 -12.727 13.156 1 81.38 188 ALA B CA 1
ATOM 3129 C C . ALA B 1 188 ? 8.469 -13.836 12.805 1 81.38 188 ALA B C 1
ATOM 3131 O O . ALA B 1 188 ? 8.422 -14.297 11.664 1 81.38 188 ALA B O 1
ATOM 3132 N N . GLU B 1 189 ? 7.73 -14.188 13.734 1 83.56 189 GLU B N 1
ATOM 3133 C CA . GLU B 1 189 ? 6.73 -15.227 13.523 1 83.56 189 GLU B CA 1
ATOM 3134 C C . GLU B 1 189 ? 5.707 -14.797 12.469 1 83.56 189 GLU B C 1
ATOM 3136 O O . GLU B 1 189 ? 5.316 -15.594 11.617 1 83.56 189 GLU B O 1
ATOM 3141 N N . PHE B 1 190 ? 5.336 -13.602 12.531 1 80.94 190 PHE B N 1
ATOM 3142 C CA . PHE B 1 190 ? 4.383 -13.07 11.562 1 80.94 190 PHE B CA 1
ATOM 3143 C C . PHE B 1 190 ? 4.973 -13.094 10.156 1 80.94 190 PHE B C 1
ATOM 3145 O O . PHE B 1 190 ? 4.312 -13.523 9.211 1 80.94 190 PHE B O 1
ATOM 3152 N N . ILE B 1 191 ? 6.191 -12.711 10.062 1 82.88 191 ILE B N 1
ATOM 3153 C CA . ILE B 1 191 ? 6.867 -12.648 8.773 1 82.88 191 ILE B CA 1
ATOM 3154 C C . ILE B 1 191 ? 6.977 -14.055 8.18 1 82.88 191 ILE B C 1
ATOM 3156 O O . ILE B 1 191 ? 6.652 -14.273 7.012 1 82.88 191 ILE B O 1
ATOM 3160 N N . GLU B 1 192 ? 7.332 -14.969 8.984 1 88.62 192 GLU B N 1
ATOM 3161 C CA . GLU B 1 192 ? 7.555 -16.328 8.516 1 88.62 192 GLU B CA 1
ATOM 3162 C C . GLU B 1 192 ? 6.246 -16.984 8.086 1 88.62 192 GLU B C 1
ATOM 3164 O O . GLU B 1 192 ? 6.234 -17.828 7.184 1 88.62 192 GLU B O 1
ATOM 3169 N N . LYS B 1 193 ? 5.207 -16.516 8.695 1 87.5 193 LYS B N 1
ATOM 3170 C CA . LYS B 1 193 ? 3.895 -17.062 8.375 1 87.5 193 LYS B CA 1
ATOM 3171 C C . LYS B 1 193 ? 3.379 -16.516 7.047 1 87.5 193 LYS B C 1
ATOM 3173 O O . LYS B 1 193 ? 2.525 -17.125 6.402 1 87.5 193 LYS B O 1
ATOM 3178 N N . GLN B 1 194 ? 3.928 -15.391 6.617 1 87.38 194 GLN B N 1
ATOM 3179 C CA . GLN B 1 194 ? 3.426 -14.695 5.434 1 87.38 194 GLN B CA 1
ATOM 3180 C C . GLN B 1 194 ? 4.062 -15.258 4.16 1 87.38 194 GLN B C 1
ATOM 3182 O O . GLN B 1 194 ? 3.498 -15.133 3.072 1 87.38 194 GLN B O 1
ATOM 3187 N N . LEU B 1 195 ? 5.16 -15.906 4.293 1 94 195 LEU B N 1
ATOM 3188 C CA . LEU B 1 195 ? 6.02 -16.203 3.148 1 94 195 LEU B CA 1
ATOM 3189 C C . LEU B 1 195 ? 5.547 -17.438 2.412 1 94 195 LEU B C 1
ATOM 3191 O O . LEU B 1 195 ? 5.387 -17.422 1.188 1 94 195 LEU B O 1
ATOM 3195 N N . PRO B 1 196 ? 5.207 -18.531 3.102 1 94.88 196 PRO B N 1
ATOM 3196 C CA . PRO B 1 196 ? 5.074 -19.828 2.432 1 94.88 196 PRO B CA 1
ATOM 3197 C C . PRO B 1 196 ? 4.016 -19.828 1.335 1 94.88 196 PRO B C 1
ATOM 3199 O O . PRO B 1 196 ? 4.27 -20.281 0.221 1 94.88 196 PRO B O 1
ATOM 3202 N N . LEU B 1 197 ? 2.881 -19.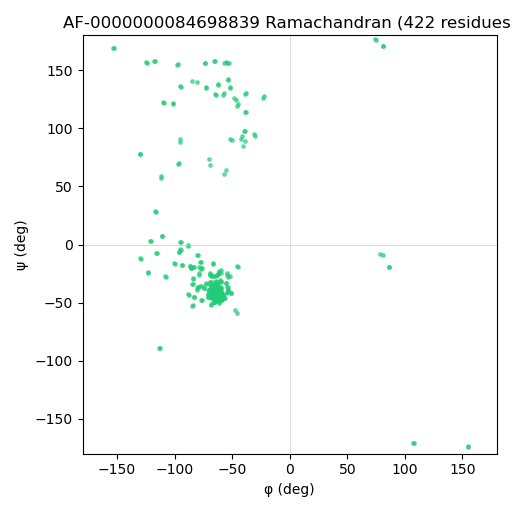266 1.604 1 95.88 197 LEU B N 1
ATOM 3203 C CA . LEU B 1 197 ? 1.804 -19.344 0.625 1 95.88 197 LEU B CA 1
ATOM 3204 C C . LEU B 1 197 ? 2.139 -18.547 -0.623 1 95.88 197 LEU B C 1
ATOM 3206 O O . LEU B 1 197 ? 1.886 -18.984 -1.744 1 95.88 197 LEU B O 1
ATOM 3210 N N . SER B 1 198 ? 2.67 -17.328 -0.467 1 97.62 198 SER B N 1
ATOM 3211 C CA . SER B 1 198 ? 3.068 -16.516 -1.609 1 97.62 198 SER B CA 1
ATOM 3212 C C . SER B 1 198 ? 4.141 -17.203 -2.439 1 97.62 198 SER B C 1
ATOM 3214 O O . SER B 1 198 ? 4.102 -17.172 -3.672 1 97.62 198 SER B O 1
ATOM 3216 N N . VAL B 1 199 ? 5.074 -17.844 -1.737 1 97.56 199 VAL B N 1
ATOM 3217 C CA . VAL B 1 199 ? 6.133 -18.594 -2.404 1 97.56 199 VAL B CA 1
ATOM 3218 C C . VAL B 1 199 ? 5.527 -19.766 -3.174 1 97.56 199 VAL B C 1
ATOM 3220 O O . VAL B 1 199 ? 5.863 -19.984 -4.34 1 97.56 199 VAL B O 1
ATOM 3223 N N . GLU B 1 200 ? 4.625 -20.469 -2.564 1 96.94 200 GLU B N 1
ATOM 3224 C CA . GLU B 1 200 ? 3.996 -21.641 -3.186 1 96.94 200 GLU B CA 1
ATOM 3225 C C . GLU B 1 200 ? 3.217 -21.234 -4.438 1 96.94 200 GLU B C 1
ATOM 3227 O O . GLU B 1 200 ? 3.316 -21.906 -5.473 1 96.94 200 GLU B O 1
ATOM 3232 N N . ILE B 1 201 ? 2.459 -20.203 -4.375 1 97.69 201 ILE B N 1
ATOM 3233 C CA . ILE B 1 201 ? 1.64 -19.734 -5.488 1 97.69 201 ILE B CA 1
ATOM 3234 C C . ILE B 1 201 ? 2.535 -19.359 -6.668 1 97.69 201 ILE B C 1
ATOM 3236 O O . ILE B 1 201 ? 2.301 -19.812 -7.797 1 97.69 201 ILE B O 1
ATOM 3240 N N . THR B 1 202 ? 3.521 -18.578 -6.371 1 98.25 202 THR B N 1
ATOM 3241 C CA . THR B 1 202 ? 4.395 -18.094 -7.434 1 98.25 202 THR B CA 1
ATOM 3242 C C . THR B 1 202 ? 5.238 -19.234 -8.008 1 98.25 202 THR B C 1
ATOM 3244 O O . THR B 1 202 ? 5.402 -19.344 -9.219 1 98.25 202 THR B O 1
ATOM 3247 N N . ALA B 1 203 ? 5.789 -20.094 -7.141 1 96.56 203 ALA B N 1
ATOM 3248 C CA . ALA B 1 203 ? 6.594 -21.234 -7.59 1 96.56 203 ALA B CA 1
ATOM 3249 C C . ALA B 1 203 ? 5.777 -22.172 -8.461 1 96.56 203 ALA B C 1
ATOM 3251 O O . ALA B 1 203 ? 6.281 -22.703 -9.453 1 96.56 203 ALA B O 1
ATOM 3252 N N . CYS B 1 204 ? 4.543 -22.438 -8.07 1 95.75 204 CYS B N 1
ATOM 3253 C CA . CYS B 1 204 ? 3.654 -23.281 -8.859 1 95.75 204 CYS B CA 1
ATOM 3254 C C . CYS B 1 204 ? 3.494 -22.719 -10.273 1 95.75 204 CYS B C 1
ATOM 3256 O O . CYS B 1 204 ? 3.576 -23.469 -11.25 1 95.75 204 CYS B O 1
ATOM 3258 N N . TYR B 1 205 ? 3.268 -21.438 -10.352 1 96.56 205 TYR B N 1
ATOM 3259 C CA . TYR B 1 205 ? 3.119 -20.781 -11.656 1 96.56 205 TYR B CA 1
ATOM 3260 C C . TYR B 1 205 ? 4.391 -20.922 -12.484 1 96.56 205 TYR B C 1
ATOM 3262 O O . TYR B 1 205 ? 4.332 -21.25 -13.672 1 96.56 205 TYR B O 1
ATOM 3270 N N . LEU B 1 206 ? 5.547 -20.656 -11.852 1 95.81 206 LEU B N 1
ATOM 3271 C CA . LEU B 1 206 ? 6.824 -20.766 -12.547 1 95.81 206 LEU B CA 1
ATOM 3272 C C . LEU B 1 206 ? 7.055 -22.188 -13.047 1 95.81 206 LEU B C 1
ATOM 3274 O O . LEU B 1 206 ? 7.488 -22.391 -14.18 1 95.81 206 LEU B O 1
ATOM 3278 N N . ARG B 1 207 ? 6.766 -23.125 -12.227 1 92.81 207 ARG B N 1
ATOM 3279 C CA . ARG B 1 207 ? 7.008 -24.531 -12.523 1 92.81 207 ARG B CA 1
ATOM 3280 C C . ARG B 1 207 ? 6.113 -25.016 -13.664 1 92.81 207 ARG B C 1
ATOM 3282 O O . ARG B 1 207 ? 6.543 -25.812 -14.5 1 92.81 207 ARG B O 1
ATOM 3289 N N . HIS B 1 208 ? 4.898 -24.547 -13.734 1 91.81 208 HIS B N 1
ATOM 3290 C CA . HIS B 1 208 ? 3.922 -25.125 -14.656 1 91.81 208 HIS B CA 1
ATOM 3291 C C . HIS B 1 208 ? 3.797 -24.281 -15.922 1 91.81 208 HIS B C 1
ATOM 3293 O O . HIS B 1 208 ? 3.262 -24.75 -16.938 1 91.81 208 HIS B O 1
ATOM 3299 N N . THR B 1 209 ? 4.277 -23.031 -15.891 1 89.56 209 THR B N 1
ATOM 3300 C CA . THR B 1 209 ? 4.023 -22.172 -17.047 1 89.56 209 THR B CA 1
ATOM 3301 C C . THR B 1 209 ? 5.332 -21.656 -17.625 1 89.56 209 THR B C 1
ATOM 3303 O O . THR B 1 209 ? 5.395 -21.312 -18.812 1 89.56 209 THR B O 1
ATOM 3306 N N . LEU B 1 210 ? 6.332 -21.609 -16.797 1 85 210 LEU B N 1
ATOM 3307 C CA . LEU B 1 210 ? 7.523 -20.922 -17.297 1 85 210 LEU B CA 1
ATOM 3308 C C . LEU B 1 210 ? 8.727 -21.859 -17.297 1 85 210 LEU B C 1
ATOM 3310 O O . LEU B 1 210 ? 9.867 -21.406 -17.469 1 85 210 LEU B O 1
ATOM 3314 N N . THR B 1 211 ? 8.492 -23.047 -16.938 1 80.19 211 THR B N 1
ATOM 3315 C CA . THR B 1 211 ? 9.516 -24.078 -17.047 1 80.19 211 THR B CA 1
ATOM 3316 C C . THR B 1 211 ? 9.164 -25.078 -18.156 1 80.19 211 THR B C 1
ATOM 3318 O O . THR B 1 211 ? 7.996 -25.453 -18.312 1 80.19 211 THR B O 1
ATOM 3321 N N . PRO B 1 212 ? 10.188 -25.141 -19.156 1 68.75 212 PRO B N 1
ATOM 3322 C CA . PRO B 1 212 ? 9.93 -26.109 -20.219 1 68.75 212 PRO B CA 1
ATOM 3323 C C . PRO B 1 212 ? 9.438 -27.453 -19.703 1 68.75 212 PRO B C 1
ATOM 3325 O O . PRO B 1 212 ? 9.828 -27.891 -18.609 1 68.75 212 PRO B O 1
ATOM 3328 N N . GLN B 1 213 ? 8.172 -27.953 -20.125 1 55.41 213 GLN B N 1
ATOM 3329 C CA . GLN B 1 213 ? 7.73 -29.312 -19.844 1 55.41 213 GLN B CA 1
ATOM 3330 C C . GLN B 1 213 ? 8.781 -30.328 -20.297 1 55.41 213 GLN B C 1
ATOM 3332 O O . GLN B 1 213 ? 9.5 -30.109 -21.266 1 55.41 213 GLN B O 1
#

pLDDT: mean 84.22, std 13.34, range [34.53, 98.25]

InterPro domains:
  IPR001647 DNA-binding HTH domain, TetR-type [PF00440] (19-65)
  IPR001647 DNA-binding HTH domain, TetR-type [PR00455] (19-32)
  IPR001647 DNA-binding HTH domain, TetR-type [PR00455] (40-63)
  IPR001647 DNA-binding HTH domain, TetR-type [PS50977] (13-73)
  IPR009057 Homedomain-like superfamily [SSF46689] (6-75)
  IPR039536 Transcriptional regulator TetR, C-terminal, Proteobacteria type [PF14246] (93-199)
  IPR050109 HTH-type, TetR-like transcriptional regulator [PTHR30055] (3-163)

Solvent-accessible surface area (backbone atoms only — not comparable to full-atom values): 22920 Å² total; per-residue (Å²): 131,86,70,68,76,70,81,69,50,73,69,49,46,52,50,51,49,44,39,38,54,34,37,41,54,44,35,54,73,42,33,75,85,66,43,51,71,64,59,33,30,71,69,44,49,77,50,72,67,55,49,36,74,73,41,72,38,70,67,48,38,49,54,51,28,52,50,51,50,51,45,58,63,43,45,71,63,46,74,78,56,57,78,66,85,46,93,43,66,54,56,39,43,46,54,54,49,49,53,49,51,56,47,57,56,29,51,70,41,45,39,47,51,50,44,38,66,73,37,11,64,83,41,52,64,56,33,54,51,48,37,54,60,38,63,48,41,54,16,46,52,48,18,52,48,48,58,68,35,87,63,42,71,60,53,70,68,57,36,30,53,52,29,36,23,50,60,31,20,56,47,40,85,65,49,56,51,49,63,32,34,48,81,54,57,77,46,71,67,56,54,62,67,47,44,58,61,50,34,50,35,51,38,46,26,40,58,72,71,33,21,82,130,131,86,71,68,76,69,81,69,51,74,68,49,47,52,51,51,48,43,41,38,54,35,37,41,56,44,34,52,72,44,34,74,86,65,43,51,71,65,59,33,29,72,69,45,49,78,49,72,67,54,49,36,74,72,40,70,39,71,68,50,38,49,54,50,29,52,52,50,51,52,44,58,61,44,45,68,63,45,74,77,56,58,80,67,86,45,95,42,66,55,57,38,43,46,55,54,48,49,54,50,52,57,47,57,56,29,52,69,42,44,38,48,52,51,43,36,65,71,38,11,62,82,40,51,63,56,33,53,52,48,37,54,60,38,64,49,41,53,16,46,51,49,19,52,53,48,57,68,35,88,62,42,70,60,54,68,67,56,36,30,54,51,30,36,24,51,59,30,20,57,47,41,85,64,49,55,52,48,65,30,35,48,82,54,59,76,48,71,67,54,54,61,65,47,44,58,62,51,33,49,34,52,39,46,28,42,59,72,70,34,21,81,129

Nearest PDB structures (foldseek):
  8ke8-assembly1_A  TM=9.097E-01  e=1.688E-14  Pseudomonas aeruginosa PAO1
  3hgg-assembly1_A  TM=7.236E-01  e=4.401E-04  Campylobacter jejuni
  3crj-assembly1_B  TM=6.849E-01  e=9.142E-04  Haloarcula marismortui ATCC 43049
  7e1n-assembly1_B  TM=6.395E-01  e=1.379E-03  Pseudomonas fluorescens
  6hs0-assembly1_A  TM=6.368E-01  e=2.178E-03  Mycobacterium tuberculosis H37Rv

Organism: NCBI:txid1124991

Foldseek 3Di:
DPPPPPDADPVRVVLLVLLLVLVLVQCLVQNLVRDDPVSSCVRSPDDPVVCCVPQVDSVSSVVVSLVVLLCVLQVVLPDPDDLPLDQDLLRLQQVLLLSLVVSCLQLSNLSSVVNCVVCCVVPVVSVVVSCVSHLQVSLLSSLVSNVPHPQFADDSVVSSVLSSVLNVQLCVPVDCVSSVPSVDGDDPVVSVVSRPVSSVVSRVCRVPPGGDD/DPPPPDPADPVRVVLLVLLLVLVLVQCLVQNLVRDDPVSSCVRSPDDPVVCCVVQVDSVSSVVVSLVVLLCVLQVVLPDPDDLPLDQDLLRLQQVLLLSLVVSCLQLSNLSSVVNCVVCCVVPVVSVVVSCVSHLQVSLLSSLVSNVPHPQFADDSVVSSVLSSVLNVQLCVPVDCVSSVPSVDGDDPVRSVVSRPVSSVVSRVCRVPPGGDD

Sequence (426 aa):
MSSTPSPLTPKGQRRRHAILTAAADVFILHGYEGTTLDMIIEQSGGSRSTLYTSFGGKEALFLAVIDHLISGIFEDNNEEEKPETAPDAETLLYTSGRRYLYSIVHPQSLGLYQLILAESQRFPQISEQFYRAGPLRAAQQLAAGLKALPDITASEDTLLAVAARFLEMLKADLYLPVFSHRHNKPTAEFIEKQLPLSVEITACYLRHTLTPQMSSTPSPLTPKGQRRRHAILTAAADVFILHGYEGTTLDMIIEQSGGSRSTLYTSFGGKEALFLAVIDHLISGIFEDNNEEEKPETAPDAETLLYTSGRRYLYSIVHPQSLGLYQLILAESQRFPQISEQFYRAGPLRAAQQLAAGLKALPDITASEDTLLAVAARFLEMLKADLYLPVFSHRHNKPTAEFIEKQLPLSVEITACYLRHTLTPQ

Radius of gyration: 24.01 Å; Cα contacts (8 Å, |Δi|>4): 490; chains: 2; bounding box: 72×63×49 Å

Secondary structure (DSSP, 8-state):
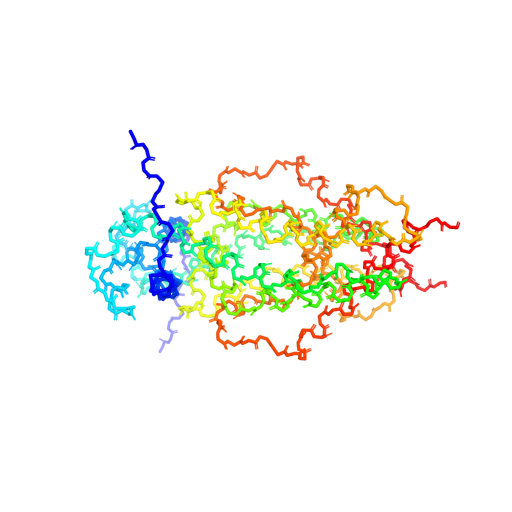------PPPHHHHHHHHHHHHHHHHHHHHHTTTT--HHHHHHHH---HHHHHHHHSSHHHHHHHHHHHHHHHHHTTTTSS------SSHHHHHHHHHHHHHHHHTSHHHHHHHHHHHHHTTT-HHHHHHHHIIIIIHHHHHHHHHHHTSTT----HHHHHHHHHHHHHHTTTT--THHHHTTTSPPPHHHHHHHHHHHHHHHHHHHHHHSS--/------PPPHHHHHHHHHHHHHHHHHHHHHTTTT--HHHHHHHH---HHHHHHHHSSHHHHHHHHHHHHHHHHHTTTTSS------SSHHHHHHHHHHHHHHHHTSHHHHHHHHHHHHHTTT-HHHHHHHHIIIIIHHHHHHHHHHHTSTT----HHHHHHHHHHHHHHTTTT--THHHHTTTSPPPHHHHHHHHHHHHHHHHHHHHHHSS--